Protein AF-A0A523PZZ0-F1 (afdb_monomer)

Radius of gyration: 22.19 Å; Cα contacts (8 Å, |Δi|>4): 605; chains: 1; bounding box: 55×50×65 Å

Mean predicted aligned error: 6.63 Å

Structure (mmCIF, N/CA/C/O backbone):
data_AF-A0A523PZZ0-F1
#
_entry.id   AF-A0A523PZZ0-F1
#
loop_
_atom_site.group_PDB
_atom_site.id
_atom_site.type_symbol
_atom_site.label_atom_id
_atom_site.label_alt_id
_atom_site.label_comp_id
_atom_site.label_asym_id
_atom_site.label_entity_id
_atom_site.label_seq_id
_atom_site.pdbx_PDB_ins_code
_atom_site.Cartn_x
_atom_site.Cartn_y
_atom_site.Cartn_z
_atom_site.occupancy
_atom_site.B_iso_or_equiv
_atom_site.auth_seq_id
_atom_site.auth_comp_id
_atom_site.auth_asym_id
_atom_site.auth_atom_id
_atom_site.pdbx_PDB_model_num
ATOM 1 N N . MET A 1 1 ? 1.589 19.429 -33.647 1.00 54.16 1 MET A N 1
ATOM 2 C CA . MET A 1 1 ? 1.389 18.077 -33.064 1.00 54.16 1 MET A CA 1
ATOM 3 C C . MET A 1 1 ? 2.673 17.319 -32.681 1.00 54.16 1 MET A C 1
ATOM 5 O O . MET A 1 1 ? 2.569 16.444 -31.832 1.00 54.16 1 MET A O 1
ATOM 9 N N . ASN A 1 2 ? 3.872 17.641 -33.202 1.00 61.78 2 ASN A N 1
ATOM 10 C CA . ASN A 1 2 ? 5.096 16.868 -32.890 1.00 61.78 2 ASN A CA 1
ATOM 11 C C . ASN A 1 2 ? 5.763 17.188 -31.532 1.00 61.78 2 ASN A C 1
ATOM 13 O O . ASN A 1 2 ? 6.235 16.274 -30.868 1.00 61.78 2 ASN A O 1
ATOM 17 N N . LYS A 1 3 ? 5.744 18.440 -31.048 1.00 60.00 3 LYS A N 1
ATOM 18 C CA . LYS A 1 3 ? 6.413 18.802 -29.775 1.00 60.00 3 LYS A CA 1
ATOM 19 C C . LYS A 1 3 ? 5.762 18.187 -28.522 1.00 60.00 3 LYS A C 1
ATOM 21 O O . LYS A 1 3 ? 6.471 17.745 -27.628 1.00 60.00 3 LYS A O 1
ATOM 26 N N . ALA A 1 4 ? 4.430 18.110 -28.468 1.00 64.75 4 ALA A N 1
ATOM 27 C CA . ALA A 1 4 ? 3.714 17.528 -27.324 1.00 64.75 4 ALA A CA 1
ATOM 28 C C . ALA A 1 4 ? 3.915 16.005 -27.214 1.00 64.75 4 ALA A C 1
ATOM 30 O O . ALA A 1 4 ? 4.089 15.487 -26.115 1.00 64.75 4 ALA A O 1
ATOM 31 N N . LYS A 1 5 ? 3.972 15.300 -28.357 1.00 68.62 5 LYS A N 1
ATOM 32 C CA . LYS A 1 5 ? 4.365 13.883 -28.397 1.00 68.62 5 LYS A CA 1
ATOM 33 C C . LYS A 1 5 ? 5.790 13.693 -27.870 1.00 68.62 5 LYS A C 1
ATOM 35 O O . LYS A 1 5 ? 6.030 12.747 -27.129 1.00 68.62 5 LYS A O 1
ATOM 40 N N . ASN A 1 6 ? 6.695 14.625 -28.178 1.00 81.75 6 ASN A N 1
ATOM 41 C CA . ASN A 1 6 ? 8.068 14.575 -27.677 1.00 81.75 6 ASN A CA 1
ATOM 42 C C . ASN A 1 6 ? 8.138 14.765 -26.155 1.00 81.75 6 ASN A C 1
ATOM 44 O O . ASN A 1 6 ? 8.844 14.004 -25.507 1.00 81.75 6 ASN A O 1
ATOM 48 N N . LEU A 1 7 ? 7.385 15.707 -25.570 1.00 87.81 7 LEU A N 1
ATOM 49 C CA . LEU A 1 7 ? 7.411 15.926 -24.116 1.00 87.81 7 LEU A CA 1
ATOM 50 C C . LEU A 1 7 ? 6.773 14.771 -23.332 1.00 87.81 7 LEU A C 1
ATOM 52 O O . LEU A 1 7 ? 7.353 14.325 -22.350 1.00 87.81 7 LEU A O 1
ATOM 56 N N . PHE A 1 8 ? 5.614 14.262 -23.766 1.00 88.00 8 PHE A N 1
ATOM 57 C CA . PHE A 1 8 ? 4.988 13.111 -23.105 1.00 88.00 8 PHE A CA 1
ATOM 58 C C . PHE A 1 8 ? 5.913 11.893 -23.131 1.00 88.00 8 PHE A C 1
ATOM 60 O O . PHE A 1 8 ? 6.143 11.275 -22.096 1.00 88.00 8 PHE A O 1
ATOM 67 N N . ASN A 1 9 ? 6.487 11.579 -24.297 1.00 88.19 9 ASN A N 1
ATOM 68 C CA . ASN A 1 9 ? 7.418 10.462 -24.409 1.00 88.19 9 ASN A CA 1
ATOM 69 C C . ASN A 1 9 ? 8.668 10.680 -23.549 1.00 88.19 9 ASN A C 1
ATOM 71 O O . ASN A 1 9 ? 9.125 9.738 -22.913 1.00 88.19 9 ASN A O 1
ATOM 75 N N . LEU A 1 10 ? 9.184 11.911 -23.485 1.00 89.25 10 LEU A N 1
ATOM 76 C CA . LEU A 1 10 ? 10.319 12.243 -22.630 1.00 89.25 10 LEU A CA 1
ATOM 77 C C . LEU A 1 10 ? 9.990 11.998 -21.153 1.00 89.25 10 LEU A C 1
ATOM 79 O O . LEU A 1 10 ? 10.734 11.296 -20.487 1.00 89.25 10 LEU A O 1
ATOM 83 N N . ILE A 1 11 ? 8.860 12.513 -20.662 1.00 89.38 11 ILE A N 1
ATOM 84 C CA . ILE A 1 11 ? 8.451 12.366 -19.257 1.00 89.38 11 ILE A CA 1
ATOM 85 C C . ILE A 1 11 ? 8.156 10.908 -18.910 1.00 89.38 11 ILE A C 1
ATOM 87 O O . ILE A 1 11 ? 8.507 10.461 -17.823 1.00 89.38 11 ILE A O 1
ATOM 91 N N . MET A 1 12 ? 7.503 10.164 -19.803 1.00 89.25 12 MET A N 1
ATOM 92 C CA . MET A 1 12 ? 7.061 8.800 -19.512 1.00 89.25 12 MET A CA 1
ATOM 93 C C . MET A 1 12 ? 8.152 7.754 -19.700 1.00 89.25 12 MET A C 1
ATOM 95 O O . MET A 1 12 ? 8.098 6.723 -19.038 1.00 89.25 12 MET A O 1
ATOM 99 N N . TYR A 1 13 ? 9.126 7.987 -20.577 1.00 89.50 13 TYR A N 1
ATOM 100 C CA . TYR A 1 13 ? 10.137 6.985 -20.925 1.00 89.50 13 TYR A CA 1
ATOM 101 C C . TYR A 1 13 ? 11.569 7.405 -20.574 1.00 89.50 13 TYR A C 1
ATOM 103 O O . TYR A 1 13 ? 12.499 6.662 -20.869 1.00 89.50 13 TYR A O 1
ATOM 111 N N . SER A 1 14 ? 11.779 8.551 -19.913 1.00 92.06 14 SER A N 1
ATOM 112 C CA . SER A 1 14 ? 13.074 8.865 -19.298 1.00 92.06 14 SER A CA 1
ATOM 113 C C . SER A 1 14 ? 13.365 7.886 -18.166 1.00 92.06 14 SER A C 1
ATOM 115 O O . SER A 1 14 ? 12.609 7.848 -17.203 1.00 92.06 14 SER A O 1
ATOM 117 N N . GLU A 1 15 ? 14.444 7.120 -18.238 1.00 94.25 15 GLU A N 1
ATOM 118 C CA . GLU A 1 15 ? 14.817 6.176 -17.181 1.00 94.25 15 GLU A CA 1
ATOM 119 C C . GLU A 1 15 ? 16.009 6.679 -16.372 1.00 94.25 15 GLU A C 1
ATOM 121 O O . GLU A 1 15 ? 16.898 7.353 -16.897 1.00 94.25 15 GLU A O 1
ATOM 126 N N . LEU A 1 16 ? 16.055 6.294 -15.097 1.00 94.38 16 LEU A N 1
ATOM 127 C CA . LEU A 1 16 ? 17.294 6.348 -14.332 1.00 94.38 16 LEU A CA 1
ATOM 128 C C . LEU A 1 16 ? 18.331 5.410 -14.987 1.00 94.38 16 LEU A C 1
ATOM 130 O O . LEU A 1 16 ? 18.005 4.244 -15.244 1.00 94.38 16 LEU A O 1
ATOM 134 N N . PRO A 1 17 ? 19.568 5.878 -15.253 1.00 94.88 17 PRO A N 1
ATOM 135 C CA . PRO A 1 17 ? 20.626 5.048 -15.830 1.00 94.88 17 PRO A CA 1
ATOM 136 C C . PRO A 1 17 ? 20.885 3.769 -15.023 1.00 94.88 17 PRO A C 1
ATOM 138 O O . PRO A 1 17 ? 20.717 3.749 -13.803 1.00 94.88 17 PRO A O 1
ATOM 141 N N . LYS A 1 18 ? 21.312 2.685 -15.690 1.00 92.81 18 LYS A N 1
ATOM 142 C CA . LYS A 1 18 ? 21.584 1.398 -15.015 1.00 92.81 18 LYS A CA 1
ATOM 143 C C . LYS A 1 18 ? 22.715 1.503 -13.988 1.00 92.81 18 LYS A C 1
ATOM 145 O O . LYS A 1 18 ? 22.676 0.830 -12.968 1.00 92.81 18 LYS A O 1
ATOM 150 N N . ASP A 1 19 ? 23.682 2.362 -14.266 1.00 94.00 19 ASP A N 1
ATOM 151 C CA . ASP A 1 19 ? 24.853 2.689 -13.458 1.00 94.00 19 ASP A CA 1
ATOM 152 C C . ASP A 1 19 ? 24.630 3.892 -12.526 1.00 94.00 19 ASP A C 1
ATOM 154 O O . ASP A 1 19 ? 25.575 4.371 -11.899 1.00 94.00 19 ASP A O 1
ATOM 158 N N . PHE A 1 20 ? 23.391 4.389 -12.406 1.00 96.12 20 PHE A N 1
ATOM 159 C CA . PHE A 1 20 ? 23.081 5.495 -11.509 1.00 96.12 20 PHE A CA 1
ATOM 160 C C . PHE A 1 20 ? 23.437 5.135 -10.062 1.00 96.12 20 PHE A C 1
ATOM 162 O O . PHE A 1 20 ? 22.925 4.170 -9.488 1.00 96.12 20 PHE A O 1
ATOM 169 N N . SER A 1 21 ? 24.291 5.968 -9.475 1.00 95.50 21 SER A N 1
ATOM 170 C CA . SER A 1 21 ? 24.769 5.872 -8.102 1.00 95.50 21 SER A CA 1
ATOM 171 C C . SER A 1 21 ? 24.909 7.275 -7.527 1.00 95.50 21 SER A C 1
ATOM 173 O O . SER A 1 21 ? 25.280 8.217 -8.234 1.00 95.50 21 SER A O 1
ATOM 175 N N . GLY A 1 22 ? 24.590 7.436 -6.246 1.00 94.75 22 GLY A N 1
ATOM 176 C CA . GLY A 1 22 ? 24.680 8.726 -5.576 1.00 94.75 22 GLY A CA 1
ATOM 177 C C . GLY A 1 22 ? 24.898 8.561 -4.083 1.00 94.75 22 GLY A C 1
ATOM 178 O O . GLY A 1 22 ? 24.094 7.946 -3.389 1.00 94.75 22 GLY A O 1
ATOM 179 N N . SER A 1 23 ? 25.946 9.191 -3.548 1.00 95.44 23 SER A N 1
ATOM 180 C CA . SER A 1 23 ? 26.278 9.128 -2.114 1.00 95.44 23 SER A CA 1
ATOM 181 C C . SER A 1 23 ? 25.146 9.613 -1.196 1.00 95.44 23 SER A C 1
ATOM 183 O O . SER A 1 23 ? 25.068 9.203 -0.039 1.00 95.44 23 SER A O 1
ATOM 185 N N . TRP A 1 24 ? 24.242 10.449 -1.712 1.00 94.88 24 TRP A N 1
ATOM 186 C CA . TRP A 1 24 ? 23.068 10.960 -1.006 1.00 94.88 24 TRP A CA 1
ATOM 187 C C . TRP A 1 24 ? 21.884 9.981 -0.975 1.00 94.88 24 TRP A C 1
ATOM 189 O O . TRP A 1 24 ? 21.018 10.122 -0.112 1.00 94.88 24 TRP A O 1
ATOM 199 N N . VAL A 1 25 ? 21.833 8.982 -1.867 1.00 93.75 25 VAL A N 1
ATOM 200 C CA . VAL A 1 25 ? 20.649 8.125 -2.061 1.00 93.75 25 VAL A CA 1
ATOM 201 C C . VAL A 1 25 ? 20.325 7.339 -0.797 1.00 93.75 25 VAL A C 1
ATOM 203 O O . VAL A 1 25 ? 19.195 7.374 -0.314 1.00 93.75 25 VAL A O 1
ATOM 206 N N . ARG A 1 26 ? 21.320 6.668 -0.210 1.00 91.25 26 ARG A N 1
ATOM 207 C CA . ARG A 1 26 ? 21.126 5.870 1.010 1.00 91.25 26 ARG A CA 1
ATOM 208 C C . ARG A 1 26 ? 20.777 6.727 2.233 1.00 91.25 26 ARG A C 1
ATOM 210 O O . ARG A 1 26 ? 19.806 6.382 2.902 1.00 91.25 26 ARG A O 1
ATOM 217 N N . PRO A 1 27 ? 21.482 7.841 2.531 1.00 92.69 27 PRO A N 1
ATOM 218 C CA . PRO A 1 27 ? 21.055 8.777 3.571 1.00 92.69 27 PRO A CA 1
ATOM 219 C C . PRO A 1 27 ? 19.608 9.251 3.408 1.00 92.69 27 PRO A C 1
ATOM 221 O O . PRO A 1 27 ? 18.855 9.229 4.380 1.00 92.69 27 PRO A O 1
ATOM 224 N N . VAL A 1 28 ? 19.197 9.617 2.187 1.00 90.56 28 VAL A N 1
ATOM 225 C CA . VAL A 1 28 ? 17.817 10.036 1.905 1.00 90.56 28 VAL A CA 1
ATOM 226 C C . VAL A 1 28 ? 16.835 8.883 2.099 1.00 90.56 28 VAL A C 1
ATOM 228 O O . VAL A 1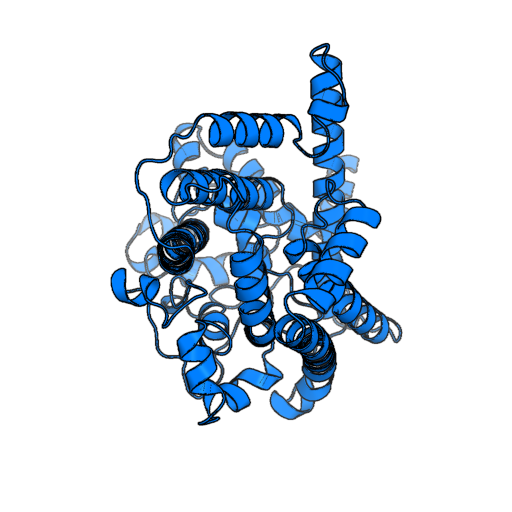 28 ? 15.796 9.092 2.712 1.00 90.56 28 VAL A O 1
ATOM 231 N N . ALA A 1 29 ? 17.162 7.663 1.668 1.00 87.75 29 ALA A N 1
ATOM 232 C CA . ALA A 1 29 ? 16.323 6.487 1.902 1.00 87.75 29 ALA A CA 1
ATOM 233 C C . ALA A 1 29 ? 16.173 6.165 3.402 1.00 87.75 29 ALA A C 1
ATOM 235 O O . ALA A 1 29 ? 15.085 5.808 3.847 1.00 87.75 29 ALA A O 1
ATOM 236 N N . TYR A 1 30 ? 17.225 6.335 4.210 1.00 89.75 30 TYR A N 1
ATOM 237 C CA . TYR A 1 30 ? 17.137 6.174 5.666 1.00 89.75 30 TYR A CA 1
ATOM 238 C C . TYR A 1 30 ? 16.281 7.260 6.310 1.00 89.75 30 TYR A C 1
ATOM 240 O O . TYR A 1 30 ? 15.410 6.946 7.120 1.00 89.75 30 TYR A O 1
ATOM 248 N N . ALA A 1 31 ? 16.503 8.522 5.936 1.00 89.62 31 ALA A N 1
ATOM 249 C CA . ALA A 1 31 ? 15.696 9.638 6.410 1.00 89.62 31 ALA A CA 1
ATOM 250 C C . ALA A 1 31 ? 14.224 9.440 6.030 1.00 89.62 31 ALA A C 1
ATOM 252 O O . ALA A 1 31 ? 13.349 9.595 6.877 1.00 89.62 31 ALA A O 1
ATOM 253 N N . TRP A 1 32 ? 13.958 9.007 4.796 1.00 85.62 32 TRP A N 1
ATOM 254 C CA . TRP A 1 32 ? 12.627 8.646 4.329 1.00 85.62 32 TRP A CA 1
ATOM 255 C C . TRP A 1 32 ? 12.033 7.505 5.151 1.00 85.62 32 TRP A C 1
ATOM 257 O O . TRP A 1 32 ? 10.931 7.657 5.655 1.00 85.62 32 TRP A O 1
ATOM 267 N N . GLY A 1 33 ? 12.758 6.406 5.371 1.00 82.62 33 GLY A N 1
ATOM 268 C CA . GLY A 1 33 ? 12.291 5.306 6.215 1.00 82.62 33 GLY A CA 1
ATOM 269 C C . GLY A 1 33 ? 11.915 5.763 7.630 1.00 82.62 33 GLY A C 1
ATOM 270 O O . GLY A 1 33 ? 10.868 5.370 8.138 1.00 82.62 33 GLY A O 1
ATOM 271 N N . ILE A 1 34 ? 12.716 6.639 8.246 1.00 85.00 34 ILE A N 1
ATOM 272 C CA . ILE A 1 34 ? 12.425 7.221 9.567 1.00 85.00 34 ILE A CA 1
ATOM 273 C C . ILE A 1 34 ? 11.170 8.096 9.522 1.00 85.00 34 ILE A C 1
ATOM 275 O O . ILE A 1 34 ? 10.239 7.880 10.301 1.00 85.00 34 ILE A O 1
ATOM 279 N N . LEU A 1 35 ? 11.135 9.068 8.606 1.00 82.06 35 LEU A N 1
ATOM 280 C CA . LEU A 1 35 ? 10.010 9.988 8.437 1.00 82.06 35 LEU A CA 1
ATOM 281 C C . LEU A 1 35 ? 8.724 9.223 8.158 1.00 82.06 35 LEU A C 1
ATOM 283 O O . LEU A 1 35 ? 7.696 9.501 8.760 1.00 82.06 35 LEU A O 1
ATOM 287 N N . PHE A 1 36 ? 8.796 8.223 7.291 1.00 76.44 36 PHE A N 1
ATOM 288 C CA . PHE A 1 36 ? 7.667 7.413 6.892 1.00 76.44 36 PHE A CA 1
ATOM 289 C C . PHE A 1 36 ? 7.141 6.545 8.035 1.00 76.44 36 PHE A C 1
ATOM 291 O O . PHE A 1 36 ? 5.932 6.460 8.216 1.00 76.44 36 PHE A O 1
ATOM 298 N N . VAL A 1 37 ? 8.007 5.956 8.868 1.00 75.69 37 VAL A N 1
ATOM 299 C CA . VAL A 1 37 ? 7.557 5.292 10.104 1.00 75.69 37 VAL A CA 1
ATOM 300 C C . VAL A 1 37 ? 6.824 6.290 11.012 1.00 75.69 37 VAL A C 1
ATOM 302 O O . VAL A 1 37 ? 5.786 5.941 11.575 1.00 75.69 37 VAL A O 1
ATOM 305 N N . GLY A 1 38 ? 7.312 7.532 11.102 1.00 71.25 38 GLY A N 1
ATOM 306 C CA . GLY A 1 38 ? 6.637 8.624 11.809 1.00 71.25 38 GLY A CA 1
ATOM 307 C C . GLY A 1 38 ? 5.275 8.966 11.214 1.00 71.25 38 GLY A C 1
ATOM 308 O O . GLY A 1 38 ? 4.300 9.052 11.954 1.00 71.25 38 GLY A O 1
ATOM 309 N N . LEU A 1 39 ? 5.188 9.081 9.888 1.00 69.94 39 LEU A N 1
ATOM 310 C CA . LEU A 1 39 ? 3.947 9.343 9.163 1.00 69.94 39 LEU A CA 1
ATOM 311 C C . LEU A 1 39 ? 2.940 8.210 9.348 1.00 69.94 39 LEU A C 1
ATOM 313 O O . LEU A 1 39 ? 1.793 8.488 9.650 1.00 69.94 39 LEU A O 1
ATOM 317 N N . VAL A 1 40 ? 3.349 6.943 9.236 1.00 66.88 40 VAL A N 1
ATOM 318 C CA . VAL A 1 40 ? 2.469 5.773 9.415 1.00 66.88 40 VAL A CA 1
ATOM 319 C C . VAL A 1 40 ? 1.878 5.732 10.820 1.00 66.88 40 VAL A C 1
ATOM 321 O O . VAL A 1 40 ? 0.673 5.549 10.972 1.00 66.88 40 VAL A O 1
ATOM 324 N N . ILE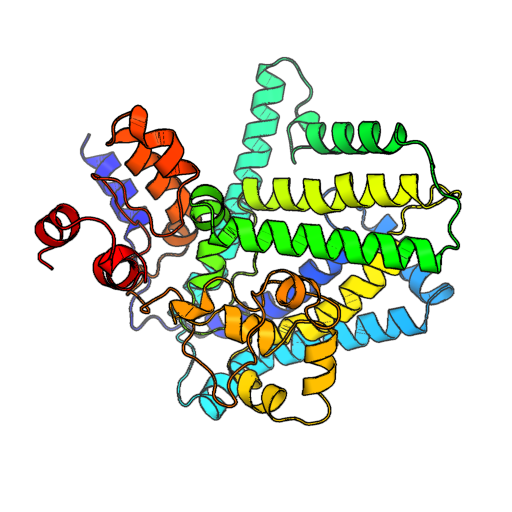 A 1 41 ? 2.701 5.930 11.853 1.00 64.75 41 ILE A N 1
ATOM 325 C CA . ILE A 1 41 ? 2.190 6.027 13.224 1.00 64.75 41 ILE A CA 1
ATOM 326 C C . ILE A 1 41 ? 1.296 7.252 13.363 1.00 64.75 41 ILE A C 1
ATOM 328 O O . ILE A 1 41 ? 0.205 7.141 13.907 1.00 64.75 41 ILE A O 1
ATOM 332 N N . GLY A 1 42 ? 1.715 8.385 12.810 1.00 59.62 42 GLY A N 1
ATOM 333 C CA . GLY A 1 42 ? 0.905 9.584 12.704 1.00 59.62 42 GLY A CA 1
ATOM 334 C C . GLY A 1 42 ? -0.485 9.312 12.135 1.00 59.62 42 GLY A C 1
ATOM 335 O O . GLY A 1 42 ? -1.478 9.681 12.751 1.00 59.62 42 GLY A O 1
ATOM 336 N N . PHE A 1 43 ? -0.572 8.609 11.007 1.00 61.22 43 PHE A N 1
ATOM 337 C CA . PHE A 1 43 ? -1.825 8.233 10.360 1.00 61.22 43 PHE A CA 1
ATOM 338 C C . PHE A 1 43 ? -2.679 7.326 11.247 1.00 61.22 43 PHE A C 1
ATOM 340 O O . PHE A 1 43 ? -3.884 7.543 11.333 1.00 61.22 43 PHE A O 1
ATOM 347 N N . TYR A 1 44 ? -2.081 6.367 11.962 1.00 56.78 44 TYR A N 1
ATOM 348 C CA . TYR A 1 44 ? -2.810 5.553 12.944 1.00 56.78 44 TYR A CA 1
ATOM 349 C C . TYR A 1 44 ? -3.292 6.355 14.154 1.00 56.78 44 TYR A C 1
ATOM 351 O O . TYR A 1 44 ? -4.330 6.034 14.722 1.00 56.78 44 TYR A O 1
ATOM 359 N N . LEU A 1 45 ? -2.577 7.418 14.515 1.00 51.78 45 LEU A N 1
ATOM 360 C CA . LEU A 1 45 ? -3.013 8.412 15.496 1.00 51.78 45 LEU A CA 1
ATOM 361 C C . LEU A 1 45 ? -4.003 9.431 14.910 1.00 51.78 45 LEU A C 1
ATOM 363 O O . LEU A 1 45 ? -4.410 10.349 15.613 1.00 51.78 45 LEU A O 1
ATOM 367 N N . GLY A 1 46 ? -4.397 9.261 13.644 1.00 47.97 46 GLY A N 1
ATOM 368 C CA . GLY A 1 46 ? -5.375 10.083 12.949 1.00 47.97 46 GLY A CA 1
ATOM 369 C C . GLY A 1 46 ? -4.831 11.381 12.340 1.00 47.97 46 GLY A C 1
ATOM 370 O O . GLY A 1 46 ? -5.641 12.189 11.900 1.00 47.97 46 GLY A O 1
ATOM 371 N N . LEU A 1 47 ? -3.506 11.566 12.202 1.00 41.56 47 LEU A N 1
ATOM 372 C CA . LEU A 1 47 ? -2.850 12.688 11.482 1.00 41.56 47 LEU A CA 1
ATOM 373 C C . LEU A 1 47 ? -3.143 12.741 9.963 1.00 41.56 47 LEU A C 1
ATOM 375 O O . LEU A 1 47 ? -2.345 13.235 9.168 1.00 41.56 47 LEU A O 1
ATOM 379 N N . SER A 1 48 ? -4.298 12.241 9.533 1.00 48.59 48 SER A N 1
ATOM 380 C CA . SER A 1 48 ? -4.992 12.802 8.375 1.00 48.59 48 SER A CA 1
ATOM 381 C C . SER A 1 48 ? -5.220 14.310 8.583 1.00 48.59 48 SER A C 1
ATOM 383 O O . SER A 1 48 ? -5.136 14.782 9.715 1.00 48.59 48 SER A O 1
ATOM 385 N N . GLU A 1 49 ? -5.500 15.067 7.517 1.00 48.19 49 GLU A N 1
ATOM 386 C CA . GLU A 1 49 ? -5.621 16.546 7.468 1.00 48.19 49 GLU A CA 1
ATOM 387 C C . GLU A 1 49 ? -6.573 17.202 8.508 1.00 48.19 49 GLU A C 1
ATOM 389 O O . GLU A 1 49 ? -6.757 18.416 8.504 1.00 48.19 49 GLU A O 1
ATOM 394 N N . PHE A 1 50 ? -7.165 16.419 9.409 1.00 50.19 50 PHE A N 1
ATOM 395 C CA . PHE A 1 50 ? -8.188 16.785 10.377 1.00 50.19 50 PHE A CA 1
ATOM 396 C C . PHE A 1 50 ? -7.715 16.784 11.836 1.00 50.19 50 PHE A C 1
ATOM 398 O O . PHE A 1 50 ? -8.462 17.275 12.674 1.00 50.19 50 PHE A O 1
ATOM 405 N N . ILE A 1 51 ? -6.512 16.276 12.153 1.00 54.75 51 ILE A N 1
ATOM 406 C CA . ILE A 1 51 ? -5.997 16.273 13.532 1.00 54.75 51 ILE A CA 1
ATOM 407 C C . ILE A 1 51 ? -4.894 17.315 13.711 1.00 54.75 51 ILE A C 1
ATOM 409 O O . ILE A 1 51 ? -3.795 17.234 13.161 1.00 54.75 51 ILE A O 1
ATOM 413 N N . THR A 1 52 ? -5.204 18.304 14.532 1.00 63.91 52 THR A N 1
ATOM 414 C CA . THR A 1 52 ? -4.312 19.364 14.989 1.00 63.91 52 THR A CA 1
ATOM 415 C C . THR A 1 52 ? -3.188 18.819 15.876 1.00 63.91 52 THR A C 1
ATOM 417 O O . THR A 1 52 ? -3.321 17.806 16.566 1.00 63.91 52 THR A O 1
ATOM 420 N N . VAL A 1 53 ? -2.064 19.544 15.939 1.00 71.69 53 VAL A N 1
ATOM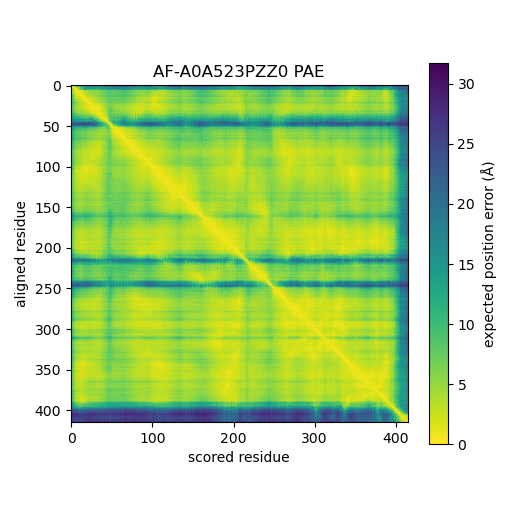 421 C CA . VAL A 1 53 ? -0.958 19.232 16.870 1.00 71.69 53 VAL A CA 1
ATOM 422 C C . VAL A 1 53 ? -1.466 19.117 18.317 1.00 71.69 53 VAL A C 1
ATOM 424 O O . VAL A 1 53 ? -0.976 18.288 19.086 1.00 71.69 53 VAL A O 1
ATOM 427 N N . SER A 1 54 ? -2.480 19.906 18.687 1.00 73.31 54 SER A N 1
ATOM 428 C CA . SER A 1 54 ? -3.109 19.856 20.008 1.00 73.31 54 SER A CA 1
ATOM 429 C C . SER A 1 54 ? -3.876 18.563 20.272 1.00 73.31 54 SER A C 1
ATOM 431 O O . SER A 1 54 ? -3.815 18.056 21.389 1.00 73.31 54 SER A O 1
ATOM 433 N N . GLU A 1 55 ? -4.555 17.996 19.277 1.00 71.19 55 GLU A N 1
ATOM 434 C CA . GLU A 1 55 ? -5.287 16.735 19.433 1.00 71.19 55 GLU A CA 1
ATOM 435 C C . GLU A 1 55 ? -4.336 15.542 19.544 1.00 71.19 55 GLU A C 1
ATOM 437 O O . GLU A 1 55 ? -4.549 14.677 20.392 1.00 71.19 55 GLU A O 1
ATOM 442 N N . VAL A 1 56 ? -3.225 15.532 18.795 1.00 73.62 56 VAL A N 1
ATOM 443 C CA . VAL A 1 56 ? -2.159 14.536 19.008 1.00 73.62 56 VAL A CA 1
ATOM 444 C C . VAL A 1 56 ? -1.538 14.685 20.387 1.00 73.62 56 VAL A C 1
ATOM 446 O O . VAL A 1 56 ? -1.366 13.693 21.089 1.00 73.62 56 VAL A O 1
ATOM 449 N N . SER A 1 57 ? -1.226 15.911 20.808 1.00 80.12 57 SER A N 1
ATOM 450 C CA . SER A 1 57 ? -0.698 16.159 22.151 1.00 80.12 57 SER A CA 1
ATOM 451 C C . SER A 1 57 ? -1.662 15.647 23.227 1.00 80.12 57 SER A C 1
ATOM 453 O O . SER A 1 57 ? -1.250 14.916 24.126 1.00 80.12 57 SER A O 1
ATOM 455 N N . SER A 1 58 ? -2.961 15.932 23.086 1.00 80.12 58 SER A N 1
ATOM 456 C CA . SER A 1 58 ? -4.008 15.438 23.983 1.00 80.12 58 SER A CA 1
ATOM 457 C C . SER A 1 58 ? -4.094 13.909 23.982 1.00 80.12 58 SER A C 1
ATOM 459 O O . SER A 1 58 ? -4.113 13.294 25.049 1.00 80.12 58 SER A O 1
ATOM 461 N N . PHE A 1 59 ? -4.053 13.272 22.807 1.00 77.81 59 PHE A N 1
ATOM 462 C CA . PHE A 1 59 ? -4.022 11.816 22.678 1.00 77.81 59 PHE A CA 1
ATOM 463 C C . PHE A 1 59 ? -2.808 11.207 23.383 1.00 77.81 59 PHE A C 1
ATOM 465 O O . PHE A 1 59 ? -2.944 10.211 24.095 1.00 77.81 59 PHE A O 1
ATOM 472 N N . LEU A 1 60 ? -1.617 11.782 23.199 1.00 82.19 60 LEU A N 1
ATOM 473 C CA . LEU A 1 60 ? -0.387 11.286 23.815 1.00 82.19 60 LEU A CA 1
ATOM 474 C C . LEU A 1 60 ? -0.436 11.460 25.334 1.00 82.19 60 LEU A C 1
ATOM 476 O O . LEU A 1 60 ? -0.133 10.517 26.059 1.00 82.19 60 LEU A O 1
ATOM 480 N N . GLN A 1 61 ? -0.895 12.613 25.826 1.00 85.62 61 GLN A N 1
ATOM 481 C CA . GLN A 1 61 ? -1.093 12.850 27.259 1.00 85.62 61 GLN A CA 1
ATOM 482 C C . GLN A 1 61 ? -2.093 11.855 27.860 1.00 85.62 61 GLN A C 1
ATOM 484 O O . GLN A 1 61 ? -1.817 11.244 28.895 1.00 85.62 61 GLN A O 1
ATOM 489 N N . LYS A 1 62 ? -3.227 11.636 27.182 1.00 82.69 62 LYS A N 1
ATOM 490 C CA . LYS A 1 62 ? -4.230 10.644 27.578 1.00 82.69 62 LYS A CA 1
ATOM 491 C C . LYS A 1 62 ? -3.650 9.231 27.564 1.00 82.69 62 LYS A C 1
ATOM 493 O O . LYS A 1 62 ? -3.842 8.492 28.520 1.00 82.69 62 LYS A O 1
ATOM 498 N N . SER A 1 63 ? -2.879 8.877 26.536 1.00 80.44 63 SER A N 1
ATOM 499 C CA . SER A 1 63 ? -2.213 7.575 26.412 1.00 80.44 63 SER A CA 1
ATOM 500 C C . SER A 1 63 ? -1.225 7.323 27.544 1.00 80.44 63 SER A C 1
ATOM 502 O O . SER A 1 63 ? -1.227 6.243 28.120 1.00 80.44 63 SER A O 1
ATOM 504 N N . VAL A 1 64 ? -0.406 8.315 27.901 1.00 86.62 64 VAL A N 1
ATOM 505 C CA . VAL A 1 64 ? 0.547 8.202 29.014 1.00 86.62 64 VAL A CA 1
ATOM 506 C C . VAL A 1 64 ? -0.186 8.001 30.341 1.00 86.62 64 VAL A C 1
ATOM 508 O O . VAL A 1 64 ? 0.228 7.170 31.146 1.00 86.62 64 VAL A O 1
ATOM 511 N N . LYS A 1 65 ? -1.276 8.743 30.569 1.00 87.06 65 LYS A N 1
ATOM 512 C CA . LYS A 1 65 ? -2.019 8.717 31.835 1.00 87.06 65 LYS A CA 1
ATOM 513 C C . LYS A 1 65 ? -2.893 7.471 31.993 1.00 87.06 65 LYS A C 1
ATOM 515 O O . LYS A 1 65 ? -2.910 6.875 33.064 1.00 87.06 65 LYS A O 1
ATOM 520 N N . GLU A 1 66 ? -3.642 7.110 30.957 1.00 82.88 66 GLU A N 1
ATOM 521 C CA . GLU A 1 66 ? -4.656 6.051 31.014 1.00 82.88 66 GLU A CA 1
ATOM 522 C C . GLU A 1 66 ? -4.132 4.693 30.520 1.00 82.88 66 GLU A C 1
ATOM 524 O O . GLU A 1 66 ? -4.632 3.657 30.952 1.00 82.88 66 GLU A O 1
ATOM 529 N N . TYR A 1 67 ? -3.116 4.674 29.648 1.00 80.75 67 TYR A N 1
ATOM 530 C CA . TYR A 1 67 ? -2.614 3.460 28.989 1.00 80.75 67 TYR A CA 1
ATOM 531 C C . TYR A 1 67 ? -1.071 3.405 28.912 1.00 80.75 67 TYR A C 1
ATOM 533 O O . TYR A 1 67 ? -0.509 3.195 27.829 1.00 80.75 67 TYR A O 1
ATOM 541 N N . PRO A 1 68 ? -0.345 3.548 30.039 1.00 84.88 68 PRO A N 1
ATOM 542 C CA . PRO A 1 68 ? 1.113 3.704 30.038 1.00 84.88 68 PRO A CA 1
ATOM 543 C C . PRO A 1 68 ? 1.852 2.543 29.357 1.00 84.88 68 PRO A C 1
ATOM 545 O O . PRO A 1 68 ? 2.834 2.761 28.650 1.00 84.88 68 PRO A O 1
ATOM 548 N N . VAL A 1 69 ? 1.358 1.308 29.497 1.00 83.56 69 VAL A N 1
ATOM 549 C CA . VAL A 1 69 ? 1.947 0.129 28.838 1.00 83.56 69 VAL A CA 1
ATOM 550 C C . VAL A 1 69 ? 1.842 0.231 27.314 1.00 83.56 69 VAL A C 1
ATOM 552 O O . VAL A 1 69 ? 2.826 0.002 26.614 1.00 83.56 69 VAL A O 1
ATOM 555 N N . LEU A 1 70 ? 0.676 0.620 26.790 1.00 78.62 70 LEU A N 1
ATOM 556 C CA . LEU A 1 70 ? 0.460 0.754 25.346 1.00 78.62 70 LEU A CA 1
ATOM 557 C C . LEU A 1 70 ? 1.274 1.914 24.768 1.00 78.62 70 LEU A C 1
ATOM 559 O O . LEU A 1 70 ? 1.797 1.803 23.661 1.00 78.62 70 LEU A O 1
ATOM 563 N N . PHE A 1 71 ? 1.451 2.991 25.535 1.00 83.25 71 PHE A N 1
ATOM 564 C CA . PHE A 1 71 ? 2.352 4.078 25.169 1.00 83.25 71 PHE A CA 1
ATOM 565 C C . PHE A 1 71 ? 3.816 3.612 25.079 1.00 83.25 71 PHE A C 1
ATOM 567 O O . PHE A 1 71 ? 4.492 3.893 24.090 1.00 83.25 71 PHE A O 1
ATOM 574 N N . VAL A 1 72 ? 4.309 2.845 26.057 1.00 86.50 72 VAL A N 1
ATOM 575 C CA . VAL A 1 72 ? 5.666 2.270 25.998 1.00 86.50 72 VAL A CA 1
ATOM 576 C C . VAL A 1 72 ? 5.813 1.342 24.789 1.00 86.50 72 VAL A C 1
ATOM 578 O O . VAL A 1 72 ? 6.802 1.436 24.063 1.00 86.50 72 VAL A O 1
ATOM 581 N N . MET A 1 73 ? 4.820 0.489 24.519 1.00 83.69 73 MET A N 1
ATOM 582 C CA . MET A 1 73 ? 4.815 -0.373 23.333 1.00 83.69 73 MET A CA 1
ATOM 583 C C . MET A 1 73 ? 4.849 0.429 22.030 1.00 83.69 73 MET A C 1
ATOM 585 O O . MET A 1 73 ? 5.563 0.044 21.109 1.00 83.69 73 MET A O 1
ATOM 589 N N . LEU A 1 74 ? 4.126 1.549 21.956 1.00 81.81 74 LEU A N 1
ATOM 590 C CA . LEU A 1 74 ? 4.155 2.457 20.812 1.00 81.81 74 LEU A CA 1
ATOM 591 C C . LEU A 1 74 ? 5.568 3.020 20.581 1.00 81.81 74 LEU A C 1
ATOM 593 O O . LEU A 1 74 ? 6.072 2.957 19.461 1.00 81.81 74 LEU A O 1
ATOM 597 N N . VAL A 1 75 ? 6.230 3.515 21.633 1.00 85.19 75 VAL A N 1
ATOM 598 C CA . VAL A 1 75 ? 7.593 4.077 21.545 1.00 85.19 75 VAL A CA 1
ATOM 599 C C . VAL A 1 75 ? 8.617 3.011 21.148 1.00 85.19 75 VAL A C 1
ATOM 601 O O . VAL A 1 75 ? 9.417 3.223 20.234 1.00 85.19 75 VAL A O 1
ATOM 604 N N . LEU A 1 76 ? 8.584 1.840 21.791 1.00 88.38 76 LEU A N 1
ATOM 605 C CA . LEU A 1 76 ? 9.476 0.726 21.452 1.00 88.38 76 LEU A CA 1
ATOM 606 C C . LEU A 1 76 ? 9.212 0.208 20.036 1.00 88.38 76 LEU A C 1
ATOM 608 O O . LEU A 1 76 ? 10.146 -0.074 19.287 1.00 88.38 76 LEU A O 1
ATOM 612 N N . GLY A 1 77 ? 7.941 0.135 19.653 1.00 86.81 77 GLY A N 1
ATOM 613 C CA . GLY A 1 77 ? 7.492 -0.228 18.320 1.00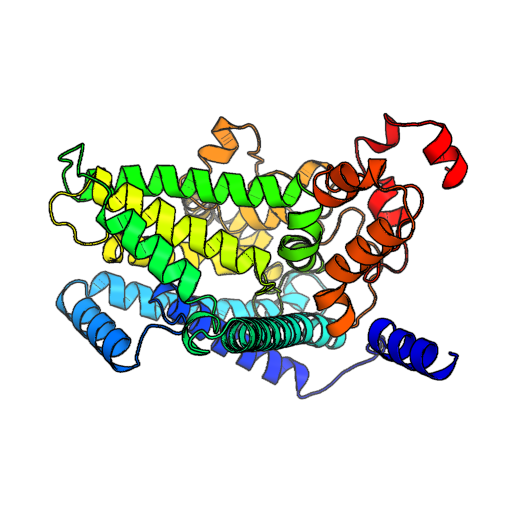 86.81 77 GLY A CA 1
ATOM 614 C C . GLY A 1 77 ? 8.014 0.712 17.241 1.00 86.81 77 GLY A C 1
ATOM 615 O O . GLY A 1 77 ? 8.501 0.258 16.207 1.00 86.81 77 GLY A O 1
ATOM 616 N N . PHE A 1 78 ? 7.982 2.019 17.503 1.00 85.19 78 PHE A N 1
ATOM 617 C CA . PHE A 1 78 ? 8.559 3.037 16.630 1.00 85.19 78 PHE A CA 1
ATOM 618 C C . PHE A 1 78 ? 10.067 2.835 16.443 1.00 85.19 78 PHE A C 1
ATOM 620 O O . PHE A 1 78 ? 10.546 2.756 15.309 1.00 85.19 78 PHE A O 1
ATOM 627 N N . GLY A 1 79 ? 10.805 2.667 17.547 1.00 89.56 79 GLY A N 1
ATOM 628 C CA . GLY A 1 79 ? 12.241 2.389 17.512 1.00 89.56 79 GLY A CA 1
ATOM 629 C C . GLY A 1 79 ? 12.574 1.110 16.739 1.00 89.56 79 GLY A C 1
ATOM 630 O O . GLY A 1 79 ? 13.470 1.113 15.894 1.00 89.56 79 GLY A O 1
ATOM 631 N N . LEU A 1 80 ? 11.804 0.037 16.955 1.00 90.19 80 LEU A N 1
ATOM 632 C CA . LEU A 1 80 ? 11.957 -1.222 16.227 1.00 90.19 80 LEU A CA 1
ATOM 633 C C . LEU A 1 80 ? 11.700 -1.043 14.728 1.00 90.19 80 LEU A C 1
ATOM 635 O O . LEU A 1 80 ? 12.480 -1.534 13.917 1.00 90.19 80 LEU A O 1
ATOM 639 N N . ARG A 1 81 ? 10.645 -0.323 14.334 1.00 89.25 81 ARG A N 1
ATOM 640 C CA . ARG A 1 81 ? 10.348 -0.075 12.916 1.00 89.25 81 ARG A CA 1
ATOM 641 C C . ARG A 1 81 ? 11.457 0.720 12.231 1.00 89.25 81 ARG A C 1
ATOM 643 O O . ARG A 1 81 ? 11.854 0.342 11.132 1.00 89.25 81 ARG A O 1
ATOM 650 N N . ILE A 1 82 ? 11.996 1.760 12.877 1.00 89.44 82 ILE A N 1
ATOM 651 C CA . ILE A 1 82 ? 13.164 2.500 12.368 1.00 89.44 82 ILE A CA 1
ATOM 652 C C . ILE A 1 82 ? 14.361 1.565 12.208 1.00 89.44 82 ILE A C 1
ATOM 654 O O . ILE A 1 82 ? 15.002 1.548 11.155 1.00 89.44 82 ILE A O 1
ATOM 658 N N . TYR A 1 83 ? 14.646 0.766 13.238 1.00 92.50 83 TYR A N 1
ATOM 659 C CA . TYR A 1 83 ? 15.742 -0.191 13.211 1.00 92.50 83 TYR A CA 1
ATOM 660 C C . TYR A 1 83 ? 15.602 -1.162 12.033 1.00 92.50 83 TYR A C 1
ATOM 662 O O . TYR A 1 83 ? 16.533 -1.282 11.241 1.00 92.50 83 TYR A O 1
ATOM 670 N N . ILE A 1 84 ? 14.437 -1.793 11.856 1.00 92.12 84 ILE A N 1
ATOM 671 C CA . ILE A 1 84 ? 14.194 -2.736 10.755 1.00 92.12 84 ILE A CA 1
ATOM 672 C C . ILE A 1 84 ? 14.248 -2.038 9.392 1.00 92.12 84 ILE A C 1
ATOM 674 O O . ILE A 1 84 ? 14.819 -2.597 8.459 1.00 92.12 84 ILE A O 1
ATOM 678 N N . ALA A 1 85 ? 13.728 -0.816 9.265 1.00 89.19 85 ALA A N 1
ATOM 679 C CA . ALA A 1 85 ? 13.781 -0.054 8.018 1.00 89.19 85 ALA A CA 1
ATOM 680 C C . ALA A 1 85 ? 15.232 0.221 7.573 1.00 89.19 85 ALA A C 1
ATOM 682 O O . ALA A 1 85 ? 15.579 0.003 6.411 1.00 89.19 85 ALA A O 1
ATOM 683 N N . ILE A 1 86 ? 16.103 0.632 8.501 1.00 90.88 86 ILE A N 1
ATOM 684 C CA . ILE A 1 86 ? 17.523 0.904 8.220 1.00 90.88 86 ILE A CA 1
ATOM 685 C C . ILE A 1 86 ? 18.298 -0.400 8.012 1.00 90.88 86 ILE A C 1
ATOM 687 O O . ILE A 1 86 ? 19.041 -0.550 7.037 1.00 90.88 86 ILE A O 1
ATOM 691 N N . MET A 1 87 ? 18.148 -1.352 8.933 1.00 93.56 87 MET A N 1
ATOM 692 C CA . MET A 1 87 ? 18.902 -2.602 8.902 1.00 93.56 87 MET A CA 1
ATOM 693 C C . MET A 1 87 ? 18.469 -3.508 7.756 1.00 93.56 87 MET A C 1
ATOM 695 O O . MET A 1 87 ? 19.310 -4.219 7.218 1.00 93.56 87 MET A O 1
ATOM 699 N N . GLY A 1 88 ? 17.216 -3.422 7.308 1.00 92.38 88 GLY A N 1
ATOM 700 C CA . GLY A 1 88 ? 16.734 -4.108 6.113 1.00 92.38 88 GLY A CA 1
ATOM 701 C C . GLY A 1 88 ? 17.545 -3.755 4.866 1.00 92.38 88 GLY A C 1
ATOM 702 O O . GLY A 1 88 ? 17.884 -4.646 4.096 1.00 92.38 88 GLY A O 1
ATOM 703 N N . ILE A 1 89 ? 17.938 -2.484 4.707 1.00 91.56 89 ILE A N 1
ATOM 704 C CA . ILE A 1 89 ? 18.824 -2.045 3.617 1.00 91.56 89 ILE A CA 1
ATOM 705 C C . ILE A 1 89 ? 20.273 -2.484 3.874 1.00 91.56 89 ILE A C 1
ATOM 707 O O . ILE A 1 89 ? 20.934 -2.988 2.966 1.00 91.56 89 ILE A O 1
ATOM 711 N N . LYS A 1 90 ? 20.794 -2.292 5.096 1.00 92.56 90 LYS A N 1
ATOM 712 C CA . LYS A 1 90 ? 22.205 -2.594 5.415 1.00 92.56 90 LYS A CA 1
ATOM 713 C C . LYS A 1 90 ? 22.534 -4.084 5.312 1.00 92.56 90 LYS A C 1
ATOM 715 O O . LYS A 1 90 ? 23.576 -4.443 4.774 1.00 92.56 90 LYS A O 1
ATOM 720 N N . LEU A 1 91 ? 21.643 -4.942 5.804 1.00 94.25 91 LEU A N 1
ATOM 721 C CA . LEU A 1 91 ? 21.813 -6.396 5.809 1.00 94.25 91 LEU A CA 1
ATOM 722 C C . LEU A 1 91 ? 21.463 -7.037 4.465 1.00 94.25 91 LEU A C 1
ATOM 724 O O . LEU A 1 91 ? 21.670 -8.234 4.298 1.00 94.25 91 LEU A O 1
ATOM 728 N N . HIS A 1 92 ? 20.948 -6.269 3.502 1.00 93.88 92 HIS A N 1
ATOM 729 C CA . HIS A 1 92 ? 20.470 -6.805 2.229 1.00 93.88 92 HIS A CA 1
ATOM 730 C C . HIS A 1 92 ? 21.545 -7.611 1.494 1.00 93.88 92 HIS A C 1
ATOM 732 O O . HIS A 1 92 ? 21.311 -8.758 1.121 1.00 93.88 92 HIS A O 1
ATOM 738 N N . LYS A 1 93 ? 22.759 -7.053 1.393 1.00 93.94 93 LYS A N 1
ATOM 739 C CA . LYS A 1 93 ? 23.912 -7.722 0.773 1.00 93.94 93 LYS A CA 1
ATOM 740 C C . LYS A 1 93 ? 24.339 -8.968 1.527 1.00 93.94 93 LYS A C 1
ATOM 742 O O . LYS A 1 93 ? 24.564 -10.001 0.913 1.00 93.94 93 LYS A O 1
ATOM 747 N N . GLU A 1 94 ? 24.445 -8.868 2.848 1.00 95.31 94 GLU A N 1
ATOM 748 C CA . GLU A 1 94 ? 24.863 -9.983 3.699 1.00 95.31 94 GLU A CA 1
ATOM 749 C C . GLU A 1 94 ? 23.882 -11.158 3.600 1.00 95.31 94 GLU A C 1
ATOM 751 O O . GLU A 1 94 ? 24.300 -12.307 3.506 1.00 95.31 94 GLU A O 1
ATOM 756 N N . LYS A 1 95 ? 22.574 -10.874 3.611 1.00 94.75 95 LYS A N 1
ATOM 757 C CA . LYS A 1 95 ? 21.532 -11.905 3.663 1.00 94.75 95 LYS A CA 1
ATOM 758 C C . LYS A 1 95 ? 21.132 -12.442 2.297 1.00 94.75 95 LYS A C 1
ATOM 760 O O . LYS A 1 95 ? 20.770 -13.610 2.210 1.00 94.75 95 LYS A O 1
ATOM 765 N N . LEU A 1 96 ? 21.157 -11.613 1.254 1.00 94.56 96 LEU A N 1
ATOM 766 C CA . LEU A 1 96 ? 20.664 -11.987 -0.076 1.00 94.56 96 LEU A CA 1
ATOM 767 C C . LEU A 1 96 ? 21.763 -12.065 -1.142 1.00 94.56 96 LEU A C 1
ATOM 769 O O . LEU A 1 96 ? 21.488 -12.498 -2.256 1.00 94.56 96 LEU A O 1
ATOM 773 N N . GLY A 1 97 ? 22.997 -11.666 -0.824 1.00 95.38 97 GLY A N 1
ATOM 774 C CA . GLY A 1 97 ? 24.146 -11.751 -1.731 1.00 95.38 97 GLY A CA 1
ATOM 775 C C . GLY A 1 97 ? 24.257 -10.615 -2.753 1.00 95.38 97 GLY A C 1
ATOM 776 O O . GLY A 1 97 ? 25.190 -10.617 -3.551 1.00 95.38 97 GLY A O 1
ATOM 777 N N . TYR A 1 98 ? 23.351 -9.634 -2.737 1.00 93.81 98 TYR A N 1
ATOM 778 C CA . TYR A 1 98 ? 23.377 -8.481 -3.642 1.00 93.81 98 TYR A CA 1
ATOM 779 C C . TYR A 1 98 ? 22.977 -7.192 -2.924 1.00 93.81 98 TYR A C 1
ATOM 781 O O . TYR A 1 98 ? 22.264 -7.212 -1.924 1.00 93.81 98 TYR A O 1
ATOM 789 N N . GLU A 1 99 ? 23.445 -6.053 -3.425 1.00 93.19 99 GLU A N 1
ATOM 790 C CA . GLU A 1 99 ? 23.044 -4.739 -2.919 1.00 93.19 99 GLU A CA 1
ATOM 791 C C . GLU A 1 99 ? 21.767 -4.252 -3.607 1.00 93.19 99 GLU A C 1
ATOM 793 O O . GLU A 1 99 ? 21.552 -4.510 -4.789 1.00 93.19 99 GLU A O 1
ATOM 798 N N . ILE A 1 100 ? 20.924 -3.520 -2.873 1.00 93.19 100 ILE A N 1
ATOM 799 C CA . ILE A 1 100 ? 19.838 -2.762 -3.501 1.00 93.19 100 ILE A CA 1
ATOM 800 C C . ILE A 1 100 ? 20.484 -1.636 -4.301 1.00 93.19 100 ILE A C 1
ATOM 802 O O . ILE A 1 100 ? 21.210 -0.815 -3.739 1.00 93.19 100 ILE A O 1
ATOM 806 N N . GLU A 1 101 ? 20.217 -1.606 -5.600 1.00 94.19 101 GLU A N 1
ATOM 807 C CA . GLU A 1 101 ? 20.731 -0.572 -6.487 1.00 94.19 101 GLU A CA 1
ATOM 808 C C . GLU A 1 101 ? 20.159 0.804 -6.117 1.00 94.19 101 GLU A C 1
ATOM 810 O O . GLU A 1 101 ? 18.957 0.951 -5.868 1.00 94.19 101 GLU A O 1
ATOM 815 N N . ASP A 1 102 ? 21.002 1.835 -6.162 1.00 94.81 102 ASP A N 1
ATOM 816 C CA . ASP A 1 102 ? 20.606 3.216 -5.868 1.00 94.81 102 ASP A CA 1
ATOM 817 C C . ASP A 1 102 ? 19.460 3.692 -6.770 1.00 94.81 102 ASP A C 1
ATOM 819 O O . ASP A 1 102 ? 18.505 4.310 -6.293 1.00 94.81 102 ASP A O 1
ATOM 823 N N . ARG A 1 103 ? 19.483 3.324 -8.059 1.00 94.75 103 ARG A N 1
ATOM 824 C CA . ARG A 1 103 ? 18.386 3.638 -8.987 1.00 94.75 103 ARG A CA 1
ATOM 825 C C . ARG A 1 103 ? 17.053 3.037 -8.551 1.00 94.75 103 ARG A C 1
ATOM 827 O O . ARG A 1 103 ? 16.026 3.679 -8.729 1.00 94.75 103 ARG A O 1
ATOM 834 N N . THR A 1 104 ? 17.057 1.841 -7.955 1.00 93.00 104 THR A N 1
ATOM 835 C CA . THR A 1 104 ? 15.837 1.187 -7.463 1.00 93.00 104 THR A CA 1
ATOM 836 C C . THR A 1 104 ? 15.309 1.935 -6.243 1.00 93.00 104 THR A C 1
ATOM 838 O O . THR A 1 104 ? 14.117 2.219 -6.169 1.00 93.00 104 THR A O 1
ATOM 841 N N . MET A 1 105 ? 16.186 2.348 -5.320 1.00 92.75 105 MET A N 1
ATOM 842 C CA . MET A 1 105 ? 15.776 3.157 -4.166 1.00 92.75 105 MET A CA 1
ATOM 843 C C . MET A 1 105 ? 15.155 4.492 -4.594 1.00 92.75 105 MET A C 1
ATOM 845 O O . MET A 1 105 ? 14.082 4.842 -4.098 1.00 92.75 105 MET A O 1
ATOM 849 N N . VAL A 1 106 ? 15.773 5.212 -5.539 1.00 93.94 106 VAL A N 1
ATOM 850 C CA . VAL A 1 106 ? 15.240 6.483 -6.067 1.00 93.94 106 VAL A CA 1
ATOM 851 C C . VAL A 1 106 ? 13.946 6.273 -6.851 1.00 93.94 106 VAL A C 1
ATOM 853 O O . VAL A 1 106 ? 12.992 7.021 -6.660 1.00 93.94 106 VAL A O 1
ATOM 856 N N . PHE A 1 107 ? 13.878 5.245 -7.698 1.00 93.81 107 PHE A N 1
ATOM 857 C CA . PHE A 1 107 ? 12.671 4.887 -8.442 1.00 93.81 107 PHE A CA 1
ATOM 858 C C . PHE A 1 107 ? 11.478 4.659 -7.505 1.00 93.81 107 PHE A C 1
ATOM 860 O O . PHE A 1 107 ? 10.406 5.232 -7.700 1.00 93.81 107 PHE A O 1
ATOM 867 N N . MET A 1 108 ? 11.673 3.878 -6.447 1.00 91.44 108 MET A N 1
ATOM 868 C CA . MET A 1 108 ? 10.599 3.519 -5.531 1.00 91.44 108 MET A CA 1
ATOM 869 C C . MET A 1 108 ? 10.171 4.674 -4.627 1.00 91.44 108 MET A C 1
ATOM 871 O O . MET A 1 108 ? 8.988 5.004 -4.561 1.00 91.44 108 MET A O 1
ATOM 875 N N . THR A 1 109 ? 11.128 5.331 -3.969 1.00 89.06 109 THR A N 1
ATOM 876 C CA . THR A 1 109 ? 10.839 6.490 -3.106 1.00 89.06 109 THR A CA 1
ATOM 877 C C . THR A 1 109 ? 10.274 7.657 -3.911 1.00 89.06 109 THR A C 1
ATOM 879 O O . THR A 1 109 ? 9.285 8.262 -3.506 1.00 89.06 109 THR A O 1
ATOM 882 N N . GLY A 1 110 ? 10.830 7.930 -5.093 1.00 91.69 110 GLY A N 1
ATOM 883 C CA . GLY A 1 110 ? 10.322 8.944 -6.009 1.00 91.69 110 GLY A CA 1
ATOM 884 C C . GLY A 1 110 ? 8.883 8.670 -6.442 1.00 91.69 110 GLY A C 1
ATOM 885 O O . GLY A 1 110 ? 8.083 9.599 -6.492 1.00 91.69 110 GLY A O 1
ATOM 886 N N . THR A 1 111 ? 8.520 7.407 -6.698 1.00 91.25 111 THR A N 1
ATOM 887 C CA . THR A 1 111 ? 7.138 7.041 -7.057 1.00 91.25 111 THR A CA 1
ATOM 888 C C . THR A 1 111 ? 6.158 7.441 -5.956 1.00 91.25 111 THR A C 1
ATOM 890 O O . THR A 1 111 ? 5.125 8.040 -6.253 1.00 91.25 111 THR A O 1
ATOM 893 N N . VAL A 1 112 ? 6.504 7.183 -4.689 1.00 85.94 112 VAL A N 1
ATOM 894 C CA . VAL A 1 112 ? 5.682 7.582 -3.536 1.00 85.94 112 VAL A CA 1
ATOM 895 C C . VAL A 1 112 ? 5.510 9.105 -3.480 1.00 85.94 112 VAL A C 1
ATOM 897 O O . VAL A 1 112 ? 4.392 9.597 -3.333 1.00 85.94 112 VAL A O 1
ATOM 900 N N . TRP A 1 113 ? 6.592 9.868 -3.665 1.00 87.19 113 TRP A N 1
ATOM 901 C CA . TRP A 1 113 ? 6.530 11.335 -3.704 1.00 87.19 113 TRP A CA 1
ATOM 902 C C . TRP A 1 113 ? 5.637 11.864 -4.827 1.00 87.19 113 TRP A C 1
ATOM 904 O O . TRP A 1 113 ? 4.835 12.770 -4.598 1.00 87.19 113 TRP A O 1
ATOM 914 N N . PHE A 1 114 ? 5.723 11.287 -6.028 1.00 90.38 114 PHE A N 1
ATOM 915 C CA . PHE A 1 114 ? 4.840 11.676 -7.126 1.00 90.38 114 PHE A CA 1
ATOM 916 C C . PHE A 1 114 ? 3.384 11.308 -6.853 1.00 90.38 114 PHE A C 1
ATOM 918 O O . PHE A 1 114 ? 2.501 12.099 -7.166 1.00 90.38 114 PHE A O 1
ATOM 925 N N . GLN A 1 115 ? 3.111 10.168 -6.219 1.00 85.75 115 GLN A N 1
ATOM 926 C CA . GLN A 1 115 ? 1.752 9.812 -5.810 1.00 85.75 115 GLN A CA 1
ATOM 927 C C . GLN A 1 115 ? 1.179 10.813 -4.802 1.00 85.75 115 GLN A C 1
ATOM 929 O O . GLN A 1 115 ? 0.039 11.237 -4.976 1.00 85.75 115 GLN A O 1
ATOM 934 N N . PHE A 1 116 ? 1.964 11.262 -3.815 1.00 84.12 116 PHE A N 1
ATOM 935 C CA . PHE A 1 116 ? 1.546 12.339 -2.910 1.00 84.12 116 PHE A CA 1
ATOM 936 C C . PHE A 1 116 ? 1.274 13.649 -3.644 1.00 84.12 116 PHE A C 1
ATOM 938 O O . PHE A 1 116 ? 0.247 14.285 -3.411 1.00 84.12 116 PHE A O 1
ATOM 945 N N . LEU A 1 117 ? 2.163 14.037 -4.560 1.00 88.06 117 LEU A N 1
ATOM 946 C CA . LEU A 1 117 ? 1.977 15.237 -5.368 1.00 88.06 117 LEU A CA 1
ATOM 947 C C . LEU A 1 117 ? 0.689 15.156 -6.198 1.00 88.06 117 LEU A C 1
ATOM 949 O O . LEU A 1 117 ? -0.080 16.113 -6.237 1.00 88.06 117 LEU A O 1
ATOM 953 N N . PHE A 1 118 ? 0.419 14.015 -6.835 1.00 87.06 118 PHE A N 1
ATOM 954 C CA . PHE A 1 118 ? -0.801 13.826 -7.616 1.00 87.06 118 PHE A CA 1
ATOM 955 C C . PHE A 1 118 ? -2.053 13.815 -6.743 1.00 87.06 118 PHE A C 1
ATOM 957 O O . PHE A 1 118 ? -3.050 14.416 -7.134 1.00 87.06 118 PHE A O 1
ATOM 964 N N . ALA A 1 119 ? -2.007 13.203 -5.558 1.00 83.81 119 ALA A N 1
ATOM 965 C CA . ALA A 1 119 ? -3.101 13.261 -4.593 1.00 83.81 119 ALA A CA 1
ATOM 966 C C . ALA A 1 119 ? -3.425 14.712 -4.209 1.00 83.81 119 ALA A C 1
ATOM 968 O O . ALA A 1 119 ? -4.575 15.138 -4.307 1.00 83.81 119 ALA A O 1
ATOM 969 N N . PHE A 1 120 ? -2.396 15.496 -3.876 1.00 86.56 120 PHE A N 1
ATOM 970 C CA . PHE A 1 120 ? -2.531 16.913 -3.546 1.00 86.56 120 PHE A CA 1
ATOM 971 C C . PHE A 1 120 ? -3.133 17.725 -4.702 1.00 86.56 120 PHE A C 1
ATOM 973 O O . PHE A 1 120 ? -4.085 18.482 -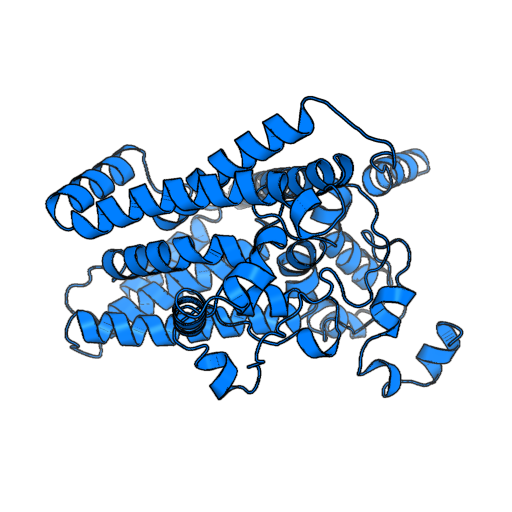4.508 1.00 86.56 120 PHE A O 1
ATOM 980 N N . VAL A 1 121 ? -2.635 17.531 -5.929 1.00 90.19 121 VAL A N 1
ATOM 981 C CA . VAL A 1 121 ? -3.185 18.186 -7.128 1.00 90.19 121 VAL A CA 1
ATOM 982 C C . VAL A 1 121 ? -4.654 17.809 -7.333 1.00 90.19 121 VAL A C 1
ATOM 984 O O . VAL A 1 121 ? -5.473 18.675 -7.634 1.00 90.19 121 VAL A O 1
ATOM 987 N N . MET A 1 122 ? -5.018 16.543 -7.130 1.00 88.00 122 MET A N 1
ATOM 988 C CA . MET A 1 122 ? -6.405 16.096 -7.242 1.00 88.00 122 MET A CA 1
ATOM 989 C C . MET A 1 122 ? -7.312 16.723 -6.180 1.00 88.00 122 MET A C 1
ATOM 991 O O . MET A 1 122 ? -8.424 17.131 -6.512 1.00 88.00 122 MET A O 1
ATOM 995 N N . TYR A 1 123 ? -6.852 16.850 -4.933 1.00 88.81 123 TYR A N 1
ATOM 996 C CA . TYR A 1 123 ? -7.593 17.547 -3.875 1.00 88.81 123 TYR A CA 1
ATOM 997 C C . TYR A 1 123 ? -7.835 19.012 -4.237 1.00 88.81 123 TYR A C 1
ATOM 999 O O . TYR A 1 123 ? -8.949 19.514 -4.081 1.00 88.81 123 TYR A O 1
ATOM 1007 N N . TRP A 1 124 ? -6.821 19.679 -4.788 1.00 92.44 124 TRP A N 1
ATOM 1008 C CA . TRP A 1 124 ? -6.934 21.057 -5.257 1.00 92.44 124 TRP A CA 1
ATOM 1009 C C . TRP A 1 124 ? -7.938 21.198 -6.411 1.00 92.44 124 TRP A C 1
ATOM 1011 O O . TRP A 1 124 ? -8.821 22.057 -6.366 1.00 92.44 124 TRP A O 1
ATOM 1021 N N . ILE A 1 125 ? -7.876 20.304 -7.406 1.00 93.81 125 ILE A N 1
ATOM 1022 C CA . ILE A 1 125 ? -8.839 20.257 -8.519 1.00 93.81 125 ILE A CA 1
ATOM 1023 C C . ILE A 1 125 ? -10.268 20.042 -7.999 1.00 93.81 125 ILE A C 1
ATOM 1025 O O . ILE A 1 125 ? -11.185 20.722 -8.454 1.00 93.81 125 ILE A O 1
ATOM 1029 N N . CYS A 1 126 ? -10.475 19.144 -7.031 1.00 92.06 126 CYS A N 1
ATOM 1030 C CA . CYS A 1 126 ? -11.797 18.916 -6.438 1.00 92.06 126 CYS A CA 1
ATOM 1031 C C . CYS A 1 126 ? -12.332 20.170 -5.733 1.00 92.06 126 CYS A C 1
ATOM 1033 O O . CYS A 1 126 ? -13.499 20.520 -5.914 1.00 92.06 126 CYS A O 1
ATOM 1035 N N . GLY A 1 127 ? -11.481 20.887 -4.992 1.00 94.50 127 GLY A N 1
ATOM 1036 C CA . GLY A 1 127 ? -11.832 22.180 -4.401 1.00 94.50 127 GLY A CA 1
ATOM 1037 C C . GLY A 1 127 ? -12.250 23.211 -5.453 1.00 94.50 127 GLY A C 1
ATOM 1038 O O . GLY A 1 127 ? -13.284 23.861 -5.305 1.00 94.50 127 GLY A O 1
ATOM 1039 N N . LEU A 1 128 ? -11.512 23.316 -6.563 1.00 97.12 128 LEU A N 1
ATOM 1040 C CA . LEU A 1 128 ? -11.880 24.210 -7.665 1.00 97.12 128 LEU A CA 1
ATOM 1041 C C . LEU A 1 128 ? -13.204 23.834 -8.333 1.00 97.12 128 LEU A C 1
ATOM 1043 O O . LEU A 1 128 ? -13.997 24.720 -8.643 1.00 97.12 128 LEU A O 1
ATOM 1047 N N . ILE A 1 129 ? -13.466 22.542 -8.545 1.00 96.62 129 ILE A N 1
ATOM 1048 C CA . ILE A 1 129 ? -14.747 22.075 -9.094 1.00 96.62 129 ILE A CA 1
ATOM 1049 C C . ILE A 1 129 ? -15.902 22.544 -8.200 1.00 96.62 129 ILE A C 1
ATOM 1051 O O . ILE A 1 129 ? -16.910 23.021 -8.713 1.00 96.62 129 ILE A O 1
ATOM 1055 N N . PHE A 1 130 ? -15.746 22.488 -6.875 1.00 97.06 130 PHE A N 1
ATOM 1056 C CA . PHE A 1 130 ? -16.760 22.992 -5.945 1.00 97.06 130 PHE A CA 1
ATOM 1057 C C . PHE A 1 130 ? -16.976 24.503 -6.076 1.00 97.06 130 PHE A C 1
ATOM 1059 O O . PHE A 1 130 ? -18.128 24.933 -6.119 1.00 97.06 130 PHE A O 1
ATOM 1066 N N . VAL A 1 131 ? -15.910 25.292 -6.236 1.00 97.88 131 VAL A N 1
ATOM 1067 C CA . VAL A 1 131 ? -16.023 26.738 -6.510 1.00 97.88 131 VAL A CA 1
ATOM 1068 C C . VAL A 1 131 ? -16.794 26.996 -7.806 1.00 97.88 131 VAL A C 1
ATOM 1070 O O . VAL A 1 131 ? -17.698 27.828 -7.824 1.00 97.88 131 VAL A O 1
ATOM 1073 N N . LEU A 1 132 ? -16.506 26.244 -8.875 1.00 97.88 132 LEU A N 1
ATOM 1074 C CA . LEU A 1 132 ? -17.230 26.348 -10.151 1.00 97.88 132 LEU A CA 1
ATOM 1075 C C . LEU A 1 132 ? -18.714 25.967 -10.026 1.00 97.88 132 LEU A C 1
ATOM 1077 O O . LEU A 1 132 ? -19.544 26.464 -10.782 1.00 97.88 132 LEU A O 1
ATOM 1081 N N . MET A 1 133 ? -19.059 25.116 -9.059 1.00 97.88 133 MET A N 1
ATOM 1082 C CA . MET A 1 133 ? -20.439 24.763 -8.712 1.00 97.88 133 MET A CA 1
ATOM 1083 C C . MET A 1 133 ? -21.102 25.762 -7.745 1.00 97.88 133 MET A C 1
ATOM 1085 O O . MET A 1 133 ? -22.211 25.499 -7.280 1.00 97.88 133 MET A O 1
ATOM 1089 N N . GLY A 1 134 ? -20.441 26.874 -7.402 1.00 97.56 134 GLY A N 1
ATOM 1090 C CA . GLY A 1 134 ? -20.945 27.873 -6.454 1.00 97.56 134 GLY A CA 1
ATOM 1091 C C . GLY A 1 134 ? -20.888 27.435 -4.986 1.00 97.56 134 GLY A C 1
ATOM 1092 O O . GLY A 1 134 ? -21.645 27.948 -4.165 1.00 97.56 134 GLY A O 1
ATOM 1093 N N . LYS A 1 135 ? -20.031 26.464 -4.647 1.00 97.31 135 LYS A N 1
ATOM 1094 C CA . LYS A 1 135 ? -19.826 25.950 -3.284 1.00 97.31 135 LYS A CA 1
ATOM 1095 C C . LYS A 1 135 ? -18.476 26.398 -2.715 1.00 97.31 135 LYS A C 1
ATOM 1097 O O . LYS A 1 135 ? -17.600 26.859 -3.440 1.00 97.31 135 LYS A O 1
ATOM 1102 N N . ASP A 1 136 ? -18.303 26.227 -1.406 1.00 96.56 136 ASP A N 1
ATOM 1103 C CA . ASP A 1 136 ? -17.041 26.511 -0.716 1.00 96.56 136 ASP A CA 1
ATOM 1104 C C . ASP A 1 136 ? -15.917 25.570 -1.198 1.00 96.56 136 ASP A C 1
ATOM 1106 O O . ASP A 1 136 ? -16.097 24.349 -1.254 1.00 96.56 136 ASP A O 1
ATOM 1110 N N . TYR A 1 137 ? -14.748 26.136 -1.517 1.00 95.25 137 TYR A N 1
ATOM 1111 C CA . TYR A 1 137 ? -13.544 25.392 -1.901 1.00 95.25 137 TYR A CA 1
ATOM 1112 C C . TYR A 1 137 ? -13.167 24.323 -0.866 1.00 95.25 137 TYR A C 1
ATOM 1114 O O . TYR A 1 137 ? -12.830 23.193 -1.225 1.00 95.25 137 TYR A O 1
ATOM 1122 N N . SER A 1 138 ? -13.257 24.666 0.422 1.00 93.81 138 SER A N 1
ATOM 1123 C CA . SER A 1 138 ? -12.882 23.794 1.539 1.00 93.81 138 SER A CA 1
ATOM 1124 C C . SER A 1 138 ? -13.739 22.533 1.631 1.00 93.81 138 SER A C 1
ATOM 1126 O O . SER A 1 138 ? -13.315 21.551 2.232 1.00 93.81 138 SER A O 1
ATOM 1128 N N . LEU A 1 139 ? -14.930 22.539 1.023 1.00 91.56 139 LEU A N 1
ATOM 1129 C CA . LEU A 1 139 ? -15.805 21.377 0.969 1.00 91.56 139 LEU A CA 1
ATOM 1130 C C . LEU A 1 139 ? -15.315 20.350 -0.067 1.00 91.56 139 LEU A C 1
ATOM 1132 O O . LEU A 1 139 ? -15.437 19.149 0.161 1.00 91.56 139 LEU A O 1
ATOM 1136 N N . GLY A 1 140 ? -14.750 20.809 -1.188 1.00 89.25 140 GLY A N 1
ATOM 1137 C CA . GLY A 1 140 ? -14.169 19.942 -2.219 1.00 89.25 140 GLY A CA 1
ATOM 1138 C C . GLY A 1 140 ? -12.725 19.528 -1.925 1.00 89.25 140 GLY A C 1
ATOM 1139 O O . GLY A 1 140 ? -12.330 18.404 -2.240 1.00 89.25 140 GLY A O 1
ATOM 1140 N N . TYR A 1 141 ? -11.943 20.416 -1.304 1.00 89.75 141 TYR A N 1
ATOM 1141 C CA . TYR A 1 141 ? -10.561 20.137 -0.922 1.00 89.75 141 TYR A CA 1
ATOM 1142 C C . TYR A 1 141 ? -10.481 18.973 0.073 1.00 89.75 141 TYR A C 1
ATOM 1144 O O . TYR A 1 141 ? -11.300 18.862 0.987 1.00 89.75 141 TYR A O 1
ATOM 1152 N N . GLY A 1 142 ? -9.519 18.073 -0.145 1.00 82.31 142 GLY A N 1
ATOM 1153 C CA . GLY A 1 142 ? -9.323 16.888 0.691 1.00 82.31 142 GLY A CA 1
ATOM 1154 C C . GLY A 1 142 ? -10.542 15.963 0.753 1.00 82.31 142 GLY A C 1
ATOM 1155 O O . GLY A 1 142 ? -10.657 15.192 1.693 1.00 82.31 142 GLY A O 1
ATOM 1156 N N . PHE A 1 143 ? -11.484 16.053 -0.199 1.00 86.06 143 PHE A N 1
ATOM 1157 C CA . PHE A 1 143 ? -12.756 15.317 -0.182 1.00 86.06 143 PHE A CA 1
ATOM 1158 C C . PHE A 1 143 ? -13.618 15.557 1.073 1.00 86.06 143 PHE A C 1
ATOM 1160 O O . PHE A 1 143 ? -14.413 14.692 1.438 1.00 86.06 143 PHE A O 1
ATOM 1167 N N . LYS A 1 144 ? -13.526 16.726 1.727 1.00 87.12 144 LYS A N 1
ATOM 1168 C CA . LYS A 1 144 ? -14.259 17.023 2.976 1.00 87.12 144 LYS A CA 1
ATOM 1169 C C . LYS A 1 144 ? -15.764 16.737 2.893 1.00 87.12 144 LYS A C 1
ATOM 1171 O O . LYS A 1 144 ? -16.332 16.205 3.841 1.00 87.12 144 LYS A O 1
ATOM 1176 N N . PHE A 1 145 ? -16.399 17.002 1.749 1.00 89.31 145 PHE A N 1
ATOM 1177 C CA . PHE A 1 145 ? -17.811 16.673 1.509 1.00 89.31 145 PHE A CA 1
ATOM 1178 C C . PHE A 1 145 ? -18.142 15.199 1.765 1.00 89.31 145 PHE A C 1
ATOM 1180 O O . PHE A 1 145 ? -19.219 14.888 2.270 1.00 89.31 145 PHE A O 1
ATOM 1187 N N . PHE A 1 146 ? -17.226 14.299 1.409 1.00 86.81 146 PHE A N 1
ATOM 1188 C CA . PHE A 1 146 ? -17.397 12.864 1.559 1.00 86.81 146 PHE A CA 1
ATOM 1189 C C . PHE A 1 146 ? -17.293 12.464 3.030 1.00 86.81 146 PHE A C 1
ATOM 1191 O O . PHE A 1 146 ? -18.143 11.726 3.516 1.00 86.81 146 PHE A O 1
ATOM 1198 N N . TYR A 1 147 ? -16.328 13.021 3.765 1.00 82.94 147 TYR A N 1
ATOM 1199 C CA . TYR A 1 147 ? -16.195 12.798 5.208 1.00 82.94 147 TYR A CA 1
ATOM 1200 C C . TYR A 1 147 ? -17.389 13.330 5.992 1.00 82.94 147 TYR A C 1
ATOM 1202 O O . TYR A 1 147 ? -17.961 12.593 6.785 1.00 82.94 147 TYR A O 1
ATOM 1210 N N . THR A 1 148 ? -17.835 14.556 5.708 1.00 87.06 148 THR A N 1
ATOM 1211 C CA . THR A 1 148 ? -19.036 15.119 6.337 1.00 87.06 148 THR A CA 1
ATOM 1212 C C . THR A 1 148 ? -20.264 14.247 6.070 1.00 87.06 148 THR A C 1
ATOM 1214 O O . THR A 1 148 ? -21.074 14.026 6.965 1.00 87.06 148 THR A O 1
ATOM 1217 N N . TRP A 1 149 ? -20.402 13.706 4.856 1.00 90.19 149 TRP A N 1
ATOM 1218 C CA . TRP A 1 149 ? -21.469 12.755 4.552 1.00 90.19 149 TRP A CA 1
ATOM 1219 C C . TRP A 1 149 ? -21.334 11.443 5.347 1.00 90.19 149 TRP A C 1
ATOM 1221 O O . TRP A 1 149 ? -22.341 10.939 5.852 1.00 90.19 149 TRP A O 1
ATOM 1231 N N . MET A 1 150 ? -20.119 10.901 5.494 1.00 86.38 150 MET A N 1
ATOM 1232 C CA . MET A 1 150 ? -19.875 9.695 6.295 1.00 86.38 150 MET A CA 1
ATOM 1233 C C . MET A 1 150 ? -20.218 9.923 7.770 1.00 86.38 150 MET A C 1
ATOM 1235 O O . MET A 1 150 ? -20.963 9.128 8.334 1.00 86.38 150 MET A O 1
ATOM 1239 N N . GLU A 1 151 ? -19.760 11.022 8.372 1.00 83.94 151 GLU A N 1
ATOM 1240 C CA . GLU A 1 151 ? -20.075 11.400 9.759 1.00 83.94 151 GLU A CA 1
ATOM 1241 C C . GLU A 1 151 ? -21.587 11.511 9.978 1.00 83.94 151 GLU A C 1
ATOM 1243 O O . GLU A 1 151 ? -22.147 10.822 10.827 1.00 83.94 151 GLU A O 1
ATOM 1248 N N . GLN A 1 152 ? -22.278 12.275 9.126 1.00 89.31 152 GLN A N 1
ATOM 1249 C CA . GLN A 1 152 ? -23.737 12.419 9.185 1.00 89.31 152 GLN A CA 1
ATOM 1250 C C . GLN A 1 152 ? -24.481 11.093 9.002 1.00 89.31 152 GLN A C 1
ATOM 1252 O O . GLN A 1 152 ? -25.618 10.952 9.455 1.00 89.31 152 GLN A O 1
ATOM 1257 N N . THR A 1 153 ? -23.886 10.142 8.281 1.00 88.81 153 THR A N 1
ATOM 1258 C CA . THR A 1 153 ? -24.449 8.803 8.108 1.00 88.81 153 THR A CA 1
ATOM 1259 C C . THR A 1 153 ? -24.258 7.982 9.377 1.00 88.81 153 THR A C 1
ATOM 1261 O O . THR A 1 153 ? -25.229 7.404 9.860 1.00 88.81 153 THR A O 1
ATOM 1264 N N . VAL A 1 154 ? -23.050 7.976 9.949 1.00 85.75 154 VAL A N 1
ATOM 1265 C CA . VAL A 1 154 ? -22.728 7.282 11.206 1.00 85.75 154 VAL A CA 1
ATOM 1266 C C . VAL A 1 154 ? -23.580 7.806 12.364 1.00 85.75 154 VAL A C 1
ATOM 1268 O O . VAL A 1 154 ? -24.099 7.010 13.142 1.00 85.75 154 VAL A O 1
ATOM 1271 N N . ASP A 1 155 ? -23.807 9.117 12.448 1.00 86.12 155 ASP A N 1
ATOM 1272 C CA . ASP A 1 155 ? -24.621 9.733 13.505 1.00 86.12 155 ASP A CA 1
ATOM 1273 C C . ASP A 1 155 ? -26.085 9.280 13.500 1.00 86.12 155 ASP A C 1
ATOM 1275 O O . ASP A 1 155 ? -26.751 9.310 14.535 1.00 86.12 155 ASP A O 1
ATOM 1279 N N . LYS A 1 156 ? -26.592 8.826 12.349 1.00 90.88 156 LYS A N 1
ATOM 1280 C CA . LYS A 1 156 ? -27.961 8.313 12.202 1.00 90.88 156 LYS A CA 1
ATOM 1281 C C . LYS A 1 156 ? -28.082 6.821 12.505 1.00 90.88 156 LYS A C 1
ATOM 1283 O O . LYS A 1 156 ? -29.198 6.303 12.506 1.00 90.88 156 LYS A O 1
ATOM 1288 N N . VAL A 1 157 ? -26.972 6.115 12.721 1.00 89.19 157 VAL A N 1
ATOM 1289 C CA . VAL A 1 157 ? -26.983 4.674 12.994 1.00 89.19 157 VAL A CA 1
ATOM 1290 C C . VAL A 1 157 ? -27.478 4.436 14.422 1.00 89.19 157 VAL A C 1
ATOM 1292 O O . VAL A 1 157 ? -26.831 4.894 15.367 1.00 89.19 157 VAL A O 1
ATOM 1295 N N . PRO A 1 158 ? -28.594 3.712 14.617 1.00 90.06 158 PRO A N 1
ATOM 1296 C CA . PRO A 1 158 ? -29.061 3.379 15.953 1.00 90.06 158 PRO A CA 1
ATOM 1297 C C . PRO A 1 158 ? -28.169 2.307 16.585 1.00 90.06 158 PRO A C 1
ATOM 1299 O O . PRO A 1 158 ? -27.673 1.406 15.905 1.00 90.06 158 PRO A O 1
ATOM 1302 N N . THR A 1 159 ? -28.032 2.347 17.906 1.00 89.50 159 THR A N 1
ATOM 1303 C CA . THR A 1 159 ? -27.476 1.219 18.657 1.00 89.50 159 THR A CA 1
ATOM 1304 C C . THR A 1 159 ? -28.513 0.107 18.724 1.00 89.50 159 THR A C 1
ATOM 1306 O O . THR A 1 159 ? -29.588 0.291 19.291 1.00 89.50 159 THR A O 1
ATOM 1309 N N . LEU A 1 160 ? -28.200 -1.043 18.122 1.00 89.56 160 LEU A N 1
ATOM 1310 C CA . LEU A 1 160 ? -29.103 -2.198 18.079 1.00 89.56 160 LEU A CA 1
ATOM 1311 C C . LEU A 1 160 ? -28.765 -3.234 19.152 1.00 89.56 160 LEU A C 1
ATOM 1313 O O . LEU A 1 160 ? -29.658 -3.915 19.650 1.00 89.56 160 LEU A O 1
ATOM 1317 N N . PHE A 1 161 ? -27.488 -3.345 19.519 1.00 88.38 161 PHE A N 1
ATOM 1318 C CA . PHE A 1 161 ? -27.011 -4.323 20.489 1.00 88.38 161 PHE A CA 1
ATOM 1319 C C . PHE A 1 161 ? -26.250 -3.632 21.615 1.00 88.38 161 PHE A C 1
ATOM 1321 O O . PHE A 1 161 ? -25.408 -2.768 21.381 1.00 88.38 161 PHE A O 1
ATOM 1328 N N . SER A 1 162 ? -26.524 -4.059 22.844 1.00 85.75 162 SER A N 1
ATOM 1329 C CA . SER A 1 162 ? -25.793 -3.629 24.032 1.00 85.75 162 SER A CA 1
ATOM 1330 C C . SER A 1 162 ? -24.732 -4.664 24.375 1.00 85.75 162 SER A C 1
ATOM 1332 O O . SER A 1 162 ? -24.989 -5.579 25.155 1.00 85.75 162 SER A O 1
ATOM 1334 N N . LEU A 1 163 ? -23.561 -4.554 23.756 1.00 86.06 163 LEU A N 1
ATOM 1335 C CA . LEU A 1 163 ? -22.436 -5.433 24.053 1.00 86.06 163 LEU A CA 1
ATOM 1336 C C . LEU A 1 163 ? -21.493 -4.784 25.064 1.00 86.06 163 LEU A C 1
ATOM 1338 O O . LEU A 1 163 ? -21.311 -3.566 25.071 1.00 86.06 163 LEU A O 1
ATOM 1342 N N . GLU A 1 164 ? -20.834 -5.610 25.876 1.00 84.25 164 GLU A N 1
ATOM 1343 C CA . GLU A 1 164 ? -19.731 -5.138 26.710 1.00 84.25 164 GLU A CA 1
ATOM 1344 C C . GLU A 1 164 ? -18.605 -4.589 25.829 1.00 84.25 164 GLU A C 1
ATOM 1346 O O . GLU A 1 164 ? -18.332 -5.109 24.740 1.00 84.25 164 GLU A O 1
ATOM 1351 N N . LYS A 1 165 ? -17.893 -3.569 26.321 1.00 78.00 165 LYS A N 1
ATOM 1352 C CA . LYS A 1 165 ? -16.881 -2.822 25.550 1.00 78.00 165 LYS A CA 1
ATOM 1353 C C . LYS A 1 165 ? -15.929 -3.731 24.765 1.00 78.00 165 LYS A C 1
ATOM 1355 O O . LYS A 1 165 ? -15.693 -3.511 23.581 1.00 78.00 165 LYS A O 1
ATOM 1360 N N . TYR A 1 166 ? -15.385 -4.767 25.403 1.00 79.88 166 TYR A N 1
ATOM 1361 C CA . TYR A 1 166 ? -14.424 -5.673 24.765 1.00 79.88 166 TYR A CA 1
ATOM 1362 C C . TYR A 1 166 ? -15.058 -6.607 23.727 1.00 79.88 166 TYR A C 1
ATOM 1364 O O . TYR A 1 166 ? -14.417 -6.919 22.725 1.00 79.88 166 TYR A O 1
ATOM 1372 N N . GLN A 1 167 ? -16.310 -7.024 23.930 1.00 84.94 167 GLN A N 1
ATOM 1373 C CA . GLN A 1 167 ? -17.044 -7.845 22.962 1.00 84.94 167 GLN A CA 1
ATOM 1374 C C . GLN A 1 167 ? -17.323 -7.042 21.693 1.00 84.94 167 GLN A C 1
ATOM 1376 O O . GLN A 1 167 ? -17.072 -7.514 20.587 1.00 84.94 167 GLN A O 1
ATOM 1381 N N . ALA A 1 168 ? -17.775 -5.801 21.861 1.00 82.19 168 ALA A N 1
ATOM 1382 C CA . ALA A 1 168 ? -18.052 -4.903 20.755 1.00 82.19 168 ALA A CA 1
ATOM 1383 C C . ALA A 1 168 ? -16.785 -4.555 19.954 1.00 82.19 168 ALA A C 1
ATOM 1385 O O . ALA A 1 168 ? -16.817 -4.590 18.723 1.00 82.19 168 ALA A O 1
ATOM 1386 N N . VAL A 1 169 ? -15.649 -4.314 20.629 1.00 79.00 169 VAL A N 1
ATOM 1387 C CA . VAL A 1 169 ? -14.336 -4.156 19.973 1.00 79.00 169 VAL A CA 1
ATOM 1388 C C . VAL A 1 169 ? -13.969 -5.408 19.179 1.00 79.00 169 VAL A C 1
ATOM 1390 O O . VAL A 1 169 ? -13.587 -5.292 18.018 1.00 79.00 169 VAL A O 1
ATOM 1393 N N . LEU A 1 170 ? -14.093 -6.599 19.774 1.00 83.00 170 LEU A N 1
ATOM 1394 C CA . LEU A 1 170 ? -13.720 -7.855 19.121 1.00 83.00 170 LEU A CA 1
ATOM 1395 C C . LEU A 1 170 ? -14.567 -8.128 17.870 1.00 83.00 170 LEU A C 1
ATOM 1397 O O . LEU A 1 170 ? -14.015 -8.450 16.820 1.00 83.00 170 LEU A O 1
ATOM 1401 N N . ILE A 1 171 ? -15.890 -7.971 17.958 1.00 85.88 171 ILE A N 1
ATOM 1402 C CA . ILE A 1 171 ? -16.797 -8.182 16.820 1.00 85.88 171 ILE A CA 1
ATOM 1403 C C . ILE A 1 171 ? -16.535 -7.148 15.727 1.00 85.88 171 ILE A C 1
ATOM 1405 O O . ILE A 1 171 ? -16.370 -7.520 14.564 1.00 85.88 171 ILE A O 1
ATOM 1409 N N . SER A 1 172 ? -16.431 -5.868 16.097 1.00 82.75 172 SER A N 1
ATOM 1410 C CA . SER A 1 172 ? -16.098 -4.803 15.146 1.00 82.75 172 SER A CA 1
ATOM 1411 C C . SER A 1 172 ? -14.781 -5.111 14.442 1.00 82.75 172 SER A C 1
ATOM 1413 O O . SER A 1 172 ? -14.681 -4.988 13.227 1.00 82.75 172 SER A O 1
ATOM 1415 N N . TYR A 1 173 ? -13.787 -5.595 15.185 1.00 82.56 173 TYR A N 1
ATOM 1416 C CA . TYR A 1 173 ? -12.489 -5.955 14.641 1.00 82.56 173 TYR A CA 1
ATOM 1417 C C . TYR A 1 173 ? -12.549 -7.120 13.639 1.00 82.56 173 TYR A C 1
ATOM 1419 O O . TYR A 1 173 ? -11.947 -7.030 12.569 1.00 82.56 173 TYR A O 1
ATOM 1427 N N . VAL A 1 174 ? -13.301 -8.186 13.931 1.00 87.12 174 VAL A N 1
ATOM 1428 C CA . VAL A 1 174 ? -13.494 -9.305 12.989 1.00 87.12 174 VAL A CA 1
ATOM 1429 C C . VAL A 1 174 ? -14.157 -8.829 11.696 1.00 87.12 174 VAL A C 1
ATOM 1431 O O . VAL A 1 174 ? -13.731 -9.219 10.609 1.00 87.12 174 VAL A O 1
ATOM 1434 N N . ILE A 1 175 ? -15.157 -7.951 11.788 1.00 88.06 175 ILE A N 1
ATOM 1435 C CA . ILE A 1 175 ? -15.818 -7.399 10.600 1.00 88.06 175 ILE A CA 1
ATOM 1436 C C . ILE A 1 175 ? -14.857 -6.484 9.833 1.00 88.06 175 ILE A C 1
ATOM 1438 O O . ILE A 1 175 ? -14.762 -6.586 8.615 1.00 88.06 175 ILE A O 1
ATOM 1442 N N . MET A 1 176 ? -14.069 -5.655 10.519 1.00 84.56 176 MET A N 1
ATOM 1443 C CA . MET A 1 176 ? -13.039 -4.842 9.868 1.00 84.56 176 MET A CA 1
ATOM 1444 C C . MET A 1 176 ? -11.987 -5.698 9.150 1.00 84.56 176 MET A C 1
ATOM 1446 O O . MET A 1 176 ? -11.604 -5.359 8.034 1.00 84.56 176 MET A O 1
ATOM 1450 N N . CYS A 1 177 ? -11.588 -6.843 9.716 1.00 87.75 177 CYS A N 1
ATOM 1451 C CA . CYS A 1 177 ? -10.722 -7.807 9.025 1.00 87.75 177 CYS A CA 1
ATOM 1452 C C . CYS A 1 177 ? -11.358 -8.337 7.739 1.00 87.75 177 CYS A C 1
ATOM 1454 O O . CYS A 1 177 ? -10.657 -8.553 6.755 1.00 87.75 177 CYS A O 1
ATOM 1456 N N . PHE A 1 178 ? -12.674 -8.564 7.740 1.00 91.31 178 PHE A N 1
ATOM 1457 C CA . PHE A 1 178 ? -13.397 -8.982 6.542 1.00 91.31 178 PHE A CA 1
ATOM 1458 C C . PHE A 1 178 ? -13.397 -7.885 5.471 1.00 91.31 178 PHE A C 1
ATOM 1460 O O . PHE A 1 178 ? -13.201 -8.184 4.294 1.00 91.31 178 PHE A O 1
ATOM 1467 N N . ILE A 1 179 ? -13.573 -6.619 5.860 1.00 88.75 179 ILE A N 1
ATOM 1468 C CA . ILE A 1 179 ? -13.520 -5.488 4.925 1.00 88.75 179 ILE A CA 1
ATOM 1469 C C . ILE A 1 179 ? -12.109 -5.312 4.348 1.00 88.75 179 ILE A C 1
ATOM 1471 O O . ILE A 1 179 ? -11.969 -5.174 3.135 1.00 88.75 179 ILE A O 1
ATOM 1475 N N . GLU A 1 180 ? -11.069 -5.373 5.185 1.00 86.81 180 GLU A N 1
ATOM 1476 C CA . GLU A 1 180 ? -9.663 -5.302 4.756 1.00 86.81 180 GLU A CA 1
ATOM 1477 C C . GLU A 1 180 ? -9.312 -6.459 3.810 1.00 86.81 180 GLU A C 1
ATOM 1479 O O . GLU A 1 180 ? -8.775 -6.230 2.727 1.00 86.81 180 GLU A O 1
ATOM 1484 N N . TYR A 1 181 ? -9.716 -7.685 4.161 1.00 92.81 181 TYR A N 1
ATOM 1485 C CA . TYR A 1 181 ? -9.604 -8.855 3.291 1.00 92.81 181 TYR A CA 1
ATOM 1486 C C . TYR A 1 181 ? -10.300 -8.633 1.944 1.00 92.81 181 TYR A C 1
ATOM 1488 O O . TYR A 1 181 ? -9.711 -8.869 0.892 1.00 92.81 181 TYR A O 1
ATOM 1496 N N . SER A 1 182 ? -11.547 -8.155 1.968 1.00 91.75 182 SER A N 1
ATOM 1497 C CA . SER A 1 182 ? -12.355 -7.953 0.763 1.00 91.75 182 SER A CA 1
ATOM 1498 C C . SER A 1 182 ? -11.740 -6.899 -0.151 1.00 91.75 182 SER A C 1
ATOM 1500 O O . SER A 1 182 ? -11.640 -7.123 -1.352 1.00 91.75 182 SER A O 1
ATOM 1502 N N . TRP A 1 183 ? -11.278 -5.774 0.401 1.00 89.00 183 TRP A N 1
ATOM 1503 C CA . TRP A 1 183 ? -10.565 -4.747 -0.360 1.00 89.00 183 TRP A CA 1
ATOM 1504 C C . TRP A 1 183 ? -9.314 -5.301 -1.030 1.00 89.00 183 TRP A C 1
ATOM 1506 O O . TRP A 1 183 ? -9.109 -5.112 -2.231 1.00 89.00 183 TRP A O 1
ATOM 1516 N N . HIS A 1 184 ? -8.483 -5.992 -0.251 1.00 91.81 184 HIS A N 1
ATOM 1517 C CA . HIS A 1 184 ? -7.226 -6.513 -0.749 1.00 91.81 184 HIS A CA 1
ATOM 1518 C C . HIS A 1 184 ? -7.485 -7.556 -1.841 1.00 91.81 184 HIS A C 1
ATOM 1520 O O . HIS A 1 184 ? -6.910 -7.472 -2.923 1.00 91.81 184 HIS A O 1
ATOM 1526 N N . ARG A 1 185 ? -8.452 -8.456 -1.632 1.00 94.06 185 ARG A N 1
ATOM 1527 C CA . ARG A 1 185 ? -8.897 -9.420 -2.643 1.00 94.06 185 ARG A CA 1
ATOM 1528 C C . ARG A 1 185 ? -9.385 -8.740 -3.918 1.00 94.06 185 ARG A C 1
ATOM 1530 O O . ARG A 1 185 ? -8.911 -9.062 -5.002 1.00 94.06 185 ARG A O 1
ATOM 1537 N N . LEU A 1 186 ? -10.297 -7.776 -3.795 1.00 91.88 186 LEU A N 1
ATOM 1538 C CA . LEU A 1 186 ? -10.823 -7.021 -4.933 1.00 91.88 186 LEU A CA 1
ATOM 1539 C C . LEU A 1 186 ? -9.710 -6.273 -5.672 1.00 91.88 186 LEU A C 1
ATOM 1541 O O . LEU A 1 186 ? -9.774 -6.142 -6.890 1.00 91.88 186 LEU A O 1
ATOM 1545 N N . SER A 1 187 ? -8.664 -5.843 -4.970 1.00 92.00 187 SER A N 1
ATOM 1546 C CA . SER A 1 187 ? -7.483 -5.223 -5.573 1.00 92.00 187 SER A CA 1
ATOM 1547 C C . SER A 1 187 ? -6.639 -6.180 -6.415 1.00 92.00 187 SER A C 1
ATOM 1549 O O . SER A 1 187 ? -5.935 -5.720 -7.309 1.00 92.00 187 SER A O 1
ATOM 1551 N N . HIS A 1 188 ? -6.752 -7.492 -6.193 1.00 93.31 188 HIS A N 1
ATOM 1552 C CA . HIS A 1 188 ? -6.136 -8.544 -7.016 1.00 93.31 188 HIS A CA 1
ATOM 1553 C C . HIS A 1 188 ? -7.089 -9.185 -8.025 1.00 93.31 188 HIS A C 1
ATOM 1555 O O . HIS A 1 188 ? -6.658 -9.939 -8.896 1.00 93.31 188 HIS A O 1
ATOM 1561 N N . GLU A 1 189 ? -8.385 -8.890 -7.940 1.00 92.75 189 GLU A N 1
ATOM 1562 C CA . GLU A 1 189 ? -9.403 -9.435 -8.844 1.00 92.75 189 GLU A CA 1
ATOM 1563 C C . GLU A 1 189 ? -9.950 -8.389 -9.829 1.00 92.75 189 GLU A C 1
ATOM 1565 O O . GLU A 1 189 ? -10.388 -8.761 -10.914 1.00 92.75 189 GLU A O 1
ATOM 1570 N N . SER A 1 190 ? -9.882 -7.094 -9.514 1.00 92.75 190 SER A N 1
ATOM 1571 C CA . SER A 1 190 ? -10.377 -5.993 -10.350 1.00 92.75 190 SER A CA 1
ATOM 1572 C C . SER A 1 190 ? -9.235 -5.214 -10.994 1.00 92.75 190 SER A C 1
ATOM 1574 O O . SER A 1 190 ? -8.356 -4.694 -10.304 1.00 92.75 190 SER A O 1
ATOM 1576 N N . ARG A 1 191 ? -9.276 -5.046 -12.321 1.00 93.69 191 ARG A N 1
ATOM 1577 C CA . ARG A 1 191 ? -8.288 -4.249 -13.070 1.00 93.69 191 ARG A CA 1
ATOM 1578 C C . ARG A 1 191 ? -8.170 -2.817 -12.586 1.00 93.69 191 ARG A C 1
ATOM 1580 O O . ARG A 1 191 ? -7.053 -2.329 -12.469 1.00 93.69 191 ARG A O 1
ATOM 1587 N N . LEU A 1 192 ? -9.281 -2.140 -12.309 1.00 92.94 192 LEU A N 1
ATOM 1588 C CA . LEU A 1 192 ? -9.261 -0.751 -11.856 1.00 92.94 192 LEU A CA 1
ATOM 1589 C C . LEU A 1 192 ? -8.464 -0.611 -10.557 1.00 92.94 192 LEU A C 1
ATOM 1591 O O . LEU A 1 192 ? -7.572 0.230 -10.466 1.00 92.94 192 LEU A O 1
ATOM 1595 N N . LEU A 1 193 ? -8.774 -1.455 -9.573 1.00 91.56 193 LEU A N 1
ATOM 1596 C CA . LEU A 1 193 ? -8.148 -1.410 -8.254 1.00 91.56 193 LEU A CA 1
ATOM 1597 C C . LEU A 1 193 ? -6.694 -1.879 -8.314 1.00 91.56 193 LEU A C 1
ATOM 1599 O O . LEU A 1 193 ? -5.814 -1.230 -7.753 1.00 91.56 193 LEU A O 1
ATOM 1603 N N . TRP A 1 194 ? -6.414 -2.925 -9.088 1.00 93.56 194 TRP A N 1
ATOM 1604 C CA . TRP A 1 194 ? -5.049 -3.357 -9.352 1.00 93.56 194 TRP A CA 1
ATOM 1605 C C . TRP A 1 194 ? -4.225 -2.243 -9.992 1.00 93.56 194 TRP A C 1
ATOM 1607 O O . TRP A 1 194 ? -3.217 -1.821 -9.445 1.00 93.56 194 TRP A O 1
ATOM 1617 N N . LEU A 1 195 ? -4.644 -1.708 -11.137 1.00 92.56 195 LEU A N 1
ATOM 1618 C CA . LEU A 1 195 ? -3.836 -0.758 -11.897 1.00 92.56 195 LEU A CA 1
ATOM 1619 C C . LEU A 1 195 ? -3.645 0.573 -11.162 1.00 92.56 195 LEU A C 1
ATOM 1621 O O . LEU A 1 195 ? -2.558 1.147 -11.243 1.00 92.56 195 LEU A O 1
ATOM 1625 N N . LEU A 1 196 ? -4.678 1.064 -10.471 1.00 90.12 196 LEU A N 1
ATOM 1626 C CA . LEU A 1 196 ? -4.668 2.398 -9.867 1.00 90.12 196 LEU A CA 1
ATOM 1627 C C . LEU A 1 196 ? -4.261 2.419 -8.397 1.00 90.12 196 LEU A C 1
ATOM 1629 O O . LEU A 1 196 ? -3.707 3.423 -7.961 1.00 90.12 196 LEU A O 1
ATOM 1633 N N . ALA A 1 197 ? -4.515 1.351 -7.643 1.00 86.75 197 ALA A N 1
ATOM 1634 C CA . ALA A 1 197 ? -4.168 1.289 -6.228 1.00 86.75 197 ALA A CA 1
ATOM 1635 C C . ALA A 1 197 ? -3.045 0.282 -5.979 1.00 86.75 197 ALA A C 1
ATOM 1637 O O . ALA A 1 197 ? -2.015 0.635 -5.426 1.00 86.75 197 ALA A O 1
ATOM 1638 N N . HIS A 1 198 ? -3.177 -0.966 -6.415 1.00 92.25 198 HIS A N 1
ATOM 1639 C CA . HIS A 1 198 ? -2.415 -2.033 -5.767 1.00 92.25 198 HIS A CA 1
ATOM 1640 C C . HIS A 1 198 ? -1.174 -2.529 -6.532 1.00 92.25 198 HIS A C 1
ATOM 1642 O O . HIS A 1 198 ? -0.202 -2.972 -5.931 1.00 92.25 198 HIS A O 1
ATOM 1648 N N . ARG A 1 199 ? -1.116 -2.382 -7.856 1.00 92.81 199 ARG A N 1
ATOM 1649 C CA . ARG A 1 199 ? 0.008 -2.829 -8.692 1.00 92.81 199 ARG A CA 1
ATOM 1650 C C . ARG A 1 199 ? 1.334 -2.167 -8.314 1.00 92.81 199 ARG A C 1
ATOM 1652 O O . ARG A 1 199 ? 2.306 -2.904 -8.186 1.00 92.81 199 ARG A O 1
ATOM 1659 N N . PRO A 1 200 ? 1.437 -0.833 -8.113 1.00 91.56 200 PRO A N 1
ATOM 1660 C CA . PRO A 1 200 ? 2.714 -0.206 -7.754 1.00 91.56 200 PRO A CA 1
ATOM 1661 C C . PRO A 1 200 ? 3.338 -0.782 -6.476 1.00 91.56 200 PRO A C 1
ATOM 1663 O O . PRO A 1 200 ? 4.559 -0.814 -6.355 1.00 91.56 200 PRO A O 1
ATOM 1666 N N . HIS A 1 201 ? 2.507 -1.284 -5.560 1.00 92.12 201 HIS A N 1
ATOM 1667 C CA . HIS A 1 201 ? 2.944 -1.961 -4.345 1.00 92.12 201 HIS A CA 1
ATOM 1668 C C . HIS A 1 201 ? 3.628 -3.311 -4.621 1.00 92.12 201 HIS A C 1
ATOM 1670 O O . HIS A 1 201 ? 4.583 -3.656 -3.937 1.00 92.12 201 HIS A O 1
ATOM 1676 N N . HIS A 1 202 ? 3.185 -4.047 -5.643 1.00 93.88 202 HIS A N 1
ATOM 1677 C CA . HIS A 1 202 ? 3.715 -5.365 -6.033 1.00 93.88 202 HIS A CA 1
ATOM 1678 C C . HIS A 1 202 ? 4.823 -5.306 -7.087 1.00 93.88 202 HIS A C 1
ATOM 1680 O O . HIS A 1 202 ? 5.344 -6.329 -7.505 1.00 93.88 202 HIS A O 1
ATOM 1686 N N . VAL A 1 203 ? 5.186 -4.117 -7.561 1.00 93.12 203 VAL A N 1
ATOM 1687 C CA . VAL A 1 203 ? 6.209 -3.933 -8.603 1.00 93.12 203 V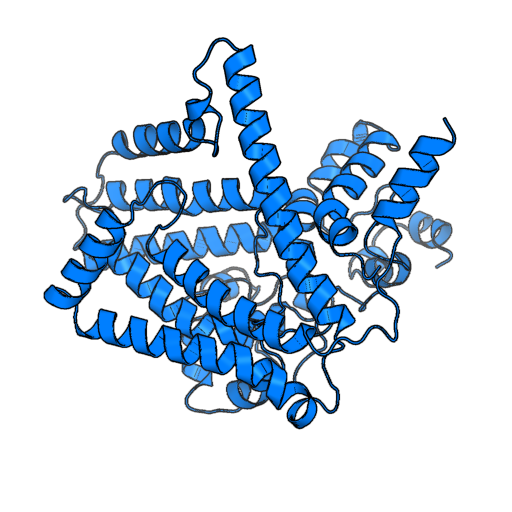AL A CA 1
ATOM 1688 C C . VAL A 1 203 ? 7.649 -4.265 -8.182 1.00 93.12 203 VAL A C 1
ATOM 1690 O O . VAL A 1 203 ? 8.391 -4.772 -9.027 1.00 93.12 203 VAL A O 1
ATOM 1693 N N . PRO A 1 204 ? 8.094 -4.018 -6.938 1.00 91.56 204 PRO A N 1
ATOM 1694 C CA . PRO A 1 204 ? 9.515 -4.118 -6.610 1.00 91.56 204 PRO A CA 1
ATOM 1695 C C . PRO A 1 204 ? 10.066 -5.537 -6.733 1.00 91.56 204 PRO A C 1
ATOM 1697 O O . PRO A 1 204 ? 9.534 -6.452 -6.106 1.00 91.56 204 PRO A O 1
ATOM 1700 N N . PRO A 1 205 ? 11.202 -5.733 -7.428 1.00 90.44 205 PRO A N 1
ATOM 1701 C CA . PRO A 1 205 ? 11.856 -7.043 -7.508 1.00 90.44 205 PRO A CA 1
ATOM 1702 C C . PRO A 1 205 ? 12.512 -7.448 -6.177 1.00 90.44 205 PRO A C 1
ATOM 1704 O O . PRO A 1 205 ? 13.005 -8.563 -6.011 1.00 90.44 205 PRO A O 1
ATOM 1707 N N . THR A 1 206 ? 12.550 -6.523 -5.217 1.00 92.56 206 THR A N 1
ATOM 1708 C CA . THR A 1 206 ? 13.028 -6.741 -3.862 1.00 92.56 206 THR A CA 1
ATOM 1709 C C . THR A 1 206 ? 12.293 -5.816 -2.902 1.00 92.56 206 THR A C 1
ATOM 1711 O O . THR A 1 206 ? 12.114 -4.635 -3.189 1.00 92.56 206 THR A O 1
ATOM 1714 N N . LEU A 1 207 ? 11.901 -6.336 -1.741 1.00 92.94 207 LEU A N 1
ATOM 1715 C CA . LEU A 1 207 ? 11.230 -5.547 -0.708 1.00 92.94 207 LEU A CA 1
ATOM 1716 C C . LEU A 1 207 ? 12.244 -5.080 0.335 1.00 92.94 207 LEU A C 1
ATOM 1718 O O . LEU A 1 207 ? 12.947 -5.915 0.919 1.00 92.94 207 LEU A O 1
ATOM 1722 N N . ALA A 1 208 ? 12.292 -3.775 0.576 1.00 91.00 208 ALA A N 1
ATOM 1723 C CA . ALA A 1 208 ? 12.940 -3.172 1.732 1.00 91.00 208 ALA A CA 1
ATOM 1724 C C . ALA A 1 208 ? 12.055 -2.034 2.238 1.00 91.00 208 ALA A C 1
ATOM 1726 O O . ALA A 1 208 ? 11.822 -1.078 1.506 1.00 91.00 208 ALA A O 1
ATOM 1727 N N . SER A 1 209 ? 11.574 -2.111 3.479 1.00 84.00 209 SER A N 1
ATOM 1728 C CA . SER A 1 209 ? 10.518 -1.216 3.971 1.00 84.00 209 SER A CA 1
ATOM 1729 C C . SER A 1 209 ? 10.848 0.277 3.896 1.00 84.00 209 SER A C 1
ATOM 1731 O O . SER A 1 209 ? 9.942 1.090 3.759 1.00 84.00 209 SER A O 1
ATOM 1733 N N . ALA A 1 210 ? 12.130 0.651 3.950 1.00 79.94 210 ALA A N 1
ATOM 1734 C CA . ALA A 1 210 ? 12.577 2.037 3.787 1.00 79.94 210 ALA A CA 1
ATOM 1735 C C . ALA A 1 210 ? 12.524 2.547 2.335 1.00 79.94 210 ALA A C 1
ATOM 1737 O O . ALA A 1 210 ? 12.650 3.741 2.110 1.00 79.94 210 ALA A O 1
ATOM 1738 N N . SER A 1 211 ? 12.356 1.677 1.344 1.00 75.19 211 SER A N 1
ATOM 1739 C CA . SER A 1 211 ? 12.280 2.041 -0.074 1.00 75.19 211 SER A CA 1
ATOM 1740 C C . SER A 1 211 ? 11.157 1.298 -0.794 1.00 75.19 211 SER A C 1
ATOM 1742 O O . SER A 1 211 ? 11.222 1.134 -2.005 1.00 75.19 211 SER A O 1
ATOM 1744 N N . HIS A 1 212 ? 10.163 0.788 -0.069 1.00 80.88 212 HIS A N 1
ATOM 1745 C CA . HIS A 1 212 ? 9.018 0.085 -0.639 1.00 80.88 212 HIS A CA 1
ATOM 1746 C C . HIS A 1 212 ? 7.833 1.042 -0.749 1.00 80.88 212 HIS A C 1
ATOM 1748 O O . HIS A 1 212 ? 7.583 1.820 0.172 1.00 80.88 212 HIS A O 1
ATOM 1754 N N . ILE A 1 213 ? 7.082 0.980 -1.849 1.00 74.62 213 ILE A N 1
ATOM 1755 C CA . ILE A 1 213 ? 5.765 1.630 -1.917 1.00 74.62 213 ILE A CA 1
ATOM 1756 C C . ILE A 1 213 ? 4.844 0.795 -1.033 1.00 74.62 213 ILE A C 1
ATOM 1758 O O . ILE A 1 213 ? 4.656 -0.379 -1.327 1.00 74.62 213 ILE A O 1
ATOM 1762 N N . GLN A 1 214 ? 4.289 1.342 0.049 1.00 68.50 214 GLN A N 1
ATOM 1763 C CA . GLN A 1 214 ? 3.294 0.602 0.835 1.00 68.50 214 GLN A CA 1
ATOM 1764 C C . GLN A 1 214 ? 2.012 0.345 0.035 1.00 68.50 214 GLN A C 1
ATOM 1766 O O . GLN A 1 214 ? 1.753 1.011 -0.968 1.00 68.50 214 GLN A O 1
ATOM 1771 N N . ALA A 1 215 ? 1.243 -0.659 0.471 1.00 55.19 215 ALA A N 1
ATOM 1772 C CA . ALA A 1 215 ? -0.056 -0.962 -0.110 1.00 55.19 215 ALA A CA 1
ATOM 1773 C C . ALA A 1 215 ? -0.932 0.287 -0.021 1.00 55.19 215 ALA A C 1
ATOM 1775 O O . ALA A 1 215 ? -0.851 1.024 0.961 1.00 55.19 215 ALA A O 1
ATOM 1776 N N . ASP A 1 216 ? -1.733 0.514 -1.054 1.00 59.16 216 ASP A N 1
ATOM 1777 C CA . ASP A 1 216 ? -2.600 1.685 -1.180 1.00 59.16 216 ASP A CA 1
ATOM 1778 C C . ASP A 1 216 ? -1.812 3.007 -1.262 1.00 59.16 216 ASP A C 1
ATOM 1780 O O . ASP A 1 216 ? -1.982 3.905 -0.432 1.00 59.16 216 ASP A O 1
ATOM 1784 N N . PRO A 1 217 ? -0.935 3.172 -2.277 1.00 55.72 217 PRO A N 1
ATOM 1785 C CA . PRO A 1 217 ? -0.455 4.490 -2.649 1.00 55.72 217 PRO A CA 1
ATOM 1786 C C . PRO A 1 217 ? -1.611 5.486 -2.688 1.00 55.72 217 PRO A C 1
ATOM 1788 O O . PRO A 1 217 ? -2.723 5.142 -3.090 1.00 55.72 217 PRO A O 1
ATOM 1791 N N . TRP A 1 218 ? -1.321 6.739 -2.333 1.00 60.38 218 TRP A N 1
ATOM 1792 C CA . TRP A 1 218 ? -2.271 7.860 -2.249 1.00 60.38 218 TRP A CA 1
ATOM 1793 C C . TRP A 1 218 ? -2.934 8.241 -3.580 1.00 60.38 218 TRP A C 1
ATOM 1795 O O . TRP A 1 218 ? -3.484 9.329 -3.735 1.00 60.38 218 TRP A O 1
ATOM 1805 N N . PHE A 1 219 ? -2.928 7.347 -4.561 1.00 64.19 219 PHE A N 1
ATOM 1806 C CA . PHE A 1 219 ? -3.852 7.442 -5.658 1.00 64.19 219 PHE A CA 1
ATOM 1807 C C . PHE A 1 219 ? -5.280 7.502 -5.106 1.00 64.19 219 PHE A C 1
ATOM 1809 O O . PHE A 1 219 ? -5.719 6.644 -4.341 1.00 64.19 219 PHE A O 1
ATOM 1816 N N . VAL A 1 220 ? -5.988 8.558 -5.496 1.00 68.69 220 VAL A N 1
ATOM 1817 C CA . VAL A 1 220 ? -7.237 9.026 -4.881 1.00 68.69 220 VAL A CA 1
ATOM 1818 C C . VAL A 1 220 ? -8.247 7.909 -4.621 1.00 68.69 220 VAL A C 1
ATOM 1820 O O . VAL A 1 220 ? -8.854 7.873 -3.558 1.00 68.69 220 VAL A O 1
ATOM 1823 N N . LEU A 1 221 ? -8.409 6.973 -5.559 1.00 70.25 221 LEU A N 1
ATOM 1824 C CA . LEU A 1 221 ? -9.365 5.872 -5.418 1.00 70.25 221 LEU A CA 1
ATOM 1825 C C . LEU A 1 221 ? -9.007 4.902 -4.287 1.00 70.25 221 LEU A C 1
ATOM 1827 O O . LEU A 1 221 ? -9.903 4.478 -3.564 1.00 70.25 221 LEU A O 1
ATOM 1831 N N . GLY A 1 222 ? -7.720 4.576 -4.121 1.00 72.69 222 GLY A N 1
ATOM 1832 C CA . GLY A 1 222 ? -7.258 3.712 -3.033 1.00 72.69 222 GLY A CA 1
ATOM 1833 C C . GLY A 1 222 ? -7.515 4.360 -1.676 1.00 72.69 222 GLY A C 1
ATOM 1834 O O . GLY A 1 222 ? -8.125 3.747 -0.804 1.00 72.69 222 GLY A O 1
ATOM 1835 N N . LYS A 1 223 ? -7.160 5.645 -1.542 1.00 74.62 223 LYS A N 1
ATOM 1836 C CA . LYS A 1 223 ? -7.385 6.409 -0.310 1.00 74.62 223 LYS A CA 1
ATOM 1837 C C . LYS A 1 223 ? -8.870 6.576 0.018 1.00 74.62 223 LYS A C 1
ATOM 1839 O O . LYS A 1 223 ? -9.276 6.265 1.128 1.00 74.62 223 LYS A O 1
ATOM 1844 N N . VAL A 1 224 ? -9.692 6.994 -0.947 1.00 77.50 224 VAL A N 1
ATOM 1845 C CA . VAL A 1 224 ? -11.143 7.166 -0.747 1.00 77.50 224 VAL A CA 1
ATOM 1846 C C . VAL A 1 224 ? -11.803 5.856 -0.324 1.00 77.50 224 VAL A C 1
ATOM 1848 O O . VAL A 1 224 ? -12.648 5.859 0.569 1.00 77.50 224 VAL A O 1
ATOM 1851 N N . TRP A 1 225 ? -11.415 4.729 -0.929 1.00 75.31 225 TRP A N 1
ATOM 1852 C CA . TRP A 1 225 ? -11.929 3.431 -0.507 1.00 75.31 225 TRP A CA 1
ATOM 1853 C C . TRP A 1 225 ? -11.471 3.061 0.903 1.00 75.31 225 TRP A C 1
ATOM 1855 O O . TRP A 1 225 ? -12.282 2.615 1.712 1.00 75.31 225 TRP A O 1
ATOM 1865 N N . GLN A 1 226 ? -10.187 3.257 1.205 1.00 74.06 226 GLN A N 1
ATOM 1866 C CA . GLN A 1 226 ? -9.643 3.030 2.537 1.00 74.06 226 GLN A CA 1
ATOM 1867 C C . GLN A 1 226 ? -10.434 3.830 3.584 1.00 74.06 226 GLN A C 1
ATOM 1869 O O . GLN A 1 226 ? -10.877 3.271 4.585 1.00 74.06 226 GLN A O 1
ATOM 1874 N N . ASP A 1 227 ? -10.694 5.109 3.324 1.00 76.31 227 ASP A N 1
ATOM 1875 C CA . ASP A 1 227 ? -11.475 5.971 4.212 1.00 76.31 227 ASP A CA 1
ATOM 1876 C C . ASP A 1 227 ? -12.916 5.503 4.355 1.00 76.31 227 ASP A C 1
ATOM 1878 O O . ASP A 1 227 ? -13.430 5.429 5.468 1.00 76.31 227 ASP A O 1
ATOM 1882 N N . PHE A 1 228 ? -13.554 5.118 3.251 1.00 80.81 228 PHE A N 1
ATOM 1883 C CA . PHE A 1 228 ? -14.890 4.536 3.279 1.00 80.81 228 PHE A CA 1
ATOM 1884 C C . PHE A 1 228 ? -14.934 3.273 4.150 1.00 80.81 228 PHE A C 1
ATOM 1886 O O . PHE A 1 228 ? -15.794 3.136 5.018 1.00 80.81 228 PHE A O 1
ATOM 1893 N N . ALA A 1 229 ? -13.981 2.360 3.970 1.00 77.31 229 ALA A N 1
ATOM 1894 C CA . ALA A 1 229 ? -13.892 1.137 4.752 1.00 77.31 229 ALA A CA 1
ATOM 1895 C C . ALA A 1 229 ? -13.680 1.428 6.246 1.00 77.31 229 ALA A C 1
ATOM 1897 O O . ALA A 1 229 ? -14.421 0.921 7.083 1.00 77.31 229 ALA A O 1
ATOM 1898 N N . TYR A 1 230 ? -12.693 2.247 6.606 1.00 75.19 230 TYR A N 1
ATOM 1899 C CA . TYR A 1 230 ? -12.342 2.457 8.013 1.00 75.19 230 TYR A CA 1
ATOM 1900 C C . TYR A 1 230 ? -13.301 3.393 8.745 1.00 75.19 230 TYR A C 1
ATOM 1902 O O . TYR A 1 230 ? -13.707 3.085 9.864 1.00 75.19 230 TYR A O 1
ATOM 1910 N N . ILE A 1 231 ? -13.670 4.519 8.136 1.00 76.88 231 ILE A N 1
ATOM 1911 C CA . ILE A 1 231 ? -14.448 5.564 8.807 1.00 76.88 231 ILE A CA 1
ATOM 1912 C C . ILE A 1 231 ? -15.926 5.211 8.782 1.00 76.88 231 ILE A C 1
ATOM 1914 O O . ILE A 1 231 ? -16.558 5.173 9.837 1.00 76.88 231 ILE A O 1
ATOM 1918 N N . LEU A 1 232 ? -16.482 4.912 7.604 1.00 83.19 232 LEU A N 1
ATOM 1919 C CA . LEU A 1 232 ? -17.911 4.637 7.507 1.00 83.19 232 LEU A CA 1
ATOM 1920 C C . LEU A 1 232 ? -18.248 3.282 8.121 1.00 83.19 232 LEU A C 1
ATOM 1922 O O . LEU A 1 232 ? -19.069 3.228 9.032 1.00 83.19 232 LEU A O 1
ATOM 1926 N N . VAL A 1 233 ? -17.617 2.190 7.671 1.00 83.00 233 VAL A N 1
ATOM 1927 C CA . VAL A 1 233 ? -17.958 0.861 8.209 1.00 83.00 233 VAL A CA 1
ATOM 1928 C C . VAL A 1 233 ? -17.544 0.761 9.674 1.00 83.00 233 VAL A C 1
ATOM 1930 O O . VAL A 1 233 ? -18.368 0.389 10.503 1.00 83.00 233 VAL A O 1
ATOM 1933 N N . GLY A 1 234 ? -16.326 1.175 10.036 1.00 79.25 234 GLY A N 1
ATOM 1934 C CA . GLY A 1 234 ? -15.888 1.178 11.437 1.00 79.25 234 GLY A CA 1
ATOM 1935 C C . GLY A 1 234 ? -16.765 2.046 12.351 1.00 79.25 234 GLY A C 1
ATOM 1936 O O . GLY A 1 234 ? -17.100 1.630 13.466 1.00 79.25 234 GLY A O 1
ATOM 1937 N N . GLY A 1 235 ? -17.199 3.217 11.874 1.00 80.38 235 GLY A N 1
ATOM 1938 C CA . GLY A 1 235 ? -18.125 4.101 12.585 1.00 80.38 235 GLY A CA 1
ATOM 1939 C C . GLY A 1 235 ? -19.513 3.482 12.765 1.00 80.38 235 GLY A C 1
ATOM 1940 O O . GLY A 1 235 ? -20.023 3.446 13.886 1.00 80.38 235 GLY A O 1
ATOM 1941 N N . ILE A 1 236 ? -20.088 2.918 11.694 1.00 85.94 236 ILE A N 1
ATOM 1942 C CA . ILE A 1 236 ? -21.368 2.193 11.732 1.00 85.94 236 ILE A CA 1
ATOM 1943 C C . ILE A 1 236 ? -21.294 1.051 12.749 1.00 85.94 236 ILE A C 1
ATOM 1945 O O . ILE A 1 236 ? -22.140 0.964 13.635 1.00 85.94 236 ILE A O 1
ATOM 1949 N N . LEU A 1 237 ? -20.271 0.195 12.660 1.00 84.00 237 LEU A N 1
ATOM 1950 C CA . LEU A 1 237 ? -20.103 -0.946 13.565 1.00 84.00 237 LEU A CA 1
ATOM 1951 C C . LEU A 1 237 ? -19.980 -0.498 15.016 1.00 84.00 237 LEU A C 1
ATOM 1953 O O . LEU A 1 237 ? -20.582 -1.101 15.903 1.00 84.00 237 LEU A O 1
ATOM 1957 N N . THR A 1 238 ? -19.261 0.599 15.255 1.00 77.56 238 THR A N 1
ATOM 1958 C CA . THR A 1 238 ? -19.174 1.149 16.602 1.00 77.56 238 THR A CA 1
ATOM 1959 C C . THR A 1 238 ? -20.545 1.551 17.132 1.00 77.56 238 THR A C 1
ATOM 1961 O O . THR A 1 238 ? -20.907 1.146 18.233 1.00 77.56 238 THR A O 1
ATOM 1964 N N . LYS A 1 239 ? -21.331 2.307 16.362 1.00 84.00 239 LYS A N 1
ATOM 1965 C CA . LYS A 1 239 ? -22.663 2.746 16.796 1.00 84.00 239 LYS A CA 1
ATOM 1966 C C . LYS A 1 239 ? -23.629 1.580 16.988 1.00 84.00 239 LYS A C 1
ATOM 1968 O O . LYS A 1 239 ? -24.389 1.594 17.951 1.00 84.00 239 LYS A O 1
ATOM 1973 N N . LEU A 1 240 ? -23.558 0.556 16.134 1.00 87.69 240 LEU A N 1
ATOM 1974 C CA . LEU A 1 240 ? -24.410 -0.635 16.223 1.00 87.69 240 LEU A CA 1
ATOM 1975 C C . LEU A 1 240 ? -24.215 -1.420 17.529 1.00 87.69 240 LEU A C 1
ATOM 1977 O O . LEU A 1 240 ? -25.194 -1.967 18.042 1.00 87.69 240 LEU A O 1
ATOM 1981 N N . PHE A 1 241 ? -22.979 -1.477 18.043 1.00 84.00 241 PHE A N 1
ATOM 1982 C CA . PHE A 1 241 ? -22.589 -2.341 19.164 1.00 84.00 241 PHE A CA 1
ATOM 1983 C C . PHE A 1 241 ? -22.207 -1.601 20.460 1.00 84.00 241 PHE A C 1
ATOM 1985 O O . PHE A 1 241 ? -22.067 -2.259 21.491 1.00 84.00 241 PHE A O 1
ATOM 1992 N N . ASN A 1 242 ? -22.008 -0.274 20.434 1.00 75.75 242 ASN A N 1
ATOM 1993 C CA . ASN A 1 242 ? -21.628 0.526 21.606 1.00 75.75 242 ASN A CA 1
ATOM 1994 C C . ASN A 1 242 ? -22.731 1.486 22.054 1.00 75.75 242 ASN A C 1
ATOM 1996 O O . ASN A 1 242 ? -23.135 2.368 21.297 1.00 75.75 242 ASN A O 1
ATOM 2000 N N . GLN A 1 243 ? -23.111 1.408 23.328 1.00 69.44 243 GLN A N 1
ATOM 2001 C CA . GLN A 1 243 ? -24.045 2.352 23.941 1.00 69.44 243 GLN A CA 1
ATOM 2002 C C . GLN A 1 243 ? -23.417 3.703 24.280 1.00 69.44 243 GLN A C 1
ATOM 2004 O O . GLN A 1 243 ? -24.119 4.711 24.278 1.00 69.44 243 GLN A O 1
ATOM 2009 N N . THR A 1 244 ? -22.113 3.756 24.576 1.00 65.56 244 THR A N 1
ATOM 2010 C CA . THR A 1 244 ? -21.498 5.014 25.032 1.00 65.56 244 THR A CA 1
ATOM 2011 C C . THR A 1 244 ? -21.308 6.016 23.899 1.00 65.56 244 THR A C 1
ATOM 2013 O O . THR A 1 244 ? -20.962 7.164 24.151 1.00 65.56 244 THR A O 1
ATOM 2016 N N . GLY A 1 245 ? -21.517 5.604 22.642 1.00 57.22 245 GLY A N 1
ATOM 2017 C CA . GLY A 1 245 ? -21.315 6.450 21.466 1.00 57.22 245 GLY A CA 1
ATOM 2018 C C . GLY A 1 245 ? -19.853 6.828 21.211 1.00 57.22 245 GLY A C 1
ATOM 2019 O O . GLY A 1 245 ? -19.559 7.347 20.135 1.00 57.22 245 GLY A O 1
ATOM 2020 N N . ASP A 1 246 ? -18.946 6.528 22.145 1.00 61.19 246 ASP A N 1
ATOM 2021 C CA . ASP A 1 246 ? -17.513 6.676 21.962 1.00 61.19 246 ASP A CA 1
ATOM 2022 C C . ASP A 1 246 ? -17.077 5.729 20.851 1.00 61.19 246 ASP A C 1
ATOM 2024 O O . ASP A 1 246 ? -17.273 4.509 20.932 1.00 61.19 246 ASP A O 1
ATOM 2028 N N . MET A 1 247 ? -16.478 6.286 19.801 1.00 56.91 247 MET A N 1
ATOM 2029 C CA . MET A 1 247 ? -15.861 5.470 18.768 1.00 56.91 247 MET A CA 1
ATOM 2030 C C . MET A 1 247 ? -14.882 4.493 19.441 1.00 56.91 247 MET A C 1
ATOM 2032 O O . MET A 1 247 ? -14.060 4.904 20.265 1.00 56.91 247 MET A O 1
ATOM 2036 N N . PHE A 1 248 ? -14.883 3.213 19.048 1.00 58.66 248 PHE A N 1
ATOM 2037 C CA . PHE A 1 248 ? -13.926 2.176 19.469 1.00 58.66 248 PHE A CA 1
ATOM 2038 C C . PHE A 1 248 ? -12.501 2.479 18.991 1.00 58.66 248 PHE A C 1
ATOM 2040 O O . PHE A 1 248 ? -11.622 1.617 18.996 1.00 58.66 248 PHE A O 1
ATOM 2047 N N . PHE A 1 249 ? -12.279 3.727 18.593 1.00 62.16 249 PHE A N 1
ATOM 2048 C CA . PHE A 1 249 ? -11.087 4.293 18.041 1.00 62.16 249 PHE A CA 1
ATOM 2049 C C . PHE A 1 249 ? -9.895 3.952 18.912 1.00 62.16 249 PHE A C 1
ATOM 2051 O O . PHE A 1 249 ? -8.940 3.400 18.402 1.00 62.16 249 PHE A O 1
ATOM 2058 N N . LEU A 1 250 ? -9.957 4.154 20.231 1.00 65.38 250 LEU A N 1
ATOM 2059 C CA . LEU A 1 250 ? -8.761 3.990 21.052 1.00 65.38 250 LEU A CA 1
ATOM 2060 C C . LEU A 1 250 ? -8.271 2.523 21.156 1.00 65.38 250 LEU A C 1
ATOM 2062 O O . LEU A 1 250 ? -7.115 2.274 20.811 1.00 65.38 250 LEU A O 1
ATOM 2066 N N . PRO A 1 251 ? -9.099 1.521 21.533 1.00 67.25 251 PRO A N 1
ATOM 2067 C CA . PRO A 1 251 ? -8.680 0.116 21.476 1.00 67.25 251 PRO A CA 1
ATOM 2068 C C . PRO A 1 251 ? -8.294 -0.361 20.069 1.00 67.25 251 PRO A C 1
ATOM 2070 O O . PRO A 1 251 ? -7.318 -1.095 19.921 1.00 67.25 251 PRO A O 1
ATOM 2073 N N . PHE A 1 252 ? -9.024 0.068 19.033 1.00 70.19 252 PHE A N 1
ATOM 2074 C CA . PHE A 1 252 ? -8.724 -0.295 17.647 1.00 70.19 252 PHE A CA 1
ATOM 2075 C C . PHE A 1 252 ? -7.396 0.310 17.167 1.00 70.19 252 PHE A C 1
ATOM 2077 O O . PHE A 1 252 ? -6.592 -0.384 16.550 1.00 70.19 252 PHE A O 1
ATOM 2084 N N . VAL A 1 253 ? -7.122 1.572 17.505 1.00 71.81 253 VAL A N 1
ATOM 2085 C CA . VAL A 1 253 ? -5.862 2.274 17.226 1.00 71.81 253 VAL A CA 1
ATOM 2086 C C . VAL A 1 253 ? -4.708 1.568 17.911 1.00 71.81 253 VAL A C 1
ATOM 2088 O O . VAL A 1 253 ? -3.720 1.265 17.250 1.00 71.81 253 VAL A O 1
ATOM 2091 N N . TYR A 1 254 ? -4.829 1.216 19.194 1.00 72.06 254 TYR A N 1
ATOM 2092 C CA . TYR A 1 254 ? -3.778 0.455 19.872 1.00 72.06 254 TYR A CA 1
ATOM 2093 C C . TYR A 1 254 ? -3.542 -0.910 19.235 1.00 72.06 254 TYR A C 1
ATOM 2095 O O . TYR A 1 254 ? -2.393 -1.304 19.042 1.00 72.06 254 TYR A O 1
ATOM 2103 N N . TYR A 1 255 ? -4.605 -1.613 18.852 1.00 74.12 255 TYR A N 1
ATOM 2104 C CA . TYR A 1 255 ? -4.468 -2.867 18.127 1.00 74.12 255 TYR A CA 1
ATOM 2105 C C . TYR A 1 255 ? -3.738 -2.676 16.787 1.00 74.12 255 TYR A C 1
ATOM 2107 O O . TYR A 1 255 ? -2.768 -3.381 16.509 1.00 74.12 255 TYR A O 1
ATOM 2115 N N . ARG A 1 256 ? -4.144 -1.691 15.974 1.00 76.12 256 ARG A N 1
ATOM 2116 C CA . ARG A 1 256 ? -3.493 -1.377 14.691 1.00 76.12 256 ARG A CA 1
ATOM 2117 C C . ARG A 1 256 ? -2.045 -0.943 14.881 1.00 76.12 256 ARG A C 1
ATOM 2119 O O . ARG A 1 256 ? -1.202 -1.359 14.095 1.00 76.12 256 ARG A O 1
ATOM 2126 N N . ILE A 1 257 ? -1.733 -0.198 15.942 1.00 75.38 257 ILE A N 1
ATOM 2127 C CA . ILE A 1 257 ? -0.357 0.120 16.335 1.00 75.38 257 ILE A CA 1
ATOM 2128 C C . ILE A 1 257 ? 0.411 -1.182 16.566 1.00 75.38 257 ILE A C 1
ATOM 2130 O O . ILE A 1 257 ? 1.428 -1.388 15.911 1.00 75.38 257 ILE A O 1
ATOM 2134 N N . ILE A 1 258 ? -0.084 -2.090 17.412 1.00 78.38 258 ILE A N 1
ATOM 2135 C CA . ILE A 1 258 ? 0.585 -3.369 17.703 1.00 78.38 258 ILE A CA 1
ATOM 2136 C C . ILE A 1 258 ? 0.807 -4.182 16.421 1.00 78.38 258 ILE A C 1
ATOM 2138 O O . ILE A 1 258 ? 1.928 -4.611 16.157 1.00 78.38 258 ILE A O 1
ATOM 2142 N N . VAL A 1 259 ? -0.223 -4.352 15.589 1.00 81.06 259 VAL A N 1
ATOM 2143 C CA . VAL A 1 259 ? -0.107 -5.057 14.301 1.00 81.06 259 VAL A CA 1
ATOM 2144 C C . VAL A 1 259 ? 0.905 -4.376 13.387 1.00 81.06 259 VAL A C 1
ATOM 2146 O O . VAL A 1 259 ? 1.734 -5.050 12.770 1.00 81.06 259 VAL A O 1
ATOM 2149 N N . SER A 1 260 ? 0.891 -3.044 13.336 1.00 80.56 260 SER A N 1
ATOM 2150 C CA . SER A 1 260 ? 1.840 -2.284 12.535 1.00 80.56 260 SER A CA 1
ATOM 2151 C C . SER A 1 260 ? 3.272 -2.489 13.017 1.00 80.56 260 SER A C 1
ATOM 2153 O O . SER A 1 260 ? 4.149 -2.616 12.181 1.00 80.56 260 SER A O 1
ATOM 2155 N N . ILE A 1 261 ? 3.567 -2.624 14.315 1.00 83.88 261 ILE A N 1
ATOM 2156 C CA . ILE A 1 261 ? 4.945 -2.897 14.777 1.00 83.88 261 ILE A CA 1
ATOM 2157 C C . ILE A 1 261 ? 5.545 -4.094 14.027 1.00 83.88 261 ILE A C 1
ATOM 2159 O O . ILE A 1 261 ? 6.698 -4.044 13.600 1.00 83.88 261 ILE A O 1
ATOM 2163 N N . PHE A 1 262 ? 4.733 -5.122 13.787 1.00 87.31 262 PHE A N 1
ATOM 2164 C CA . PHE A 1 262 ? 5.133 -6.323 13.064 1.00 87.31 262 PHE A CA 1
ATOM 2165 C C . PHE A 1 262 ? 4.998 -6.209 11.539 1.00 87.31 262 PHE A C 1
ATOM 2167 O O . PHE A 1 262 ? 5.739 -6.876 10.823 1.00 87.31 262 PHE A O 1
ATOM 2174 N N . SER A 1 263 ? 4.138 -5.333 11.016 1.00 88.00 263 SER A N 1
ATOM 2175 C CA . SER A 1 263 ? 3.946 -5.183 9.564 1.00 88.00 263 SER A CA 1
ATOM 2176 C C . SER A 1 263 ? 5.189 -4.670 8.822 1.00 88.00 263 SER A C 1
ATOM 2178 O O . SER A 1 263 ? 5.301 -4.780 7.608 1.00 88.00 263 SER A O 1
ATOM 2180 N N . ILE A 1 264 ? 6.184 -4.119 9.528 1.00 88.69 264 ILE A N 1
ATOM 2181 C CA . ILE A 1 264 ? 7.453 -3.711 8.902 1.00 88.69 264 ILE A CA 1
ATOM 2182 C C . ILE A 1 264 ? 8.211 -4.897 8.281 1.00 88.69 264 ILE A C 1
ATOM 2184 O O . ILE A 1 264 ? 9.004 -4.705 7.357 1.00 88.69 264 ILE A O 1
ATOM 2188 N N . PHE A 1 265 ? 7.971 -6.118 8.768 1.00 93.19 265 PHE A N 1
ATOM 2189 C CA . PHE A 1 265 ? 8.593 -7.331 8.241 1.00 93.19 265 PHE A CA 1
ATOM 2190 C C . PHE A 1 265 ? 7.960 -7.802 6.928 1.00 93.19 265 PHE A C 1
ATOM 2192 O O . PHE A 1 265 ? 8.633 -8.487 6.161 1.00 93.19 265 PHE A O 1
ATOM 2199 N N . ASP A 1 266 ? 6.718 -7.400 6.647 1.00 93.06 266 ASP A N 1
ATOM 2200 C CA . ASP A 1 266 ? 5.964 -7.738 5.432 1.00 93.06 266 ASP A CA 1
ATOM 2201 C C . ASP A 1 266 ? 6.755 -7.382 4.170 1.00 93.06 266 ASP A C 1
ATOM 2203 O O . ASP A 1 266 ? 6.788 -8.132 3.196 1.00 93.06 266 ASP A O 1
ATOM 2207 N N . HIS A 1 267 ? 7.448 -6.241 4.225 1.00 92.62 267 HIS A N 1
ATOM 2208 C CA . HIS A 1 267 ? 8.161 -5.648 3.098 1.00 92.62 267 HIS A CA 1
ATOM 2209 C C . HIS A 1 267 ? 9.677 -5.598 3.318 1.00 92.62 267 HIS A C 1
ATOM 2211 O O . HIS A 1 267 ? 10.352 -4.734 2.764 1.00 92.62 267 HIS A O 1
ATOM 2217 N N . THR A 1 268 ? 10.249 -6.522 4.105 1.00 94.19 268 THR A N 1
ATOM 2218 C CA . THR A 1 268 ? 11.710 -6.589 4.301 1.00 94.19 268 THR A CA 1
ATOM 2219 C C . THR A 1 268 ? 12.295 -7.961 3.974 1.00 94.19 268 THR A C 1
ATOM 2221 O O . THR A 1 268 ? 12.364 -8.859 4.814 1.00 94.19 268 THR A O 1
ATOM 2224 N N . SER A 1 269 ? 12.822 -8.093 2.755 1.00 95.88 269 SER A N 1
ATOM 2225 C CA . SER A 1 269 ? 13.388 -9.341 2.217 1.00 95.88 269 SER A CA 1
ATOM 2226 C C . SER A 1 269 ? 14.528 -9.907 3.061 1.00 95.88 269 SER A C 1
ATOM 2228 O O . SER A 1 269 ? 14.603 -11.120 3.242 1.00 95.88 269 SER A O 1
ATOM 2230 N N . ALA A 1 270 ? 15.383 -9.041 3.615 1.00 96.06 270 ALA A N 1
ATOM 2231 C CA . ALA A 1 270 ? 16.541 -9.440 4.415 1.00 96.06 270 ALA A CA 1
ATOM 2232 C C . ALA A 1 270 ? 16.170 -10.228 5.687 1.00 96.06 270 ALA A C 1
ATOM 2234 O O . ALA A 1 270 ? 16.978 -11.012 6.180 1.00 96.06 270 ALA A O 1
ATOM 2235 N N . TYR A 1 271 ? 14.949 -10.055 6.207 1.00 96.25 271 TYR A N 1
ATOM 2236 C CA . TYR A 1 271 ? 14.491 -10.721 7.430 1.00 96.25 271 TYR A CA 1
ATOM 2237 C C . TYR A 1 271 ? 13.593 -11.937 7.182 1.00 96.25 271 TYR A C 1
ATOM 2239 O O . TYR A 1 271 ? 13.265 -12.629 8.147 1.00 96.25 271 TYR A O 1
ATOM 2247 N N . TYR A 1 272 ? 13.214 -12.234 5.932 1.00 97.00 272 TYR A N 1
ATOM 2248 C CA . TYR A 1 272 ? 12.220 -13.272 5.634 1.00 97.00 272 TYR A CA 1
ATOM 2249 C C . TYR A 1 272 ? 12.583 -14.624 6.259 1.00 97.00 272 TYR A C 1
ATOM 2251 O O . TYR A 1 272 ? 11.826 -15.157 7.070 1.00 97.00 272 TYR A O 1
ATOM 2259 N N . GLU A 1 273 ? 13.757 -15.170 5.928 1.00 96.94 273 GLU A N 1
ATOM 2260 C CA . GLU A 1 273 ? 14.152 -16.509 6.385 1.00 96.94 273 GLU A CA 1
ATOM 2261 C C . GLU A 1 273 ? 14.423 -16.541 7.890 1.00 96.94 273 GLU A C 1
ATOM 2263 O O . GLU A 1 273 ? 14.081 -17.517 8.560 1.00 96.94 273 GLU A O 1
ATOM 2268 N N . GLN A 1 274 ? 14.981 -15.459 8.442 1.00 95.81 274 GLN A N 1
ATOM 2269 C CA . GLN A 1 274 ? 15.216 -15.337 9.879 1.00 95.81 274 GLN A CA 1
ATOM 2270 C C . GLN A 1 274 ? 13.900 -15.417 10.651 1.00 95.81 274 GLN A C 1
ATOM 2272 O O . GLN A 1 274 ? 13.790 -16.189 11.599 1.00 95.81 274 GLN A O 1
ATOM 2277 N N . VAL A 1 275 ? 12.894 -14.642 10.246 1.00 95.88 275 VAL A N 1
ATOM 2278 C CA . VAL A 1 275 ? 11.586 -14.635 10.904 1.00 95.88 275 VAL A CA 1
ATOM 2279 C C . VAL A 1 275 ? 10.857 -15.954 10.671 1.00 95.88 275 VAL A C 1
ATOM 2281 O O . VAL A 1 275 ? 10.342 -16.549 11.616 1.00 95.88 275 VAL A O 1
ATOM 2284 N N . ARG A 1 276 ? 10.852 -16.445 9.428 1.00 97.31 276 ARG A N 1
ATOM 2285 C CA . ARG A 1 276 ? 10.155 -17.671 9.028 1.00 97.31 276 ARG A CA 1
ATOM 2286 C C . ARG A 1 276 ? 10.631 -18.912 9.780 1.00 97.31 276 ARG A C 1
ATOM 2288 O O . ARG A 1 276 ? 9.824 -19.807 10.039 1.00 97.31 276 ARG A O 1
ATOM 2295 N N . ASN A 1 277 ? 11.922 -18.981 10.096 1.00 96.94 277 ASN A N 1
ATOM 2296 C CA . ASN A 1 277 ? 12.534 -20.128 10.764 1.00 96.94 277 ASN A CA 1
ATOM 2297 C C . ASN A 1 277 ? 12.670 -19.940 12.287 1.00 96.94 277 ASN A C 1
ATOM 2299 O O . ASN A 1 277 ? 13.085 -20.864 12.986 1.00 96.94 277 ASN A O 1
ATOM 2303 N N . ASN A 1 278 ? 12.304 -18.774 12.830 1.00 97.56 278 ASN A N 1
ATOM 2304 C CA . ASN A 1 278 ? 12.381 -18.503 14.262 1.00 97.56 278 ASN A CA 1
ATOM 2305 C C . ASN A 1 278 ? 11.131 -19.019 14.996 1.00 97.56 278 ASN A C 1
ATOM 2307 O O . ASN A 1 278 ? 10.023 -18.535 14.779 1.00 97.56 278 ASN A O 1
ATOM 2311 N N . LYS A 1 279 ? 11.328 -19.961 15.928 1.00 96.44 279 LYS A N 1
ATOM 2312 C CA . LYS A 1 279 ? 10.251 -20.614 16.697 1.00 96.44 279 LYS A CA 1
ATOM 2313 C C . LYS A 1 279 ? 9.438 -19.688 17.612 1.00 96.44 279 LYS A C 1
ATOM 2315 O O . LYS A 1 279 ? 8.351 -20.072 18.021 1.00 96.44 279 LYS A O 1
ATOM 2320 N N . PHE A 1 280 ? 9.955 -18.507 17.942 1.00 95.25 280 PHE A N 1
ATOM 2321 C CA . PHE A 1 280 ? 9.285 -17.529 18.803 1.00 95.25 280 PHE A CA 1
ATOM 2322 C C . PHE A 1 280 ? 8.599 -16.429 17.997 1.00 95.25 280 PHE A C 1
ATOM 2324 O O . PHE A 1 280 ? 7.473 -16.053 18.306 1.00 95.25 280 PHE A O 1
ATOM 2331 N N . LEU A 1 281 ? 9.251 -15.937 16.940 1.00 94.44 281 LEU A N 1
ATOM 2332 C CA . LEU A 1 281 ? 8.683 -14.887 16.095 1.00 94.44 281 LEU A CA 1
ATOM 2333 C C . LEU A 1 281 ? 7.609 -15.432 15.154 1.00 94.44 281 LEU A C 1
ATOM 2335 O O . LEU A 1 281 ? 6.575 -14.796 14.983 1.00 94.44 281 LEU A O 1
ATOM 2339 N N . TYR A 1 282 ? 7.817 -16.610 14.563 1.00 95.69 282 TYR A N 1
ATOM 2340 C CA . TYR A 1 282 ? 6.884 -17.153 13.578 1.00 95.69 282 TYR A CA 1
ATOM 2341 C C . TYR A 1 282 ? 5.446 -17.309 14.116 1.00 95.69 282 TYR A C 1
ATOM 2343 O O . TYR A 1 282 ? 4.533 -16.854 13.427 1.00 95.69 282 TYR A O 1
ATOM 2351 N N . PRO A 1 283 ? 5.197 -17.830 15.340 1.00 95.25 283 PRO A N 1
ATOM 2352 C CA . PRO A 1 283 ? 3.850 -17.859 15.918 1.00 95.25 283 PRO A CA 1
ATOM 2353 C C . PRO A 1 283 ? 3.200 -16.478 16.085 1.00 95.25 283 PRO A C 1
ATOM 2355 O O . PRO A 1 283 ? 1.994 -16.355 15.890 1.00 95.25 283 PRO A O 1
ATOM 2358 N N . ILE A 1 284 ? 3.979 -15.431 16.387 1.00 93.38 284 ILE A N 1
ATOM 2359 C CA . ILE A 1 284 ? 3.466 -14.051 16.462 1.00 93.38 284 ILE A CA 1
ATOM 2360 C C . ILE A 1 284 ? 2.967 -13.613 15.082 1.00 93.38 284 ILE A C 1
ATOM 2362 O O . ILE A 1 284 ? 1.875 -13.070 14.963 1.00 93.38 284 ILE A O 1
ATOM 2366 N N . PHE A 1 285 ? 3.712 -13.919 14.019 1.00 94.81 285 PHE A N 1
ATOM 2367 C CA . PHE A 1 285 ? 3.294 -13.607 12.651 1.00 94.81 285 PHE A CA 1
ATOM 2368 C C . PHE A 1 285 ? 2.115 -14.449 12.161 1.00 94.81 285 PHE A C 1
ATOM 2370 O O . PHE A 1 285 ? 1.286 -13.931 11.419 1.00 94.81 285 PHE A O 1
ATOM 2377 N N . VAL A 1 286 ? 1.983 -15.701 12.617 1.00 93.62 286 VAL A N 1
ATOM 2378 C CA . VAL A 1 286 ? 0.756 -16.493 12.418 1.00 93.62 286 VAL A CA 1
ATOM 2379 C C . VAL A 1 286 ? -0.426 -15.795 13.086 1.00 93.62 286 VAL A C 1
ATOM 2381 O O . VAL A 1 286 ? -1.488 -15.682 12.486 1.00 93.62 286 VAL A O 1
ATOM 2384 N N . MET A 1 287 ? -0.254 -15.306 14.314 1.00 91.06 287 MET A N 1
ATOM 2385 C CA . MET A 1 287 ? -1.309 -14.576 15.005 1.00 91.06 287 MET A CA 1
ATOM 2386 C C . MET A 1 287 ? -1.626 -13.253 14.304 1.00 91.06 287 MET A C 1
ATOM 2388 O O . MET A 1 287 ? -2.789 -12.925 14.185 1.00 91.06 287 MET A O 1
ATOM 2392 N N . CYS A 1 288 ? -0.651 -12.493 13.815 1.00 89.38 288 CYS A N 1
ATOM 2393 C CA . CYS A 1 288 ? -0.917 -11.183 13.213 1.00 89.38 288 CYS A CA 1
ATOM 2394 C C . CYS A 1 288 ? -1.290 -11.222 11.721 1.00 89.38 288 CYS A C 1
ATOM 2396 O O . CYS A 1 288 ? -1.744 -10.204 11.211 1.00 89.38 288 CYS A O 1
ATOM 2398 N N . GLY A 1 289 ? -1.067 -12.334 11.012 1.00 89.88 289 GLY A N 1
ATOM 2399 C CA . GLY A 1 289 ? -1.245 -12.409 9.554 1.00 89.88 289 GLY A CA 1
ATOM 2400 C C . GLY A 1 289 ? -0.222 -11.584 8.761 1.00 89.88 289 GLY A C 1
ATOM 2401 O O . GLY A 1 289 ? -0.497 -11.156 7.650 1.00 89.88 289 GLY A O 1
ATOM 2402 N N . ASN A 1 290 ? 0.961 -11.351 9.335 1.00 92.19 290 ASN A N 1
ATOM 2403 C CA . ASN A 1 290 ? 1.991 -10.452 8.798 1.00 92.19 290 ASN A CA 1
ATOM 2404 C C . ASN A 1 290 ? 3.331 -11.198 8.584 1.00 92.19 290 ASN A C 1
ATOM 2406 O O . ASN A 1 290 ? 3.422 -12.426 8.665 1.00 92.19 290 ASN A O 1
ATOM 2410 N N . GLY A 1 291 ? 4.402 -10.458 8.319 1.00 94.31 291 GLY A N 1
ATOM 2411 C CA . GLY A 1 291 ? 5.772 -10.915 8.136 1.00 94.31 291 GLY A CA 1
ATOM 2412 C C . GLY A 1 291 ? 5.892 -11.869 6.949 1.00 94.31 291 GLY A C 1
ATOM 2413 O O . GLY A 1 291 ? 5.550 -11.487 5.830 1.00 94.31 291 GLY A O 1
ATOM 2414 N N . PRO A 1 292 ? 6.349 -13.121 7.153 1.00 96.94 292 PRO A N 1
ATOM 2415 C CA . PRO A 1 292 ? 6.489 -14.086 6.068 1.00 96.94 292 PRO A CA 1
ATOM 2416 C C . PRO A 1 292 ? 5.193 -14.368 5.306 1.00 96.94 292 PRO A C 1
ATOM 2418 O O . PRO A 1 292 ? 5.276 -14.740 4.144 1.00 96.94 292 PRO A O 1
ATOM 2421 N N . PHE A 1 293 ? 4.016 -14.217 5.924 1.00 96.94 293 PHE A N 1
ATOM 2422 C CA . PHE A 1 293 ? 2.730 -14.461 5.258 1.00 96.94 293 PHE A CA 1
ATOM 2423 C C . PHE A 1 293 ? 2.434 -13.407 4.196 1.00 96.94 293 PHE A C 1
ATOM 2425 O O . PHE A 1 293 ? 2.265 -13.760 3.030 1.00 96.94 293 PHE A O 1
ATOM 2432 N N . HIS A 1 294 ? 2.489 -12.130 4.574 1.00 95.75 294 HIS A N 1
ATOM 2433 C CA . HIS A 1 294 ? 2.323 -11.034 3.627 1.00 95.75 294 HIS A CA 1
ATOM 2434 C C . HIS A 1 294 ? 3.506 -10.945 2.649 1.00 95.75 294 HIS A C 1
ATOM 2436 O O . HIS A 1 294 ? 3.314 -10.697 1.469 1.00 95.75 294 HIS A O 1
ATOM 2442 N N . TYR A 1 295 ? 4.739 -11.242 3.069 1.00 96.19 295 TYR A N 1
ATOM 2443 C CA . TYR A 1 295 ? 5.857 -11.342 2.121 1.00 96.19 295 TYR A CA 1
ATOM 2444 C C . TYR A 1 295 ? 5.606 -12.415 1.048 1.00 96.19 295 TYR A C 1
ATOM 2446 O O . TYR A 1 295 ? 5.936 -12.228 -0.119 1.00 96.19 295 TYR A O 1
ATOM 2454 N N . TYR A 1 296 ? 5.036 -13.559 1.437 1.00 96.44 296 TYR A N 1
ATOM 2455 C CA . TYR A 1 296 ? 4.712 -14.642 0.508 1.00 96.44 296 TYR A CA 1
ATOM 2456 C C . TYR A 1 296 ? 3.627 -14.233 -0.495 1.00 96.44 296 TYR A C 1
ATOM 2458 O O . TYR A 1 296 ? 3.692 -14.635 -1.651 1.00 96.44 296 TYR A O 1
ATOM 2466 N N . HIS A 1 297 ? 2.690 -13.382 -0.073 1.00 96.25 297 HIS A N 1
ATOM 2467 C CA . HIS A 1 297 ? 1.705 -12.753 -0.950 1.00 96.25 297 HIS A CA 1
ATOM 2468 C C . HIS A 1 297 ? 2.350 -11.868 -2.039 1.00 96.25 297 HIS A C 1
ATOM 2470 O O . HIS A 1 297 ? 1.919 -11.888 -3.185 1.00 96.25 297 HIS A O 1
ATOM 2476 N N . HIS A 1 298 ? 3.447 -11.168 -1.725 1.00 95.88 298 HIS A N 1
ATOM 2477 C CA . HIS A 1 298 ? 4.254 -10.390 -2.689 1.00 95.88 298 HIS A CA 1
ATOM 2478 C C . HIS A 1 298 ? 5.045 -11.239 -3.693 1.00 95.88 298 HIS A C 1
ATOM 2480 O O . HIS A 1 298 ? 5.881 -10.722 -4.443 1.00 95.88 298 HIS A O 1
ATOM 2486 N N . SER A 1 299 ? 4.863 -12.557 -3.675 1.00 96.12 299 SER A N 1
ATOM 2487 C CA . SER A 1 299 ? 5.608 -13.446 -4.545 1.00 96.12 299 SER A CA 1
ATOM 2488 C C . SER A 1 299 ? 5.258 -13.222 -6.017 1.00 96.12 299 SER A C 1
ATOM 2490 O O . SER A 1 299 ? 4.096 -13.158 -6.399 1.00 96.12 299 SER A O 1
ATOM 2492 N N . ALA A 1 300 ? 6.284 -13.229 -6.868 1.00 94.69 300 ALA A N 1
ATOM 2493 C CA . ALA A 1 300 ? 6.149 -13.153 -8.322 1.00 94.69 300 ALA A CA 1
ATOM 2494 C C . ALA A 1 300 ? 5.636 -14.459 -8.972 1.00 94.69 300 ALA A C 1
ATOM 2496 O O . ALA A 1 300 ? 5.685 -14.605 -10.194 1.00 94.69 300 ALA A O 1
ATOM 2497 N N . LEU A 1 301 ? 5.188 -15.433 -8.179 1.00 91.88 301 LEU A N 1
ATOM 2498 C CA . LEU A 1 301 ? 4.627 -16.691 -8.666 1.00 91.88 301 LEU A CA 1
ATOM 2499 C C . LEU A 1 301 ? 3.117 -16.534 -8.880 1.00 91.88 301 LEU A C 1
ATOM 2501 O O . LEU A 1 301 ? 2.423 -15.934 -8.059 1.00 91.88 301 LEU A O 1
ATOM 2505 N N . ALA A 1 302 ? 2.606 -17.052 -9.996 1.00 87.31 302 ALA A N 1
ATOM 2506 C CA . ALA A 1 302 ? 1.221 -16.835 -10.418 1.00 87.31 302 ALA A CA 1
ATOM 2507 C C . ALA A 1 302 ? 0.196 -17.454 -9.450 1.00 87.31 302 ALA A C 1
ATOM 2509 O O . ALA A 1 302 ? -0.894 -16.927 -9.253 1.00 87.31 302 ALA A O 1
ATOM 2510 N N . GLU A 1 303 ? 0.548 -18.565 -8.811 1.00 88.44 303 GLU A N 1
ATOM 2511 C CA . GLU A 1 303 ? -0.266 -19.237 -7.801 1.00 88.44 303 GLU A CA 1
ATOM 2512 C C . GLU A 1 303 ? -0.378 -18.451 -6.481 1.00 88.44 303 GLU A C 1
ATOM 2514 O O . GLU A 1 303 ? -1.242 -18.755 -5.662 1.00 88.44 303 GLU A O 1
ATOM 2519 N N . HIS A 1 304 ? 0.462 -17.432 -6.265 1.00 92.94 304 HIS A N 1
ATOM 2520 C CA . HIS A 1 304 ? 0.489 -16.635 -5.032 1.00 92.94 304 HIS A CA 1
ATOM 2521 C C . HIS A 1 304 ? -0.256 -15.297 -5.140 1.00 92.94 304 HIS A C 1
ATOM 2523 O O . HIS A 1 304 ? -0.325 -14.552 -4.166 1.00 92.94 304 HIS A O 1
ATOM 2529 N N . THR A 1 305 ? -0.870 -14.993 -6.287 1.00 88.88 305 THR A N 1
ATOM 2530 C CA . THR A 1 305 ? -1.520 -13.693 -6.532 1.00 88.88 305 THR A CA 1
ATOM 2531 C C . THR A 1 305 ? -2.605 -13.346 -5.517 1.00 88.88 305 THR A C 1
ATOM 2533 O O . THR A 1 305 ? -2.771 -12.184 -5.176 1.00 88.88 305 THR A O 1
ATOM 2536 N N . VAL A 1 306 ? -3.334 -14.338 -5.001 1.00 94.00 306 VAL A N 1
ATOM 2537 C CA . VAL A 1 306 ? -4.415 -14.120 -4.025 1.00 94.00 306 VAL A CA 1
ATOM 2538 C C . VAL A 1 306 ? -4.241 -15.057 -2.833 1.00 94.00 306 VAL A C 1
ATOM 2540 O O . VAL A 1 306 ? -5.179 -15.743 -2.441 1.00 94.00 306 VAL A O 1
ATOM 2543 N N . VAL A 1 307 ? -3.027 -15.144 -2.281 1.00 96.06 307 VAL A N 1
ATOM 2544 C CA . VAL A 1 307 ? -2.783 -15.880 -1.028 1.00 96.06 307 VAL A CA 1
ATOM 2545 C C . VAL A 1 307 ? -2.381 -14.949 0.105 1.00 96.06 307 VAL A C 1
ATOM 2547 O O . VAL A 1 307 ? -1.683 -13.976 -0.146 1.00 96.06 307 VAL A O 1
ATOM 2550 N N . ASN A 1 308 ? -2.765 -15.275 1.342 1.00 96.19 308 ASN A N 1
ATOM 2551 C CA . ASN A 1 308 ? -2.389 -14.557 2.569 1.00 96.19 308 ASN A CA 1
ATOM 2552 C C . ASN A 1 308 ? -2.632 -13.042 2.496 1.00 96.19 308 ASN A C 1
ATOM 2554 O O . ASN A 1 308 ? -1.758 -12.238 2.833 1.00 96.19 308 ASN A O 1
ATOM 2558 N N . ILE A 1 309 ? -3.806 -12.655 2.008 1.00 93.56 309 ILE A N 1
ATOM 2559 C CA . ILE A 1 309 ? -4.158 -11.250 1.790 1.00 93.56 309 ILE A CA 1
ATOM 2560 C C . ILE A 1 309 ? -4.754 -10.597 3.042 1.00 93.56 309 ILE A C 1
ATOM 2562 O O . ILE A 1 309 ? -4.843 -9.373 3.112 1.00 93.56 309 ILE A O 1
ATOM 2566 N N . GLN A 1 310 ? -5.151 -11.367 4.055 1.00 91.31 310 GLN A N 1
ATOM 2567 C CA . GLN A 1 310 ? -5.614 -10.798 5.313 1.00 91.31 310 GLN A CA 1
ATOM 2568 C C . GLN A 1 310 ? -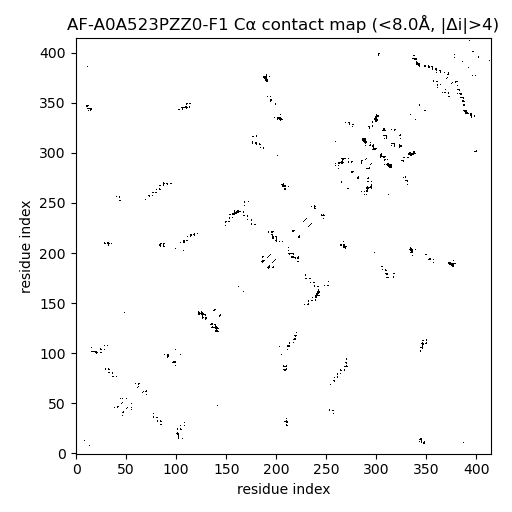4.439 -10.414 6.222 1.00 91.31 310 GLN A C 1
ATOM 2570 O O . GLN A 1 310 ? -3.640 -11.264 6.610 1.00 91.31 310 GLN A O 1
ATOM 2575 N N . SER A 1 311 ? -4.448 -9.175 6.714 1.00 83.31 311 SER A N 1
ATOM 2576 C CA . SER A 1 311 ? -3.771 -8.818 7.965 1.00 83.31 311 SER A CA 1
ATOM 2577 C C . SER A 1 311 ? -4.732 -9.028 9.139 1.00 83.31 311 SER A C 1
ATOM 2579 O O . SER A 1 311 ? -5.829 -8.471 9.172 1.00 83.31 311 SER A O 1
ATOM 2581 N N . GLY A 1 312 ? -4.363 -9.867 10.108 1.00 84.31 312 GLY A N 1
ATOM 2582 C CA . GLY A 1 312 ? -5.191 -10.125 11.287 1.00 84.31 312 GLY A CA 1
ATOM 2583 C C . GLY A 1 312 ? -5.083 -11.536 11.880 1.00 84.31 312 GLY A C 1
ATOM 2584 O O . GLY A 1 312 ? -4.296 -12.363 11.412 1.00 84.31 312 GLY A O 1
ATOM 2585 N N . PRO A 1 313 ? -5.887 -11.823 12.924 1.00 87.12 313 PRO A N 1
ATOM 2586 C CA . PRO A 1 313 ? -5.807 -13.014 13.759 1.00 87.12 313 PRO A CA 1
ATOM 2587 C C . PRO A 1 313 ? -5.847 -14.289 12.933 1.00 87.12 313 PRO A C 1
ATOM 2589 O O . PRO A 1 313 ? -6.858 -14.599 12.300 1.00 87.12 313 PRO A O 1
ATOM 2592 N N . PHE A 1 314 ? -4.747 -15.044 12.985 1.00 92.25 314 PHE A N 1
ATOM 2593 C CA . PHE A 1 314 ? -4.639 -16.411 12.464 1.00 92.25 314 PHE A CA 1
ATOM 2594 C C . PHE A 1 314 ? -4.937 -16.567 10.967 1.00 92.25 314 PHE A C 1
ATOM 2596 O O . PHE A 1 314 ? -5.112 -17.699 10.500 1.00 92.25 314 PHE A O 1
ATOM 2603 N N . MET A 1 315 ? -4.975 -15.453 10.224 1.00 93.38 315 MET A N 1
ATOM 2604 C CA . MET A 1 315 ? -5.427 -15.389 8.829 1.00 93.38 315 MET A CA 1
ATOM 2605 C C . MET A 1 315 ? -6.803 -16.052 8.656 1.00 93.38 315 MET A C 1
ATOM 2607 O O . MET A 1 315 ? -7.028 -16.855 7.751 1.00 93.38 315 MET A O 1
ATOM 2611 N N . PHE A 1 316 ? -7.711 -15.784 9.598 1.00 95.50 316 PHE A N 1
ATOM 2612 C CA . PHE A 1 316 ? -9.041 -16.386 9.649 1.00 95.50 316 PHE A CA 1
ATOM 2613 C C . PHE A 1 316 ? -9.831 -16.257 8.334 1.00 95.50 316 PHE A C 1
ATOM 2615 O O . PHE A 1 316 ? -10.364 -17.253 7.854 1.00 95.50 316 PHE A O 1
ATOM 2622 N N . MET A 1 317 ? -9.873 -15.070 7.730 1.00 96.62 317 MET A N 1
ATOM 2623 C CA . MET A 1 317 ? -10.538 -14.811 6.450 1.00 96.62 317 MET A CA 1
ATOM 2624 C C . MET A 1 317 ? -9.860 -15.566 5.309 1.00 96.62 317 MET A C 1
ATOM 2626 O O . MET A 1 317 ? -10.552 -16.187 4.510 1.00 96.62 317 MET A O 1
ATOM 2630 N N . ASP A 1 318 ? -8.526 -15.610 5.267 1.00 97.44 318 ASP A N 1
ATOM 2631 C CA . ASP A 1 318 ? -7.837 -16.413 4.253 1.00 97.44 318 ASP A CA 1
ATOM 2632 C C . ASP A 1 318 ? -8.171 -17.902 4.375 1.00 97.44 318 ASP A C 1
ATOM 2634 O O . ASP A 1 318 ? -8.356 -18.592 3.376 1.00 97.44 318 ASP A O 1
ATOM 2638 N N . ARG A 1 319 ? -8.292 -18.420 5.600 1.00 96.75 319 ARG A N 1
ATOM 2639 C CA . ARG A 1 319 ? -8.709 -19.810 5.833 1.00 96.75 319 ARG A CA 1
ATOM 2640 C C . ARG A 1 319 ? -10.164 -20.036 5.443 1.00 96.75 319 ARG A C 1
ATOM 2642 O O . ARG A 1 319 ? -10.460 -21.046 4.813 1.00 96.75 319 ARG A O 1
ATOM 2649 N N . LEU A 1 320 ? -11.048 -19.106 5.799 1.00 96.88 320 LEU A N 1
ATOM 2650 C CA . LEU A 1 320 ? -12.477 -19.176 5.501 1.00 96.88 320 LEU A CA 1
ATOM 2651 C C . LEU A 1 320 ? -12.741 -19.187 3.991 1.00 96.88 320 LEU A C 1
ATOM 2653 O O . LEU A 1 320 ? -13.573 -19.953 3.518 1.00 96.88 320 LEU A O 1
ATOM 2657 N N . PHE A 1 321 ? -12.015 -18.361 3.237 1.00 96.88 321 PHE A N 1
ATOM 2658 C CA . PHE A 1 321 ? -12.204 -18.192 1.796 1.00 96.88 321 PHE A CA 1
ATOM 2659 C C . PHE A 1 321 ? -11.208 -18.980 0.935 1.00 96.88 321 PHE A C 1
ATOM 2661 O O . PHE A 1 321 ? -11.200 -18.817 -0.286 1.00 96.88 321 PHE A O 1
ATOM 2668 N N . GLY A 1 322 ? -10.383 -19.838 1.544 1.00 96.56 322 GLY A N 1
ATOM 2669 C CA . GLY A 1 322 ? -9.459 -20.718 0.826 1.00 96.56 322 GLY A CA 1
ATOM 2670 C C . GLY A 1 322 ? -8.267 -20.009 0.173 1.00 96.56 322 GLY A C 1
ATOM 2671 O O . GLY A 1 322 ? -7.692 -20.542 -0.769 1.00 96.56 322 GLY A O 1
ATOM 2672 N N . THR A 1 323 ? -7.884 -18.830 0.662 1.00 97.19 323 THR A N 1
ATOM 2673 C CA . THR A 1 323 ? -6.713 -18.057 0.210 1.00 97.19 323 THR A CA 1
ATOM 2674 C C . THR A 1 323 ? -5.521 -18.172 1.169 1.00 97.19 323 THR A C 1
ATOM 2676 O O . THR A 1 323 ? -4.540 -17.450 1.045 1.00 97.19 323 THR A O 1
ATOM 2679 N N . TYR A 1 324 ? -5.551 -19.084 2.143 1.00 97.69 324 TYR A N 1
ATOM 2680 C CA . TYR A 1 324 ? -4.416 -19.311 3.043 1.00 97.69 324 TYR A CA 1
ATOM 2681 C C . TYR A 1 324 ? -3.338 -20.182 2.390 1.00 97.69 324 TYR A C 1
ATOM 2683 O O . TYR A 1 324 ? -3.617 -21.295 1.944 1.00 97.69 324 TYR A O 1
ATOM 2691 N N . ALA A 1 325 ? -2.084 -19.735 2.444 1.00 96.62 325 ALA A N 1
ATOM 2692 C CA . ALA A 1 325 ? -0.921 -20.518 2.043 1.00 96.62 325 ALA A CA 1
ATOM 2693 C C . ALA A 1 325 ? 0.172 -20.458 3.114 1.00 96.62 325 ALA A C 1
ATOM 2695 O O . ALA A 1 325 ? 0.520 -19.399 3.631 1.00 96.62 325 ALA A O 1
ATOM 2696 N N . THR A 1 326 ? 0.772 -21.600 3.449 1.00 96.62 326 THR A N 1
ATOM 2697 C CA . THR A 1 326 ? 1.905 -21.603 4.383 1.00 96.62 326 THR A CA 1
ATOM 2698 C C . THR A 1 326 ? 3.166 -21.091 3.679 1.00 96.62 326 THR A C 1
ATOM 2700 O O . THR A 1 326 ? 3.581 -21.705 2.697 1.00 96.62 326 THR A O 1
ATOM 2703 N N . PRO A 1 327 ? 3.840 -20.043 4.191 1.00 96.94 327 PRO A N 1
ATOM 2704 C CA . PRO A 1 327 ? 5.050 -19.524 3.574 1.00 96.94 327 PRO A CA 1
ATOM 2705 C C . PRO A 1 327 ? 6.144 -20.589 3.512 1.00 96.94 327 PRO A C 1
ATOM 2707 O O . PRO A 1 327 ? 6.382 -21.320 4.488 1.00 96.94 327 PRO A O 1
ATOM 2710 N N . SER A 1 328 ? 6.860 -20.652 2.394 1.00 96.88 328 SER A N 1
ATOM 2711 C CA . SER A 1 328 ? 8.018 -21.533 2.230 1.00 96.88 328 SER A CA 1
ATOM 2712 C C . SER A 1 328 ? 9.147 -21.156 3.192 1.00 96.88 328 SER A C 1
ATOM 2714 O O . SER A 1 328 ? 9.286 -19.997 3.580 1.00 96.88 328 SER A O 1
ATOM 2716 N N . LYS A 1 329 ? 9.989 -22.127 3.576 1.00 96.19 329 LYS A N 1
ATOM 2717 C CA . LYS A 1 329 ? 11.169 -21.862 4.427 1.00 96.19 329 LYS A CA 1
ATOM 2718 C C . LYS A 1 329 ? 12.184 -20.938 3.752 1.00 96.19 329 LYS A C 1
ATOM 2720 O O . LYS A 1 329 ? 12.809 -20.129 4.430 1.00 96.19 329 LYS A O 1
ATOM 2725 N N . LYS A 1 330 ? 12.333 -21.089 2.433 1.00 96.00 330 LYS A N 1
ATOM 2726 C CA . LYS A 1 330 ? 13.139 -20.212 1.585 1.00 96.00 330 LYS A CA 1
ATOM 2727 C C . LYS A 1 330 ? 12.298 -19.063 1.070 1.00 96.00 330 LYS A C 1
ATOM 2729 O O . LYS A 1 330 ? 11.106 -19.241 0.814 1.00 96.00 330 LYS A O 1
ATOM 2734 N N . LYS A 1 331 ? 12.927 -17.911 0.907 1.00 95.62 331 LYS A N 1
ATOM 2735 C CA . LYS A 1 331 ? 12.284 -16.715 0.368 1.00 95.62 331 LYS A CA 1
ATOM 2736 C C . LYS A 1 331 ? 11.853 -16.929 -1.094 1.00 95.62 331 LYS A C 1
ATOM 2738 O O . LYS A 1 331 ? 12.710 -17.298 -1.899 1.00 95.62 331 LYS A O 1
ATOM 2743 N N . PRO A 1 332 ? 10.585 -16.683 -1.474 1.00 96.06 332 PRO A N 1
ATOM 2744 C CA . PRO A 1 332 ? 10.202 -16.698 -2.883 1.00 96.06 332 PRO A CA 1
ATOM 2745 C C . PRO A 1 332 ? 10.778 -15.481 -3.641 1.00 96.06 332 PRO A C 1
ATOM 2747 O O . PRO A 1 332 ? 11.217 -14.499 -3.015 1.00 96.06 332 PRO A O 1
ATOM 2750 N N . PRO A 1 333 ? 10.802 -15.514 -4.987 1.00 95.88 333 PRO A N 1
ATOM 2751 C CA . PRO A 1 333 ? 10.973 -14.298 -5.776 1.00 95.88 333 PRO A CA 1
ATOM 2752 C C . PRO A 1 333 ? 9.773 -13.374 -5.544 1.00 95.88 333 PRO A C 1
ATOM 2754 O O . PRO A 1 333 ? 8.656 -13.857 -5.361 1.00 95.88 333 PRO A O 1
ATOM 2757 N N . VAL A 1 334 ? 10.011 -12.063 -5.550 1.00 95.31 334 VAL A N 1
ATOM 2758 C CA . VAL A 1 334 ? 8.992 -11.019 -5.348 1.00 95.31 334 VAL A CA 1
ATOM 2759 C C . VAL A 1 334 ? 8.957 -10.067 -6.535 1.00 95.31 334 VAL A C 1
ATOM 2761 O O . VAL A 1 334 ? 9.887 -10.053 -7.348 1.00 95.31 334 VAL A O 1
ATOM 2764 N N . GLY A 1 335 ? 7.886 -9.292 -6.627 1.00 93.62 335 GLY A N 1
ATOM 2765 C CA . GLY A 1 335 ? 7.613 -8.410 -7.753 1.00 93.62 335 GLY A CA 1
ATOM 2766 C C . GLY A 1 335 ? 6.395 -8.886 -8.541 1.00 93.62 335 GLY A C 1
ATOM 2767 O O . GLY A 1 335 ? 5.699 -9.821 -8.146 1.00 93.62 335 GLY A O 1
ATOM 2768 N N . LEU A 1 336 ? 6.160 -8.271 -9.697 1.00 93.31 336 LEU A N 1
ATOM 2769 C CA . LEU A 1 336 ? 5.089 -8.703 -10.592 1.00 93.31 336 LEU A CA 1
ATOM 2770 C C . LEU A 1 336 ? 5.323 -10.129 -11.094 1.00 93.31 336 LEU A C 1
ATOM 2772 O O . LEU A 1 336 ? 6.467 -10.549 -11.274 1.00 93.31 336 LEU A O 1
ATOM 2776 N N . THR A 1 337 ? 4.232 -10.843 -11.382 1.00 90.38 337 THR A N 1
ATOM 2777 C CA . THR A 1 337 ? 4.277 -12.190 -11.961 1.00 90.38 337 THR A CA 1
ATOM 2778 C C . THR A 1 337 ? 5.214 -12.250 -13.168 1.00 90.38 337 THR A C 1
ATOM 2780 O O . THR A 1 337 ? 5.116 -11.423 -14.071 1.00 90.38 337 THR A O 1
ATOM 2783 N N . GLY A 1 338 ? 6.153 -13.197 -13.169 1.00 85.56 338 GLY A N 1
ATOM 2784 C CA . GLY A 1 338 ? 7.150 -13.334 -14.237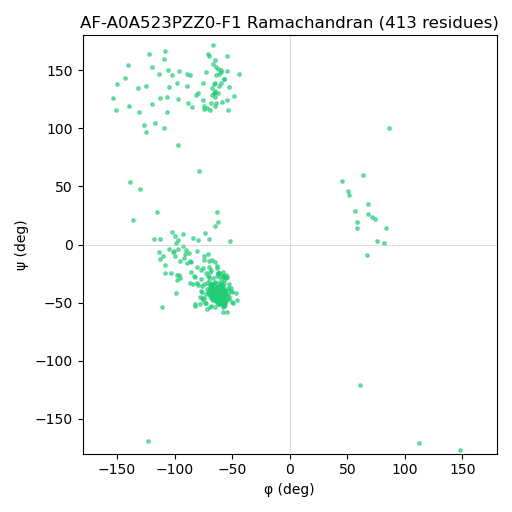 1.00 85.56 338 GLY A CA 1
ATOM 2785 C C . GLY A 1 338 ? 8.288 -12.308 -14.226 1.00 85.56 338 GLY A C 1
ATOM 2786 O O . GLY A 1 338 ? 9.130 -12.350 -15.117 1.00 85.56 338 GLY A O 1
ATOM 2787 N N . GLN A 1 339 ? 8.334 -11.420 -13.226 1.00 91.69 339 GLN A N 1
ATOM 2788 C CA . GLN A 1 339 ? 9.370 -10.400 -13.018 1.00 91.69 339 GLN A CA 1
ATOM 2789 C C . GLN A 1 339 ? 9.745 -9.627 -14.304 1.00 91.69 339 GLN A C 1
ATOM 2791 O O . GLN A 1 339 ? 10.918 -9.589 -14.681 1.00 91.69 339 GLN A O 1
ATOM 2796 N N . PRO A 1 340 ? 8.761 -9.016 -14.998 1.00 92.69 340 PRO A N 1
ATOM 2797 C CA . PRO A 1 340 ? 9.004 -8.258 -16.224 1.00 92.69 340 PRO A CA 1
ATOM 2798 C C . PRO A 1 340 ? 9.973 -7.091 -15.990 1.00 92.69 340 PRO A C 1
ATOM 2800 O O . PRO A 1 340 ? 9.988 -6.480 -14.918 1.00 92.69 340 PRO A O 1
ATOM 2803 N N . GLU A 1 341 ? 10.743 -6.724 -17.019 1.00 92.69 341 GLU A N 1
ATOM 2804 C CA . GLU A 1 341 ? 11.610 -5.545 -16.940 1.00 92.69 341 GLU A CA 1
ATOM 2805 C C . GLU A 1 341 ? 10.769 -4.260 -16.862 1.00 92.69 341 GLU A C 1
ATOM 2807 O O . GLU A 1 341 ? 9.814 -4.059 -17.621 1.00 92.69 341 GLU A O 1
ATOM 2812 N N . LEU A 1 342 ? 11.150 -3.373 -15.942 1.00 93.94 342 LEU A N 1
ATOM 2813 C CA . LEU A 1 342 ? 10.449 -2.128 -15.645 1.00 93.94 342 LEU A CA 1
ATOM 2814 C C . LEU A 1 342 ? 11.155 -0.922 -16.265 1.00 93.94 342 LEU A C 1
ATOM 2816 O O . LEU A 1 342 ? 12.388 -0.839 -16.260 1.00 93.94 342 LEU A O 1
ATOM 2820 N N . TYR A 1 343 ? 10.374 0.070 -16.690 1.00 94.50 343 TYR A N 1
ATOM 2821 C CA . TYR A 1 343 ? 10.893 1.423 -16.881 1.00 94.50 343 TYR A CA 1
ATOM 2822 C C . TYR A 1 343 ? 11.218 2.028 -15.509 1.00 94.50 343 TYR A C 1
ATOM 2824 O O . TYR A 1 343 ? 10.315 2.249 -14.701 1.00 94.50 343 TYR A O 1
ATOM 2832 N N . HIS A 1 344 ? 12.496 2.318 -15.239 1.00 95.00 344 HIS A N 1
ATOM 2833 C CA . HIS A 1 344 ? 12.941 2.889 -13.957 1.00 95.00 344 HIS A CA 1
ATOM 2834 C C . HIS A 1 344 ? 12.671 4.398 -13.900 1.00 95.00 344 HIS A C 1
ATOM 2836 O O . HIS A 1 344 ? 13.586 5.221 -13.839 1.00 95.00 344 HIS A O 1
ATOM 2842 N N . ASN A 1 345 ? 11.391 4.759 -13.962 1.00 95.44 345 ASN A N 1
ATOM 2843 C CA . ASN A 1 345 ? 10.901 6.127 -13.966 1.00 95.44 345 ASN A CA 1
ATOM 2844 C C . ASN A 1 345 ? 9.781 6.293 -12.925 1.00 95.44 345 ASN A C 1
ATOM 2846 O O . ASN A 1 345 ? 8.703 5.716 -13.084 1.00 95.44 345 ASN A O 1
ATOM 2850 N N . PRO A 1 346 ? 9.995 7.093 -11.871 1.00 94.00 346 PRO A N 1
ATOM 2851 C CA . PRO A 1 346 ? 9.031 7.203 -10.782 1.00 94.00 346 PRO A CA 1
ATOM 2852 C C . PRO A 1 346 ? 7.699 7.854 -11.198 1.00 94.00 346 PRO A C 1
ATOM 2854 O O . PRO A 1 346 ? 6.638 7.448 -10.725 1.00 94.00 346 PRO A O 1
ATOM 2857 N N . ILE A 1 347 ? 7.727 8.822 -12.125 1.00 94.31 347 ILE A N 1
ATOM 2858 C CA . ILE A 1 347 ? 6.514 9.453 -12.677 1.00 94.31 347 ILE A CA 1
ATOM 2859 C C . ILE A 1 347 ? 5.726 8.425 -13.481 1.00 94.31 347 ILE A C 1
ATOM 2861 O O . ILE A 1 347 ? 4.503 8.322 -13.358 1.00 94.31 347 ILE A O 1
ATOM 2865 N N . ASN A 1 348 ? 6.446 7.650 -14.294 1.00 94.19 348 ASN A N 1
ATOM 2866 C CA . ASN A 1 348 ? 5.859 6.598 -15.097 1.00 94.19 348 ASN A CA 1
ATOM 2867 C C . ASN A 1 348 ? 5.112 5.596 -14.220 1.00 94.19 348 ASN A C 1
ATOM 2869 O O . ASN A 1 348 ? 3.931 5.373 -14.463 1.00 94.19 348 ASN A O 1
ATOM 2873 N N . LEU A 1 349 ? 5.758 5.038 -13.188 1.00 93.25 349 LEU A N 1
ATOM 2874 C CA . LEU A 1 349 ? 5.117 4.045 -12.330 1.00 93.25 349 LEU A CA 1
ATOM 2875 C C . LEU A 1 349 ? 3.883 4.629 -11.631 1.00 93.25 349 LEU A C 1
ATOM 2877 O O . LEU A 1 349 ? 2.822 3.999 -11.667 1.00 93.25 349 LEU A O 1
ATOM 2881 N N . ALA A 1 350 ? 3.994 5.847 -11.088 1.00 91.56 350 ALA A N 1
ATOM 2882 C CA . ALA A 1 350 ? 2.910 6.538 -10.389 1.00 91.56 350 ALA A CA 1
ATOM 2883 C C . ALA A 1 350 ? 1.654 6.749 -11.257 1.00 91.56 350 ALA A C 1
ATOM 2885 O O . ALA A 1 350 ? 0.541 6.663 -10.744 1.00 91.56 350 ALA A O 1
ATOM 2886 N N . LEU A 1 351 ? 1.817 6.996 -12.563 1.00 92.31 351 LEU A N 1
ATOM 2887 C CA . LEU A 1 351 ? 0.710 7.239 -13.502 1.00 92.31 351 LEU A CA 1
ATOM 2888 C C . LEU A 1 351 ? 0.400 6.051 -14.425 1.00 92.31 351 LEU A C 1
ATOM 2890 O O . LEU A 1 351 ? -0.547 6.107 -15.213 1.00 92.31 351 LEU A O 1
ATOM 2894 N N . SER A 1 352 ? 1.184 4.974 -14.343 1.00 93.31 352 SER A N 1
ATOM 2895 C CA . SER A 1 352 ? 1.164 3.876 -15.315 1.00 93.31 352 SER A CA 1
ATOM 2896 C C . SER A 1 352 ? -0.209 3.229 -15.459 1.00 93.31 352 SER A C 1
ATOM 2898 O O . SER A 1 352 ? -0.633 2.934 -16.574 1.00 93.31 352 SER A O 1
ATOM 2900 N N . GLY A 1 353 ? -0.912 3.011 -14.345 1.00 93.25 353 GLY A N 1
ATOM 2901 C CA . GLY A 1 353 ? -2.242 2.409 -14.347 1.00 93.25 353 GLY A CA 1
ATOM 2902 C C . GLY A 1 353 ? -3.292 3.312 -14.983 1.00 93.25 353 GLY A C 1
ATOM 2903 O O . GLY A 1 353 ? -4.090 2.849 -15.795 1.00 93.25 353 GLY A O 1
ATOM 2904 N N . LEU A 1 354 ? -3.247 4.612 -14.673 1.00 93.38 354 LEU A N 1
ATOM 2905 C CA . LEU A 1 354 ? -4.173 5.598 -15.227 1.00 93.38 354 LEU A CA 1
ATOM 2906 C C . LEU A 1 354 ? -4.008 5.700 -16.740 1.00 93.38 354 LEU A C 1
ATOM 2908 O O . LEU A 1 354 ? -4.987 5.599 -17.476 1.00 93.38 354 LEU A O 1
ATOM 2912 N N . PHE A 1 355 ? -2.773 5.857 -17.218 1.00 94.56 355 PHE A N 1
ATOM 2913 C CA . PHE A 1 355 ? -2.529 5.957 -18.653 1.00 94.56 355 PHE A CA 1
ATOM 2914 C C . PHE A 1 355 ? -2.833 4.664 -19.397 1.00 94.56 355 PHE A C 1
ATOM 2916 O O . PHE A 1 355 ? -3.343 4.739 -20.513 1.00 94.56 355 PHE A O 1
ATOM 2923 N N . GLN A 1 356 ? -2.604 3.504 -18.780 1.00 95.94 356 GLN A N 1
ATOM 2924 C CA . GLN A 1 356 ? -3.011 2.228 -19.353 1.00 95.94 356 GLN A CA 1
ATOM 2925 C C . GLN A 1 356 ? -4.536 2.160 -19.532 1.00 95.94 356 GLN A C 1
ATOM 2927 O O . GLN A 1 356 ? -4.999 1.930 -20.646 1.00 95.94 356 GLN A O 1
ATOM 2932 N N . ILE A 1 357 ? -5.322 2.451 -18.489 1.00 96.12 357 ILE A N 1
ATOM 2933 C CA . ILE A 1 357 ? -6.792 2.450 -18.581 1.00 96.12 357 ILE A CA 1
ATOM 2934 C C . ILE A 1 357 ? -7.277 3.469 -19.619 1.00 96.12 357 ILE A C 1
ATOM 2936 O O . ILE A 1 357 ? -8.095 3.135 -20.471 1.00 96.12 357 ILE A O 1
ATOM 2940 N N . LEU A 1 358 ? -6.760 4.702 -19.600 1.00 96.56 358 LEU A N 1
ATOM 2941 C CA . LEU A 1 358 ? -7.161 5.738 -20.560 1.00 96.56 358 LEU A CA 1
ATOM 2942 C C . LEU A 1 358 ? -6.827 5.355 -22.007 1.00 96.56 358 LEU A C 1
ATOM 2944 O O . LEU A 1 358 ? -7.621 5.617 -22.910 1.00 96.56 358 LEU A O 1
ATOM 2948 N N . TYR A 1 359 ? -5.668 4.733 -22.235 1.00 96.88 359 TYR A N 1
ATOM 2949 C CA . TYR A 1 359 ? -5.289 4.211 -23.544 1.00 96.88 359 TYR A CA 1
ATOM 2950 C C . TYR A 1 359 ? -6.266 3.117 -23.991 1.00 96.88 359 TYR A C 1
ATOM 2952 O O . TYR A 1 359 ? -6.839 3.203 -25.076 1.00 96.88 359 TYR A O 1
ATOM 2960 N N . GLU A 1 360 ? -6.518 2.127 -23.138 1.00 97.25 360 GLU A N 1
ATOM 2961 C CA . GLU A 1 360 ? -7.412 1.011 -23.440 1.00 97.25 360 GLU A CA 1
ATOM 2962 C C . GLU A 1 360 ? -8.848 1.486 -23.717 1.00 97.25 360 GLU A C 1
ATOM 2964 O O . GLU A 1 360 ? -9.441 1.083 -24.717 1.00 97.25 360 GLU A O 1
ATOM 2969 N N . LEU A 1 361 ? -9.400 2.396 -22.910 1.00 97.81 361 LEU A N 1
ATOM 2970 C CA . LEU A 1 361 ? -10.738 2.955 -23.141 1.00 97.81 361 LEU A CA 1
ATOM 2971 C C . LEU A 1 361 ? -10.816 3.751 -24.451 1.00 97.81 361 LEU A C 1
ATOM 2973 O O . LEU A 1 361 ? -11.826 3.688 -25.149 1.00 97.81 361 LEU A O 1
ATOM 2977 N N . ARG A 1 362 ? -9.751 4.479 -24.810 1.00 97.62 362 ARG A N 1
ATOM 2978 C CA . ARG A 1 362 ? -9.697 5.291 -26.032 1.00 97.62 362 ARG A CA 1
ATOM 2979 C C . ARG A 1 362 ? -9.639 4.455 -27.309 1.00 97.62 362 ARG A C 1
ATOM 2981 O O . ARG A 1 362 ? -10.221 4.862 -28.311 1.00 97.62 362 ARG A O 1
ATOM 2988 N N . TYR A 1 363 ? -8.887 3.355 -27.303 1.00 97.31 363 TYR A N 1
ATOM 2989 C CA . TYR A 1 363 ? -8.595 2.586 -28.520 1.00 97.31 363 TYR A CA 1
ATOM 2990 C C . TYR A 1 363 ? -9.439 1.317 -28.678 1.00 97.31 363 TYR A C 1
ATOM 2992 O O . TYR A 1 363 ? -9.395 0.696 -29.735 1.00 97.31 363 TYR A O 1
ATOM 3000 N N . ASN A 1 364 ? -10.238 0.941 -27.679 1.00 96.56 364 ASN A N 1
ATOM 3001 C CA . ASN A 1 364 ? -11.154 -0.196 -27.770 1.00 96.56 364 ASN A CA 1
ATOM 3002 C C . ASN A 1 364 ? -12.619 0.251 -27.839 1.00 96.56 364 ASN A C 1
ATOM 3004 O O . ASN A 1 364 ? -12.989 1.344 -27.415 1.00 96.56 364 ASN A O 1
ATOM 3008 N N . SER A 1 365 ? -13.478 -0.639 -28.344 1.00 97.44 365 SER A N 1
ATOM 3009 C CA . SER A 1 365 ? -14.929 -0.426 -28.376 1.00 97.44 365 SER A CA 1
ATOM 3010 C C . SER A 1 365 ? -15.500 -0.173 -26.977 1.00 97.44 365 SER A C 1
ATOM 3012 O O . SER A 1 365 ? -15.126 -0.853 -26.020 1.00 97.44 365 SER A O 1
ATOM 3014 N N . ILE A 1 366 ? -16.491 0.720 -26.877 1.00 97.94 366 ILE A N 1
ATOM 3015 C CA . ILE A 1 366 ? -17.225 1.004 -25.632 1.00 97.94 366 ILE A CA 1
ATOM 3016 C C . ILE A 1 366 ? -17.838 -0.254 -24.997 1.00 97.94 366 ILE A C 1
ATOM 3018 O O . ILE A 1 366 ? -17.944 -0.356 -23.779 1.00 97.94 366 ILE A O 1
ATOM 3022 N N . LYS A 1 367 ? -18.156 -1.272 -25.811 1.00 97.88 367 LYS A N 1
ATOM 3023 C CA . LYS A 1 367 ? -18.650 -2.577 -25.338 1.00 97.88 367 LYS A CA 1
ATOM 3024 C C . LYS A 1 367 ? -17.641 -3.308 -24.442 1.00 97.88 367 LYS A C 1
ATOM 3026 O O . LYS A 1 367 ? -18.036 -4.150 -23.642 1.00 97.88 367 LYS A O 1
ATOM 3031 N N . LEU A 1 368 ? -16.348 -3.004 -24.575 1.00 97.19 368 LEU A N 1
ATOM 3032 C CA . LEU A 1 368 ? -15.271 -3.599 -23.783 1.00 97.19 368 LEU A CA 1
ATOM 3033 C C . LEU A 1 368 ? -14.948 -2.799 -22.517 1.00 97.19 368 LEU A C 1
ATOM 3035 O O . LEU A 1 368 ? -14.244 -3.322 -21.655 1.00 97.19 368 LEU A O 1
ATOM 3039 N N . TRP A 1 369 ? -15.465 -1.575 -22.365 1.00 97.56 369 TRP A N 1
ATOM 3040 C CA . TRP A 1 369 ? -15.150 -0.708 -21.225 1.00 97.56 369 TRP A CA 1
ATOM 3041 C C . TRP A 1 369 ? -15.437 -1.354 -19.864 1.00 97.56 369 TRP A C 1
ATOM 3043 O O . TRP A 1 369 ? -14.553 -1.300 -19.009 1.00 97.56 369 TRP A O 1
ATOM 3053 N N . PRO A 1 370 ? -16.574 -2.052 -19.645 1.00 97.62 370 PRO A N 1
ATOM 3054 C CA . PRO A 1 370 ? -16.808 -2.724 -18.370 1.00 97.62 370 PRO A CA 1
ATOM 3055 C C . PRO A 1 370 ? -15.737 -3.771 -18.038 1.00 97.62 370 PRO A C 1
ATOM 3057 O O . PRO A 1 370 ? -15.308 -3.848 -16.895 1.00 97.62 370 PRO A O 1
ATOM 3060 N N . LYS A 1 371 ? -15.244 -4.535 -19.026 1.00 96.50 371 LYS A N 1
ATOM 3061 C CA . LYS A 1 371 ? -14.148 -5.500 -18.817 1.00 96.50 371 LYS A CA 1
ATOM 3062 C C . LYS A 1 371 ? -12.786 -4.826 -18.654 1.00 96.50 371 LYS A C 1
ATOM 3064 O O . LYS A 1 371 ? -11.959 -5.326 -17.904 1.00 96.50 371 L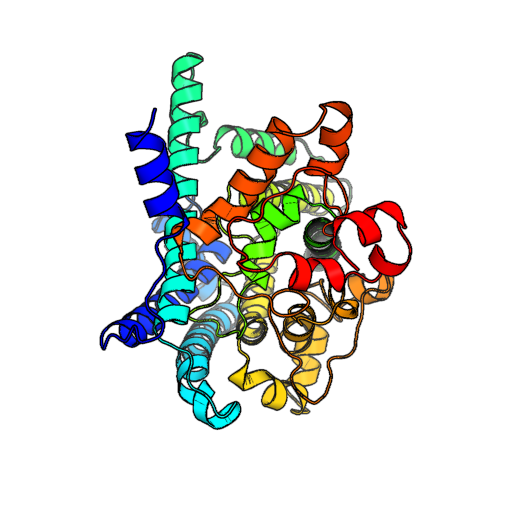YS A O 1
ATOM 3069 N N . ILE A 1 372 ? -12.539 -3.707 -19.332 1.00 96.19 372 ILE A N 1
ATOM 3070 C CA . ILE A 1 372 ? -11.303 -2.924 -19.165 1.00 96.19 372 ILE A CA 1
ATOM 3071 C C . ILE A 1 372 ? -11.190 -2.409 -17.726 1.00 96.19 372 ILE A C 1
ATOM 3073 O O . ILE A 1 372 ? -10.119 -2.502 -17.130 1.00 96.19 372 ILE A O 1
ATOM 3077 N N . ILE A 1 373 ? -12.301 -1.920 -17.169 1.00 95.44 373 ILE A N 1
ATOM 3078 C CA . ILE A 1 373 ? -12.356 -1.334 -15.827 1.00 95.44 373 ILE A CA 1
ATOM 3079 C C . ILE A 1 373 ? -12.472 -2.425 -14.752 1.00 95.44 373 ILE A C 1
ATOM 3081 O O . ILE A 1 373 ? -11.684 -2.451 -13.815 1.00 95.44 373 ILE A O 1
ATOM 3085 N N . PHE A 1 374 ? -13.425 -3.347 -14.881 1.00 95.38 374 PHE A N 1
ATOM 3086 C CA . PHE A 1 374 ? -13.799 -4.294 -13.819 1.00 95.38 374 PHE A CA 1
ATOM 3087 C C . PHE A 1 374 ? -13.461 -5.755 -14.131 1.00 95.38 374 PHE A C 1
ATOM 3089 O O . PHE A 1 374 ? -13.836 -6.648 -13.377 1.00 95.38 374 PHE A O 1
ATOM 3096 N N . GLY A 1 375 ? -12.793 -6.034 -15.251 1.00 95.00 375 GLY A N 1
ATOM 3097 C CA . GLY A 1 375 ? -12.334 -7.385 -15.564 1.00 95.00 375 GLY A CA 1
ATOM 3098 C C . GLY A 1 375 ? -11.243 -7.868 -14.606 1.00 95.00 375 GLY A C 1
ATOM 3099 O O . GLY A 1 375 ? -10.700 -7.095 -13.818 1.00 95.00 375 GLY A O 1
ATOM 3100 N N . GLY A 1 376 ? -10.895 -9.151 -14.729 1.00 92.19 376 GLY A N 1
ATOM 3101 C CA . GLY A 1 376 ? -9.787 -9.765 -13.993 1.00 92.19 376 GLY A CA 1
ATOM 3102 C C . GLY A 1 376 ? -8.448 -9.087 -14.280 1.00 92.19 376 GLY A C 1
ATOM 3103 O O . GLY A 1 376 ? -8.221 -8.649 -15.406 1.00 92.19 376 GLY A O 1
ATOM 3104 N N . VAL A 1 377 ? -7.525 -9.058 -13.316 1.00 91.81 377 VAL A N 1
ATOM 3105 C CA . VAL A 1 377 ? -6.212 -8.384 -13.457 1.00 91.81 377 VAL A CA 1
ATOM 3106 C C . VAL A 1 377 ? -5.388 -8.847 -14.665 1.00 91.81 377 VAL A C 1
ATOM 3108 O O . VAL A 1 377 ? -4.633 -8.062 -15.235 1.00 91.81 377 VAL A O 1
ATOM 3111 N N . TYR A 1 378 ? -5.609 -10.082 -15.123 1.00 88.62 378 TYR A N 1
ATOM 3112 C CA . TYR A 1 378 ? -4.971 -10.666 -16.308 1.00 88.62 378 TYR A CA 1
ATOM 3113 C C . TYR A 1 378 ? -5.723 -10.449 -17.631 1.00 88.62 378 TYR A C 1
ATOM 3115 O O . TYR A 1 378 ? -5.227 -10.853 -18.678 1.00 88.62 378 TYR A O 1
ATOM 3123 N N . TYR A 1 379 ? -6.919 -9.854 -17.626 1.00 91.75 379 TYR A N 1
ATOM 3124 C CA . TYR A 1 379 ? -7.647 -9.561 -18.864 1.00 91.75 379 TYR A CA 1
ATOM 3125 C C . TYR A 1 379 ? -6.907 -8.494 -19.672 1.00 91.75 379 TYR A C 1
ATOM 3127 O O . TYR A 1 379 ? -6.629 -7.430 -19.141 1.00 91.75 379 TYR A O 1
ATOM 3135 N N . ILE A 1 380 ? -6.641 -8.733 -20.955 1.00 91.81 380 ILE A N 1
ATOM 3136 C CA . ILE A 1 380 ? -5.986 -7.759 -21.838 1.00 91.81 380 ILE A CA 1
ATOM 3137 C C . ILE A 1 380 ? -6.947 -7.455 -22.989 1.00 91.81 380 ILE A C 1
ATOM 3139 O O . ILE A 1 380 ? -7.358 -8.384 -23.689 1.00 91.81 380 ILE A O 1
ATOM 3143 N N . PRO A 1 381 ? -7.364 -6.193 -23.186 1.00 92.88 381 PRO A N 1
ATOM 3144 C CA . PRO A 1 381 ? -8.189 -5.838 -24.335 1.00 92.88 381 PRO A CA 1
ATOM 3145 C C . PRO A 1 381 ? -7.374 -5.909 -25.643 1.00 92.88 381 PRO A C 1
ATOM 3147 O O . PRO A 1 381 ? -6.146 -5.839 -25.591 1.00 92.88 381 PRO A O 1
ATOM 3150 N N . PRO A 1 382 ? -8.029 -5.980 -26.821 1.00 93.25 382 PRO A N 1
ATOM 3151 C CA . PRO A 1 382 ? -7.349 -6.053 -28.120 1.00 93.25 382 PRO A CA 1
ATOM 3152 C C . PRO A 1 382 ? -6.264 -4.989 -28.329 1.00 93.25 382 PRO A C 1
ATOM 3154 O O . PRO A 1 382 ? -5.188 -5.294 -28.835 1.00 93.25 382 PRO A O 1
ATOM 3157 N N . PHE A 1 383 ? -6.524 -3.749 -27.901 1.00 92.94 383 PHE A N 1
ATOM 3158 C CA . PHE A 1 383 ? -5.528 -2.679 -27.881 1.00 92.94 383 PHE A CA 1
ATOM 3159 C C . PHE A 1 383 ? -5.140 -2.349 -26.441 1.00 92.94 383 PHE A C 1
ATOM 3161 O O . PHE A 1 383 ? -5.854 -1.622 -25.750 1.00 92.94 383 PHE A O 1
ATOM 3168 N N . SER A 1 384 ? -3.997 -2.862 -25.999 1.00 93.38 384 SER A N 1
ATOM 3169 C CA . SER A 1 384 ? -3.421 -2.598 -24.678 1.00 93.38 384 SER A CA 1
ATOM 3170 C C . SER A 1 384 ? -2.049 -1.949 -24.811 1.00 93.38 384 SER A C 1
ATOM 3172 O O . SER A 1 384 ? -1.362 -2.125 -25.817 1.00 93.38 384 SER A O 1
ATOM 3174 N N . LYS A 1 385 ? -1.678 -1.165 -23.799 1.00 92.38 385 LYS A N 1
ATOM 3175 C CA . LYS A 1 385 ? -0.321 -0.654 -23.635 1.00 92.38 385 LYS A CA 1
ATOM 3176 C C . LYS A 1 385 ? -0.025 -0.438 -22.158 1.00 92.38 385 LYS A C 1
ATOM 3178 O O . LYS A 1 385 ? -0.620 0.429 -21.516 1.00 92.38 385 LYS A O 1
ATOM 3183 N N . SER A 1 386 ? 0.928 -1.190 -21.637 1.00 92.44 386 SER A N 1
ATOM 3184 C CA . SER A 1 386 ? 1.561 -0.923 -20.361 1.00 92.44 386 SER A CA 1
ATOM 3185 C C . SER A 1 386 ? 2.530 0.238 -20.504 1.00 92.44 386 SER A C 1
ATOM 3187 O O . SER A 1 386 ? 3.272 0.369 -21.479 1.00 92.44 386 SER A O 1
ATOM 3189 N N . PHE A 1 387 ? 2.520 1.105 -19.501 1.00 93.19 387 PHE A N 1
ATOM 3190 C CA . PHE A 1 387 ? 3.455 2.216 -19.435 1.00 93.19 387 PHE A CA 1
ATOM 3191 C C . PHE A 1 387 ? 4.646 1.892 -18.535 1.00 93.19 387 PHE A C 1
ATOM 3193 O O . PHE A 1 387 ? 5.715 2.417 -18.805 1.00 93.19 387 PHE A O 1
ATOM 3200 N N . CYS A 1 388 ? 4.511 0.995 -17.550 1.00 93.31 388 CYS A N 1
ATOM 3201 C CA . CYS A 1 388 ? 5.595 0.653 -16.619 1.00 93.31 388 CYS A CA 1
ATOM 3202 C C . CYS A 1 388 ? 6.413 -0.585 -16.998 1.00 93.31 388 CYS A C 1
ATOM 3204 O O . CYS A 1 388 ? 7.493 -0.769 -16.441 1.00 93.31 388 CYS A O 1
ATOM 3206 N N . LEU A 1 389 ? 5.935 -1.406 -17.937 1.00 93.12 389 LEU A N 1
ATOM 3207 C CA . LEU A 1 389 ? 6.606 -2.636 -18.370 1.00 93.12 389 LEU A CA 1
ATOM 3208 C C . LEU A 1 389 ? 7.263 -2.438 -19.736 1.00 93.12 389 LEU A C 1
ATOM 3210 O O . LEU A 1 389 ? 6.622 -1.904 -20.639 1.00 93.12 389 LEU A O 1
ATOM 3214 N N . LYS A 1 390 ? 8.501 -2.914 -19.901 1.00 91.12 390 LYS A N 1
ATOM 3215 C CA . LYS A 1 390 ? 9.186 -2.951 -21.206 1.00 91.12 390 LYS A CA 1
ATOM 3216 C C . LYS A 1 390 ? 8.758 -4.142 -22.058 1.00 91.12 390 LYS A C 1
ATOM 3218 O O . LYS A 1 390 ? 8.698 -4.026 -23.277 1.00 91.12 390 LYS A O 1
ATOM 3223 N N . ASP A 1 391 ? 8.450 -5.262 -21.406 1.00 83.25 391 ASP A N 1
ATOM 3224 C CA . ASP A 1 391 ? 7.939 -6.474 -22.041 1.00 83.25 391 ASP A CA 1
ATOM 3225 C C . ASP A 1 391 ? 6.636 -6.919 -21.365 1.00 83.25 391 ASP A C 1
ATOM 3227 O O . ASP A 1 391 ? 6.623 -7.483 -20.269 1.00 83.25 391 ASP A O 1
ATOM 3231 N N . GLU A 1 392 ? 5.512 -6.641 -22.026 1.00 79.50 392 GLU A N 1
ATOM 3232 C CA . GLU A 1 392 ? 4.186 -7.055 -21.562 1.00 79.50 392 GLU A CA 1
ATOM 3233 C C . GLU A 1 392 ? 3.963 -8.566 -21.684 1.00 79.50 392 GLU A C 1
ATOM 3235 O O . GLU A 1 392 ? 3.185 -9.130 -20.909 1.00 79.50 392 GLU A O 1
ATOM 3240 N N . LYS A 1 393 ? 4.641 -9.240 -22.625 1.00 75.62 393 LYS A N 1
ATOM 3241 C CA . LYS A 1 393 ? 4.448 -10.677 -22.857 1.00 75.62 393 LYS A CA 1
ATOM 3242 C C . LYS A 1 393 ? 4.948 -11.489 -21.669 1.00 75.62 393 LYS A C 1
ATOM 3244 O O . LYS A 1 393 ? 4.274 -12.435 -21.268 1.00 75.62 393 LYS A O 1
ATOM 3249 N N . ALA A 1 394 ? 6.067 -11.081 -21.068 1.00 72.38 394 ALA A N 1
ATOM 3250 C CA . ALA A 1 394 ? 6.615 -11.715 -19.871 1.00 72.38 394 ALA A CA 1
ATOM 3251 C C . ALA A 1 394 ? 5.623 -11.720 -18.691 1.00 72.38 394 ALA A C 1
ATOM 3253 O O . ALA A 1 394 ? 5.527 -12.714 -17.974 1.00 72.38 394 ALA A O 1
ATOM 3254 N N . TYR A 1 395 ? 4.850 -10.641 -18.522 1.00 75.38 395 TYR A N 1
ATOM 3255 C CA . TYR A 1 395 ? 3.870 -10.510 -17.440 1.00 75.38 395 TYR A CA 1
ATOM 3256 C C . TYR A 1 395 ? 2.582 -11.293 -17.720 1.00 75.38 395 TYR A C 1
ATOM 3258 O O . TYR A 1 395 ? 2.124 -12.088 -16.900 1.00 75.38 395 TYR A O 1
ATOM 3266 N N . TYR A 1 396 ? 1.988 -11.091 -18.895 1.00 73.44 396 TYR A N 1
ATOM 3267 C CA . TYR A 1 396 ? 0.673 -11.652 -19.201 1.00 73.44 396 TYR A CA 1
ATOM 3268 C C . TYR A 1 396 ? 0.709 -13.105 -19.691 1.00 73.44 396 TYR A C 1
ATOM 3270 O O . TYR A 1 396 ? -0.248 -13.847 -19.469 1.00 73.44 396 TYR A O 1
ATOM 3278 N N . GLY A 1 397 ? 1.809 -13.541 -20.309 1.00 62.31 397 GLY A N 1
ATOM 3279 C CA . GLY A 1 397 ? 1.972 -14.908 -20.814 1.00 62.31 397 GLY A CA 1
ATOM 3280 C C . GLY A 1 397 ? 2.046 -15.979 -19.719 1.00 62.31 397 GLY A C 1
ATOM 3281 O O . GLY A 1 397 ? 1.904 -17.163 -20.011 1.00 62.31 397 GLY A O 1
ATOM 3282 N N . GLN A 1 398 ? 2.231 -15.579 -18.457 1.00 61.19 398 GLN A N 1
ATOM 3283 C CA . GLN A 1 398 ? 2.308 -16.486 -17.306 1.00 61.19 398 GLN A CA 1
ATOM 3284 C C . GLN A 1 398 ? 0.982 -16.626 -16.541 1.00 61.19 398 GLN A C 1
ATOM 3286 O O . GLN A 1 398 ? 0.934 -17.311 -15.521 1.00 61.19 398 GLN A O 1
ATOM 3291 N N . SER A 1 399 ? -0.109 -16.007 -17.012 1.00 57.84 399 SER A N 1
ATOM 3292 C CA . SER A 1 399 ? -1.409 -16.141 -16.350 1.00 57.84 399 SER A CA 1
ATOM 3293 C C . SER A 1 399 ? -1.929 -17.587 -16.445 1.00 57.84 399 SER A C 1
ATOM 3295 O O . SER A 1 399 ? -2.031 -18.116 -17.557 1.00 57.84 399 SER A O 1
ATOM 3297 N N . PRO A 1 400 ? -2.362 -18.211 -15.329 1.00 54.22 400 PRO A N 1
ATOM 3298 C CA . PRO A 1 400 ? -2.917 -19.567 -15.325 1.00 54.22 400 PRO A CA 1
ATOM 3299 C C . PRO A 1 400 ? -4.101 -19.731 -16.289 1.00 54.22 400 PRO A C 1
ATOM 3301 O O . PRO A 1 400 ? -4.303 -20.804 -16.844 1.00 54.22 400 PRO A O 1
ATOM 3304 N N . LYS A 1 401 ? -4.848 -18.644 -16.539 1.00 46.09 401 LYS A N 1
ATOM 3305 C CA . LYS A 1 401 ? -6.020 -18.623 -17.428 1.00 46.09 401 LYS A CA 1
ATOM 3306 C C . LYS A 1 401 ? -5.705 -18.321 -18.895 1.00 46.09 401 LYS A C 1
ATOM 3308 O O . LYS A 1 401 ? -6.552 -18.585 -19.741 1.00 46.09 401 LYS A O 1
ATOM 3313 N N . VAL A 1 402 ? -4.523 -17.797 -19.233 1.00 44.62 402 VAL A N 1
ATOM 3314 C CA . VAL A 1 402 ? -4.149 -17.522 -20.640 1.00 44.62 402 VAL A CA 1
ATOM 3315 C C . VAL A 1 402 ? -3.854 -18.818 -21.402 1.00 44.62 402 VAL A C 1
ATOM 3317 O O . VAL A 1 402 ? -4.077 -18.876 -22.605 1.00 44.62 402 VAL A O 1
ATOM 3320 N N . LYS A 1 403 ? -3.475 -19.900 -20.706 1.00 41.31 403 LYS A N 1
ATOM 3321 C CA . LYS A 1 403 ? -3.404 -21.238 -21.318 1.00 41.31 403 LYS A CA 1
ATOM 3322 C C . LYS A 1 403 ? -4.777 -21.840 -21.647 1.00 41.31 403 LYS A C 1
ATOM 3324 O O . LYS A 1 403 ? -4.842 -22.741 -22.474 1.00 41.31 403 LYS A O 1
ATOM 3329 N N . GLU A 1 404 ? -5.856 -21.345 -21.039 1.00 41.31 404 GLU A N 1
ATOM 3330 C CA . GLU A 1 404 ? -7.215 -21.882 -21.218 1.00 41.31 404 GLU A CA 1
ATOM 3331 C C . GLU A 1 404 ? -8.141 -20.968 -22.038 1.00 41.31 404 GLU A C 1
ATOM 3333 O O . GLU A 1 404 ? -9.158 -21.431 -22.552 1.00 41.31 404 GLU A O 1
ATOM 3338 N N . LEU A 1 405 ? -7.816 -19.679 -22.201 1.00 41.69 405 LEU A N 1
ATOM 3339 C CA . LEU A 1 405 ? -8.689 -18.712 -22.867 1.00 41.69 405 LEU A CA 1
ATOM 3340 C C . LEU A 1 405 ? -8.060 -18.128 -24.139 1.00 41.69 405 LEU A C 1
ATOM 3342 O O . LEU A 1 405 ? -7.283 -17.178 -24.100 1.00 41.69 405 LEU A O 1
ATOM 3346 N N . ASN A 1 406 ? -8.578 -18.644 -25.255 1.00 44.34 406 ASN A N 1
ATOM 3347 C CA . ASN A 1 406 ? -8.583 -18.096 -26.613 1.00 44.34 406 ASN A CA 1
ATOM 3348 C C . ASN A 1 406 ? -7.344 -18.384 -27.504 1.00 44.34 406 ASN A C 1
ATOM 3350 O O . ASN A 1 406 ? -6.355 -17.654 -27.452 1.00 44.34 406 ASN A O 1
ATOM 3354 N N . PRO A 1 407 ? -7.430 -19.371 -28.420 1.00 46.25 407 PRO A N 1
ATOM 3355 C CA . PRO A 1 407 ? -6.405 -19.645 -29.436 1.00 46.25 407 PRO A CA 1
ATOM 3356 C C . PRO A 1 407 ? -6.073 -18.449 -30.347 1.00 46.25 407 PRO A C 1
ATOM 3358 O O . PRO A 1 407 ? -4.925 -18.294 -30.757 1.00 46.25 407 PRO A O 1
ATOM 3361 N N . GLU A 1 408 ? -7.031 -17.553 -30.625 1.00 47.78 408 GLU A N 1
ATOM 3362 C CA . GLU A 1 408 ? -6.768 -16.332 -31.409 1.00 47.78 408 GLU A CA 1
ATOM 3363 C C . GLU A 1 408 ? -5.890 -15.325 -30.651 1.00 47.78 408 GLU A C 1
ATOM 3365 O O . GLU A 1 408 ? -5.219 -14.490 -31.260 1.00 47.78 408 GLU A O 1
ATOM 3370 N N . PHE A 1 409 ? -5.866 -15.389 -29.317 1.00 46.38 409 PHE A N 1
ATOM 3371 C CA . PHE A 1 409 ? -5.009 -14.541 -28.493 1.00 46.38 409 PHE A CA 1
ATOM 3372 C C . PHE A 1 409 ? -3.555 -15.032 -28.504 1.00 46.38 409 PHE A C 1
ATOM 3374 O O . PHE A 1 409 ? -2.643 -14.218 -28.640 1.00 46.38 409 PHE A O 1
ATOM 3381 N N . ALA A 1 410 ? -3.336 -16.352 -28.462 1.00 46.12 410 ALA A N 1
ATOM 3382 C CA . ALA A 1 410 ? -2.012 -16.946 -28.658 1.00 46.12 410 ALA A CA 1
ATOM 3383 C C . ALA A 1 410 ? -1.450 -16.609 -30.053 1.00 46.12 410 ALA A C 1
ATOM 3385 O O . ALA A 1 410 ? -0.336 -16.096 -30.166 1.00 46.12 410 ALA A O 1
ATOM 3386 N N . ALA A 1 411 ? -2.280 -16.734 -31.097 1.00 50.16 411 ALA A N 1
ATOM 3387 C CA . ALA A 1 411 ? -1.901 -16.413 -32.473 1.00 50.16 411 ALA A CA 1
ATOM 3388 C C . ALA A 1 411 ? -1.511 -14.932 -32.676 1.00 50.16 411 ALA A C 1
ATOM 3390 O O . ALA A 1 411 ? -0.532 -14.643 -33.361 1.00 50.16 411 ALA A O 1
ATOM 3391 N N . ASN A 1 412 ? -2.216 -13.986 -32.042 1.00 44.81 412 ASN A N 1
ATOM 3392 C CA . ASN A 1 412 ? -1.882 -12.555 -32.123 1.00 44.81 412 ASN A CA 1
ATOM 3393 C C . ASN A 1 412 ? -0.655 -12.159 -31.280 1.00 44.81 412 ASN A C 1
ATOM 3395 O O . ASN A 1 412 ? -0.029 -11.129 -31.539 1.00 44.81 412 ASN A O 1
ATOM 3399 N N . LEU A 1 413 ? -0.283 -12.971 -30.286 1.00 42.03 413 LEU A N 1
ATOM 3400 C CA . LEU A 1 413 ? 0.932 -12.789 -29.490 1.00 42.03 413 LEU A CA 1
ATOM 3401 C C . LEU A 1 413 ? 2.153 -13.529 -30.057 1.00 42.03 413 LEU A C 1
ATOM 3403 O O . LEU A 1 413 ? 3.268 -13.286 -29.578 1.00 42.03 413 LEU A O 1
ATOM 3407 N N . GLY A 1 414 ? 1.974 -14.365 -31.083 1.00 39.56 414 GLY A N 1
ATOM 3408 C CA . GLY A 1 414 ? 3.019 -15.237 -31.625 1.00 39.56 414 GLY A CA 1
ATOM 3409 C C . GLY A 1 414 ? 3.435 -16.346 -30.652 1.00 39.56 414 GLY A C 1
ATOM 3410 O O . GLY A 1 414 ? 4.624 -16.651 -30.578 1.00 39.56 414 GLY A O 1
ATOM 3411 N N . LEU A 1 415 ? 2.481 -16.863 -29.868 1.00 41.34 415 LEU A N 1
ATOM 3412 C CA . LEU A 1 415 ? 2.638 -17.979 -28.928 1.00 41.34 415 LEU A CA 1
ATOM 3413 C C . LEU A 1 415 ? 2.138 -19.296 -29.520 1.00 41.34 415 LEU A C 1
ATOM 3415 O O . LEU A 1 415 ? 1.122 -19.257 -30.253 1.00 41.34 415 LEU A O 1
#

Nearest PDB structures (foldseek):
  6x15-assembly1_B  TM=1.682E-01  e=4.442E+00  Pyrococcus horikoshii
  6x15-assembly1_C  TM=1.682E-01  e=4.442E+00  Pyrococcus horikoshii

Secondary structure (DSSP, 8-state):
-HHHHHHHHHHHH----TT---TTHHHHHHHHHHHHHHHHHHHHTT-STT--HHHHHHHHHHHHHH-HHHHHHHHHHHHHHHHHHHHHHHTHHHHHSSPPPHHHHHHHHHHHHHHHHHHHHHHHHHHHHHHHTTS-HHHHGGGHHHHHHHHHHHTTPPP-----HHHHHHHHHHHHHHHHHHHHHHHHH-HHHIIIIIHHHH--SS--GGGPPPSS-S-HHHHHHHHIIIIIIHHHHHHHH-SS---THHHHHHHHHHHHHHHTTTT-GGGHHHHHH-TTHHHHHHHHT-THHHHHHTBSSGGGTTSS---SGGGHHHHHTT---PPPSSPPPBSSTT-PPB---HHHHHHHHHHHHHHHHHHS-GGGHHHHHHS-TT---SS---SSBS-HHHHHTT-TTTTTS-HHHHHHHT-

Sequence (415 aa):
MNKAKNLFNLIMYSELPKDFSGSWVRPVAYAWGILFVGLVIGFYLGLSEFITVSEVSSFLQKSVKEYPVLFVMLVLGFGLRIYIAIMGIKLHKEKLGYEIEDRTMVFMTGTVWFQFLFAFVMYWICGLIFVLMGKDYSLGYGFKFFYTWMEQTVDKVPTLFSLEKYQAVLISYVIMCFIEYSWHRLSHESRLLWLLAHRPHHVPPTLASASHIQADPWFVLGKVWQDFAYILVGGILTKLFNQTGDMFFLPFVYYRIIVSIFSIFDHTSAYYEQVRNNKFLYPIFVMCGNGPFHYYHHSALAEHTVVNIQSGPFMFMDRLFGTYATPSKKKPPVGLTGQPELYHNPINLALSGLFQILYELRYNSIKLWPKIIFGGVYYIPPFSKSFCLKDEKAYYGQSPKVKELNPEFAANLGL

Solvent-accessible surface area (backbone atoms only — not comparable to full-atom values): 21194 Å² total; per-residue (Å²): 123,67,68,63,55,51,51,52,50,47,63,46,67,49,55,59,54,95,83,42,73,55,91,60,50,60,60,49,35,44,51,43,22,43,50,47,54,50,49,54,52,36,45,64,70,45,56,46,104,81,49,50,74,64,54,51,50,49,51,51,54,47,30,52,75,78,35,47,68,61,42,50,49,50,56,53,29,50,53,49,39,40,49,50,24,47,45,27,59,69,39,22,33,80,66,69,74,46,72,84,51,48,42,55,41,50,26,32,46,43,18,50,54,45,24,48,51,50,32,52,52,50,21,51,51,37,9,50,53,25,41,77,69,77,42,61,39,72,40,23,27,78,48,36,52,58,52,54,51,36,52,63,51,34,73,68,44,64,62,79,42,88,46,59,72,69,57,32,47,52,53,42,47,54,53,49,38,50,51,51,27,49,52,48,48,44,26,58,43,19,23,46,41,17,44,54,21,38,42,69,38,37,49,48,72,63,45,28,50,28,40,46,45,58,78,51,41,46,32,60,68,32,42,53,48,50,47,47,53,54,52,38,50,48,40,36,44,30,24,31,24,32,81,84,67,64,66,58,52,66,68,51,35,53,49,50,50,59,51,48,45,50,42,51,42,28,35,17,57,50,47,34,44,61,41,58,70,30,87,72,54,33,60,53,27,45,40,41,18,26,19,45,34,33,35,43,27,40,21,19,48,67,90,24,64,71,22,29,60,24,64,33,66,62,27,51,66,17,56,75,73,70,23,60,60,85,58,65,75,62,77,73,62,33,11,38,41,62,60,45,53,62,54,48,21,22,62,19,50,57,43,18,31,56,55,25,52,55,48,29,56,71,68,37,62,76,90,47,40,64,50,65,42,61,21,47,60,81,67,74,62,99,47,68,57,70,54,35,44,76,42,64,60,50,38,54,73,59,38,84,58,57,84,75,56,53,72,70,56,33,58,76,69,75,98

pLDDT: mean 85.06, std 13.48, range [39.56, 97.94]

Foldseek 3Di:
DPVVVVVVCCQLQVFDDPPDDDPCLLVVLLVLQLVVLVVVLCVLLVVDVPDDPVNSVVVLVCCCVPPVPLSVVLVVLSVLSSVQLNVLQVCCCVQVVDHDDSLLLCLQVLLLVLLVVVLQVQLQVQLVVQVVVVHHSVCRHPVVVLVVVLVVLLVPQAAAAADDLVVLLVVLVVVLLVLQLVLLQLCQFWLQNVLQFAQQQQADQAFRLSRGDDGGRSRPVSVSSVCCSCRNSQSNSCNHHHPVSPRNSPVVSSVVSNLVSQQNLLRRPSCQLVQLPDPVNVVVCLQQLHHLQSQQLQALAQLSVQASSGGHGNSVVCVVVVRYDRGDSDRHGGRAHLNFDWRSNSNNSSCQSVVQLVQLCVPDDPVCNCCSGTGGNLDDPPDTDGSTGPDPCSRNVNHPCVVVDDPVVCVVVVD